Protein AF-0000000080269562 (afdb_homodimer)

Nearest PDB structures (foldseek):
  6nun-assembly1_A  TM=6.979E-01  e=7.316E-09  Bifidobacterium adolescentis
  7vco-assembly1_A  TM=7.185E-01  e=2.109E-08  Frischella perrara
  3pij-assembly1_A  TM=7.105E-01  e=1.825E-08  Bifidobacterium longum
  6xn1-assembly2_B  TM=6.554E-01  e=2.339E-07  Xanthomonas citri pv. citri str. 306
  6xn0-assembly2_B  TM=6.545E-01  e=4.814E-07  Xanthomonas citri pv. citri str. 306

Solvent-accessible surface area (backbone atoms only — not comparable to full-atom values): 30327 Å² total; per-residue (Å²): 104,44,48,46,78,74,48,77,55,50,57,59,80,55,78,40,77,54,44,23,36,35,31,22,40,49,42,74,44,82,46,96,86,32,27,34,25,31,22,14,16,12,16,90,83,64,40,22,23,21,32,38,41,27,16,34,66,89,44,62,72,44,72,74,47,66,58,90,57,64,32,39,68,53,45,57,77,58,28,53,20,41,51,10,28,31,43,57,28,68,44,78,54,86,82,29,34,41,36,34,25,32,15,26,24,64,42,75,75,35,78,54,36,33,26,14,31,45,27,41,12,80,60,79,67,64,44,47,41,69,73,42,63,25,52,53,34,51,62,48,47,55,20,54,45,23,29,28,34,31,23,61,44,81,56,95,86,27,27,39,33,39,28,27,27,24,36,76,75,36,57,40,82,53,96,91,36,82,37,71,32,36,37,36,30,29,39,48,23,82,75,74,60,60,60,82,52,81,65,39,80,33,52,78,73,91,50,87,52,43,43,28,58,38,30,45,35,70,48,76,58,86,79,30,33,36,34,37,25,14,38,31,32,76,85,62,43,39,34,60,30,22,33,38,18,74,77,74,46,62,59,49,77,39,44,89,54,46,32,68,75,73,41,91,46,89,41,23,49,73,20,34,26,32,45,32,78,48,74,48,96,90,42,40,35,38,27,27,17,14,24,78,68,1,59,50,2,27,29,37,25,34,59,49,77,84,125,103,43,48,46,76,74,45,77,55,50,58,59,81,56,79,40,75,56,44,24,35,34,30,23,38,49,42,74,44,84,46,96,86,31,26,35,26,30,25,13,16,12,14,90,84,64,40,22,23,21,32,39,41,27,16,34,67,90,43,62,72,44,73,74,46,65,59,92,57,63,31,39,69,53,44,57,77,57,28,52,19,41,51,10,28,31,44,56,26,68,45,77,54,87,82,30,35,41,36,34,24,31,17,25,24,64,42,75,73,36,77,54,35,33,27,13,32,44,27,40,12,78,60,80,66,63,43,48,40,69,74,41,62,26,51,52,34,54,62,47,46,54,20,53,44,23,30,30,32,33,22,62,44,82,57,96,88,27,26,40,34,40,29,29,27,23,37,76,76,35,58,40,81,52,94,91,36,83,36,72,33,37,35,34,30,31,40,48,22,84,76,74,58,60,60,81,53,81,66,40,78,32,52,78,73,91,49,88,53,43,44,28,59,37,31,44,32,72,48,77,56,87,81,30,32,36,33,36,24,14,38,30,32,77,84,61,41,37,35,60,31,22,31,39,19,73,76,75,46,63,59,48,78,40,44,91,53,45,33,69,74,74,43,91,46,89,42,25,48,72,20,34,27,33,46,33,78,48,74,48,97,92,41,41,33,39,29,27,17,13,23,76,68,1,58,50,2,25,27,37,24,35,60,49,76,84,125

InterPro domains:
  IPR023296 Glycosyl hydrolase, five-bladed beta-propeller domain superfamily [G3DSA:2.115.10.20] (1-147)
  IPR023296 Glycosyl hydrolase, five-bladed beta-propeller domain superfamily [G3DSA:2.115.10.20] (148-304)
  IPR023296 Glycosyl hydrolase, five-bladed beta-propeller domain superfamily [SSF75005] (68-301)

Foldseek 3Di:
DAWFFPDFQDFAPCPDQAQRFFWFQFEWDDDDQWIWTWTWHHGPVGATAIWTWIAGPVDRSHTDDTDPDGLGHADDPPFQANRHKTWFEWDDDPQKIKTKIWGWDQDDVDGIAIAIFIWMDNPRSSHTDTPDSHHLGADDDQQHGYWGLWYWDDDPQWIKIKTKTFDNVQWDDDPNDTDGAIFIWIFIGNPVRHTPDDIAGQDDDPDPQWRYKHRWDWDDDVQKIKIKIWTQGPPQGIEIWIWIDRPSRHIDTDRVPRNDDADPDPQANRYKGNWDWDDDPHWIKIKIGGPPNRRSHIGIITDDDPD/DAWFFPDFQDFAPCPDQAQRFFWFFFEWDDDDQWIWTWTWHHGPVGATAIWTWIAGPVDRSHTDDTDPDGLGHADDPPFQANRHKTWFEWDDDPQKIKTKIWGWDQDDVDGIAIAIFIWMDNPRSSHTDTPDSHHLGADDDQQHGYWGLWYWDDDPQWIKIKTKTFDNVQWDDDPNDTDGAIFIWIFIGNPVRHTPDDIAGQDDDPDPQWRYKHRWDWDDDVQKIKIKIWTQGPPQGIEIWIWIDRPSRHIDTDRVPPNDDADPDPQANRYKGNWDWDDDPHWIKIKIGGPPNRRSHIGIITDDDPD

Radius of gyration: 27.65 Å; Cα contacts (8 Å, |Δi|>4): 1832; chains: 2; bounding box: 46×91×62 Å

Organism: Selenomonas ruminantium (NCBI:txid971)

Sequence (614 aa):
MKWTKKGLIFNVDNNCDWQYQFAMLPTPLLIDDRLRIFIGFCDKNNVGRIGYVDVNPENPAEIIEVSSQPVLDIGRKGCFDDNGVVPISIIKKEDRVFLYYIGFQLGIQVPYFMFGGLAVSNDKGKTFQRYSESPVLDRRGDEVYARCGINVIFDEGKYKMWYIGSNHEGWTMSNGKLKPLYIMKYVESLDGINWNGDAVQCMTYKNADEHGFGRPFVWRDGDLLKMYYSIRTYSRGYYIGYAESKDGIHWNRLDEQAGIELGSDSWDDTNMSYPFIFRYKGHTYMFYNGNGCGKTGFGYAELVDDVMKWTKKGLIFNVDNNCDWQYQFAMLPTPLLIDDRLRIFIGFCDKNNVGRIGYVDVNPENPAEIIEVSSQPVLDIGRKGCFDDNGVVPISIIKKEDRVFLYYIGFQLGIQVPYFMFGGLAVSNDKGKTFQRYSESPVLDRRGDEVYARCGINVIFDEGKYKMWYIGSNHEGWTMSNGKLKPLYIMKYVESLDGINWNGDAVQCMTYKNADEHGFGRPFVWRDGDLLKMYYSIRTYSRGYYIGYAESKDGIHWNRLDEQAGIELGSDSWDDTNMSYPFIFRYKGHTYMFYNGNGCGKTGFGYAELVDDV

pLDDT: mean 95.01, std 6.01, range [39.69, 98.88]

Secondary structure (DSSP, 8-state):
-EEEEEEEEE---S-SSSSSEEEEEEEEEEETTEEEEEEEEE-TT--EEEEEEEEETTEEEEEEEE-SS-SB----TTSTTTT-EEEEEEEEETTEEEEEEEEEEE-SSSSEEEEEEEEEESSTTS--EES-SS-SB--BTTB-SEE---EEEEETTEEEEEEEEEEEEEEEEETTEEEEEEEEEEEEESSSS---SPPEEEE--SSTTEEEEEEEEEEEETTEEEEEEEEEETTTEEEEEEEEESSSSSEEE-GGGS-----SSTTSSS--EEEEEEEETTEEEEEEE-HHHHTT-EEEEEEE---/-EEEEEEEEE---S-SSSSSEEEEEEEEEEETTEEEEEEEEE-TT--EEEEEEEEETTEEEEEEEE-SS-SB----TTSTTTT-EEEEEEEEETTEEEEEEEEEEE-SSSSEEEEEEEEEESSTTS--EES-SS-SB--BTTB-SEE---EEEEETTEEEEEEEEEEEEEEEEETTEEEEEEEEEEEEESSSS---SPPEEEE--SSTTEEEEEEEEEEEETTEEEEEEEEEETTTEEEEEEEEESSSSSEEE-GGGS-----SSTTSSS--EEEEEEEETTEEEEEEE-HHHHTT-EEEEEEE---

Structure (mmCIF, N/CA/C/O backbone):
data_AF-0000000080269562-model_v1
#
loop_
_entity.id
_entity.type
_entity.pdbx_description
1 polymer 'Glycosyl hydrolases family 32 N-terminal domain-containing protein'
#
loop_
_atom_site.group_PDB
_atom_site.id
_atom_site.type_symbol
_atom_site.label_atom_id
_atom_site.label_alt_id
_atom_site.label_comp_id
_atom_site.label_asym_id
_atom_site.label_entity_id
_atom_site.label_seq_id
_atom_site.pdbx_PDB_ins_code
_atom_site.Cartn_x
_atom_site.Cartn_y
_atom_site.Cartn_z
_atom_site.occupancy
_atom_site.B_iso_or_equiv
_atom_site.auth_seq_id
_atom_site.auth_comp_id
_atom_site.auth_asym_id
_atom_site.auth_atom_id
_atom_site.pdbx_PDB_model_num
ATOM 1 N N . MET A 1 1 ? -11.477 31.141 22.875 1 83.81 1 MET A N 1
ATOM 2 C CA . MET A 1 1 ? -10.062 31.422 22.625 1 83.81 1 MET A CA 1
ATOM 3 C C . MET A 1 1 ? -9.906 32.5 21.562 1 83.81 1 MET A C 1
ATOM 5 O O . MET A 1 1 ? -10.711 32.625 20.641 1 83.81 1 MET A O 1
ATOM 9 N N . LYS A 1 2 ? -8.984 33.438 21.875 1 92.31 2 LYS A N 1
ATOM 10 C CA . LYS A 1 2 ? -8.695 34.469 20.891 1 92.31 2 LYS A CA 1
ATOM 11 C C . LYS A 1 2 ? -7.211 34.5 20.547 1 92.31 2 LYS A C 1
ATOM 13 O O . LYS A 1 2 ? -6.363 34.469 21.453 1 92.31 2 LYS A O 1
ATOM 18 N N . TRP A 1 3 ? -6.988 34.5 19.219 1 96.44 3 TRP A N 1
ATOM 19 C CA . TRP A 1 3 ? -5.613 34.5 18.734 1 96.44 3 TRP A CA 1
ATOM 20 C C . TRP A 1 3 ? -5.25 35.875 18.141 1 96.44 3 TRP A C 1
ATOM 22 O O . TRP A 1 3 ? -6.027 36.438 17.375 1 96.44 3 TRP A O 1
ATOM 32 N N . THR A 1 4 ? -4.133 36.438 18.547 1 95.44 4 THR A N 1
ATOM 33 C CA . THR A 1 4 ? -3.568 37.594 17.906 1 95.44 4 THR A CA 1
ATOM 34 C C . THR A 1 4 ? -2.516 37.219 16.875 1 95.44 4 THR A C 1
ATOM 36 O O . THR A 1 4 ? -1.476 36.656 17.234 1 95.44 4 THR A O 1
ATOM 39 N N . LYS A 1 5 ? -2.793 37.531 15.648 1 95.75 5 LYS A N 1
ATOM 40 C CA . LYS A 1 5 ? -1.84 37.188 14.594 1 95.75 5 LYS A CA 1
ATOM 41 C C . LYS A 1 5 ? -0.561 38.031 14.734 1 95.75 5 LYS A C 1
ATOM 43 O O . LYS A 1 5 ? -0.616 39.219 14.977 1 95.75 5 LYS A O 1
ATOM 48 N N . LYS A 1 6 ? 0.58 37.375 14.555 1 96.12 6 LYS A N 1
ATOM 49 C CA . LYS A 1 6 ? 1.873 38.031 14.734 1 96.12 6 LYS A CA 1
ATOM 50 C C . LYS A 1 6 ? 2.592 38.188 13.398 1 96.12 6 LYS A C 1
ATOM 52 O O . LYS A 1 6 ? 3.551 38.938 13.289 1 96.12 6 LYS A O 1
ATOM 57 N N . GLY A 1 7 ? 2.115 37.5 12.367 1 95.69 7 GLY A N 1
ATOM 58 C CA . GLY A 1 7 ? 2.613 37.75 11.023 1 95.69 7 GLY A C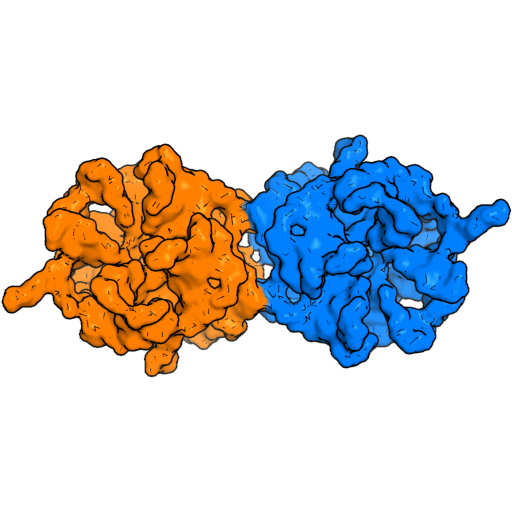A 1
ATOM 59 C C . GLY A 1 7 ? 3.396 36.594 10.445 1 95.69 7 GLY A C 1
ATOM 60 O O . GLY A 1 7 ? 3.477 35.5 11.062 1 95.69 7 GLY A O 1
ATOM 61 N N . LEU A 1 8 ? 3.916 36.812 9.203 1 97.81 8 LEU A N 1
ATOM 62 C CA . LEU A 1 8 ? 4.711 35.844 8.453 1 97.81 8 LEU A CA 1
ATOM 63 C C . LEU A 1 8 ? 6.062 35.625 9.125 1 97.81 8 LEU A C 1
ATOM 65 O O . LEU A 1 8 ? 6.715 36.562 9.562 1 97.81 8 LEU A O 1
ATOM 69 N N . ILE A 1 9 ? 6.453 34.406 9.266 1 98.25 9 ILE A N 1
ATOM 70 C CA . ILE A 1 9 ? 7.789 34.062 9.742 1 98.25 9 ILE A CA 1
ATOM 71 C C . ILE A 1 9 ? 8.727 33.875 8.555 1 98.25 9 ILE A C 1
ATOM 73 O O . ILE A 1 9 ? 9.797 34.469 8.492 1 98.25 9 ILE A O 1
ATOM 77 N N . PHE A 1 10 ? 8.297 32.938 7.66 1 98.19 10 PHE A N 1
ATOM 78 C CA . PHE A 1 10 ? 9.219 32.531 6.602 1 98.19 10 PHE A CA 1
ATOM 79 C C . PHE A 1 10 ? 8.453 32.188 5.332 1 98.19 10 PHE A C 1
ATOM 81 O O . PHE A 1 10 ? 7.395 31.547 5.398 1 98.19 10 PHE A O 1
ATOM 88 N N . ASN A 1 11 ? 8.961 32.594 4.238 1 97.19 11 ASN A N 1
ATOM 89 C CA . ASN A 1 11 ? 8.602 32.125 2.904 1 97.19 11 ASN A CA 1
ATOM 90 C C . ASN A 1 11 ? 9.836 31.859 2.045 1 97.19 11 ASN A C 1
ATOM 92 O O . ASN A 1 11 ? 10.867 32.531 2.225 1 97.19 11 ASN A O 1
ATOM 96 N N . VAL A 1 12 ? 9.727 30.984 1.144 1 96 12 VAL A N 1
ATOM 97 C CA . VAL A 1 12 ? 10.852 30.688 0.256 1 96 12 VAL A CA 1
ATOM 98 C C . VAL A 1 12 ? 11.078 31.859 -0.693 1 96 12 VAL A C 1
ATOM 100 O O . VAL A 1 12 ? 10.156 32.656 -0.946 1 96 12 VAL A O 1
ATOM 103 N N . ASP A 1 13 ? 12.32 31.953 -1.152 1 89.88 13 ASP A N 1
ATOM 104 C CA . ASP A 1 13 ? 12.656 33.062 -2.057 1 89.88 13 ASP A CA 1
ATOM 105 C C . ASP A 1 13 ? 12.891 32.531 -3.477 1 89.88 13 ASP A C 1
ATOM 107 O O . ASP A 1 13 ? 13.43 33.25 -4.32 1 89.88 13 ASP A O 1
ATOM 111 N N . ASN A 1 14 ? 12.586 31.312 -3.744 1 86.62 14 ASN A N 1
ATOM 112 C CA . ASN A 1 14 ? 12.633 30.688 -5.059 1 86.62 14 ASN A CA 1
ATOM 113 C C . ASN A 1 14 ? 14.062 30.625 -5.602 1 86.62 14 ASN A C 1
ATOM 115 O O . ASN A 1 14 ? 14.281 30.797 -6.801 1 86.62 14 ASN A O 1
ATOM 119 N N . ASN A 1 15 ? 15.039 30.5 -4.785 1 81.75 15 ASN A N 1
ATOM 120 C CA . ASN A 1 15 ? 16.422 30.547 -5.262 1 81.75 15 ASN A CA 1
ATOM 121 C C . ASN A 1 15 ? 17.156 29.25 -4.934 1 81.75 15 ASN A C 1
ATOM 123 O O . ASN A 1 15 ? 18.344 29.109 -5.258 1 81.75 15 ASN A O 1
ATOM 127 N N . CYS A 1 16 ? 16.469 28.344 -4.301 1 87.19 16 CYS A N 1
ATOM 128 C CA . CYS A 1 16 ? 17.094 27.078 -3.918 1 87.19 16 CYS A CA 1
ATOM 129 C C . CYS A 1 16 ? 16.469 25.922 -4.672 1 87.19 16 CYS A C 1
ATOM 131 O O . CYS A 1 16 ? 15.289 25.969 -5.027 1 87.19 16 CYS A O 1
ATOM 133 N N . ASP A 1 17 ? 17.266 24.859 -4.902 1 93.19 17 ASP A N 1
ATOM 134 C CA . ASP A 1 17 ? 16.828 23.719 -5.703 1 93.19 17 ASP A CA 1
ATOM 135 C C . ASP A 1 17 ? 15.703 22.953 -5 1 93.19 17 ASP A C 1
ATOM 137 O O . ASP A 1 17 ? 14.758 22.5 -5.645 1 93.19 17 ASP A O 1
ATOM 141 N N . TRP A 1 18 ? 15.836 22.781 -3.705 1 95.88 18 TRP A N 1
ATOM 142 C CA . TRP A 1 18 ? 14.844 21.969 -3.02 1 95.88 18 TRP A CA 1
ATOM 143 C C . TRP A 1 18 ? 13.938 22.828 -2.148 1 95.88 18 TRP A C 1
ATOM 145 O O . TRP A 1 18 ? 12.906 22.344 -1.657 1 95.88 18 TRP A O 1
ATOM 155 N N . GLN A 1 19 ? 14.297 24.109 -1.979 1 96.12 19 GLN A N 1
ATOM 156 C CA . GLN A 1 19 ? 13.469 25.125 -1.319 1 96.12 19 GLN A CA 1
ATOM 157 C C . GLN A 1 19 ? 13.016 26.188 -2.305 1 96.12 19 GLN A C 1
ATOM 159 O O . GLN A 1 19 ? 13.367 27.359 -2.156 1 96.12 19 GLN A O 1
ATOM 164 N N . TYR A 1 20 ? 12.203 25.812 -3.223 1 96.5 20 TYR A N 1
ATOM 165 C CA . TYR A 1 20 ? 11.859 26.719 -4.32 1 96.5 20 TYR A CA 1
ATOM 166 C C . TYR A 1 20 ? 10.477 27.328 -4.121 1 96.5 20 TYR A C 1
ATOM 168 O O . TYR A 1 20 ? 10.273 28.516 -4.371 1 96.5 20 TYR A O 1
ATOM 176 N N . GLN A 1 21 ? 9.594 26.484 -3.672 1 96 21 GLN A N 1
ATOM 177 C CA . GLN A 1 21 ? 8.234 26.953 -3.438 1 96 21 GLN A CA 1
ATOM 178 C C . GLN A 1 21 ? 7.586 26.219 -2.271 1 96 21 GLN A C 1
ATOM 180 O O . GLN A 1 21 ? 8.055 25.156 -1.863 1 96 21 GLN A O 1
ATOM 185 N N . PHE A 1 22 ? 6.617 26.875 -1.659 1 96.56 22 PHE A N 1
ATOM 186 C CA . PHE A 1 22 ? 5.82 26.375 -0.544 1 96.56 22 PHE A CA 1
ATOM 187 C C . PHE A 1 22 ? 6.676 26.234 0.712 1 96.56 22 PHE A C 1
ATOM 189 O O . PHE A 1 22 ? 7.844 25.859 0.638 1 96.56 22 PHE A O 1
ATOM 196 N N . ALA A 1 23 ? 6.266 26.516 1.78 1 97.88 23 ALA A N 1
ATOM 197 C CA . ALA A 1 23 ? 6.676 26.172 3.139 1 97.88 23 ALA A CA 1
ATOM 198 C C . ALA A 1 23 ? 5.496 25.625 3.943 1 97.88 23 ALA A C 1
ATOM 200 O O . ALA A 1 23 ? 4.801 26.391 4.621 1 97.88 23 ALA A O 1
ATOM 201 N N . MET A 1 24 ? 5.418 24.297 3.895 1 97.88 24 MET A N 1
ATOM 202 C CA . MET A 1 24 ? 4.164 23.672 4.297 1 97.88 24 MET A CA 1
ATOM 203 C C . MET A 1 24 ? 4.297 23.016 5.668 1 97.88 24 MET A C 1
ATOM 205 O O . MET A 1 24 ? 5.348 22.453 5.996 1 97.88 24 MET A O 1
ATOM 209 N N . LEU A 1 25 ? 3.186 23.047 6.406 1 98.69 25 LEU A N 1
ATOM 210 C CA . LEU A 1 25 ? 2.957 22.203 7.582 1 98.69 25 LEU A CA 1
ATOM 211 C C . LEU A 1 25 ? 4.012 22.469 8.648 1 98.69 25 LEU A C 1
ATOM 213 O O . LEU A 1 25 ? 4.766 21.562 9.016 1 98.69 25 LEU A O 1
ATOM 217 N N . PRO A 1 26 ? 4.031 23.672 9.156 1 98.88 26 PRO A N 1
ATOM 218 C CA . PRO A 1 26 ? 4.98 23.953 10.234 1 98.88 26 PRO A CA 1
ATOM 219 C C . PRO A 1 26 ? 4.785 23.031 11.438 1 98.88 26 PRO A C 1
ATOM 221 O O . PRO A 1 26 ? 3.703 23 12.023 1 98.88 26 PRO A O 1
ATOM 224 N N . THR A 1 27 ? 5.84 22.281 11.82 1 98.88 27 THR A N 1
ATOM 225 C CA . THR A 1 27 ? 5.828 21.266 12.875 1 98.88 27 THR A CA 1
ATOM 226 C C . THR A 1 27 ? 6.949 21.516 13.875 1 98.88 27 THR A C 1
ATOM 228 O O . THR A 1 27 ? 8.086 21.078 13.672 1 98.88 27 THR A O 1
ATOM 231 N N . PRO A 1 28 ? 6.656 22.203 14.969 1 98.62 28 PRO A N 1
ATOM 232 C CA . PRO A 1 28 ? 7.688 22.688 15.891 1 98.62 28 PRO A CA 1
ATOM 233 C C . PRO A 1 28 ? 8.133 21.625 16.891 1 98.62 28 PRO A C 1
ATOM 235 O O . PRO A 1 28 ? 7.316 20.812 17.328 1 98.62 28 PRO A O 1
ATOM 238 N N . LEU A 1 29 ? 9.328 21.672 17.203 1 97.69 29 LEU A N 1
ATOM 239 C CA . LEU A 1 29 ? 9.961 20.875 18.266 1 97.69 29 LEU A CA 1
ATOM 240 C C . LEU A 1 29 ? 11.016 21.703 18.984 1 97.69 29 LEU A C 1
ATOM 242 O O . LEU A 1 29 ? 11.906 22.281 18.359 1 97.69 29 LEU A O 1
ATOM 246 N N . LEU A 1 30 ? 10.875 21.781 20.281 1 97.25 30 LEU A N 1
ATOM 247 C CA . LEU A 1 30 ? 11.898 22.5 21.047 1 97.25 30 LEU A CA 1
ATOM 248 C C . LEU A 1 30 ? 13.188 21.688 21.094 1 97.25 30 LEU A C 1
ATOM 250 O O . LEU A 1 30 ? 13.195 20.531 21.547 1 97.25 30 LEU A O 1
ATOM 254 N N . ILE A 1 31 ? 14.266 22.25 20.641 1 94.94 31 ILE A N 1
ATOM 255 C CA . ILE A 1 31 ? 15.594 21.656 20.672 1 94.94 31 ILE A CA 1
ATOM 256 C C . ILE A 1 31 ? 16.547 22.562 21.469 1 94.94 31 ILE A C 1
ATOM 258 O O . ILE A 1 31 ? 16.969 23.609 20.969 1 94.94 31 ILE A O 1
ATOM 262 N N . ASP A 1 32 ? 16.922 22.109 22.609 1 91.88 32 ASP A N 1
ATOM 263 C CA . ASP A 1 32 ? 17.781 22.891 23.484 1 91.88 32 ASP A CA 1
ATOM 264 C C . ASP A 1 32 ? 17.219 24.297 23.688 1 91.88 32 ASP A C 1
ATOM 266 O O . ASP A 1 32 ? 16.188 24.469 24.312 1 91.88 32 ASP A O 1
ATOM 270 N N . ASP A 1 33 ? 17.875 25.281 22.984 1 93.38 33 ASP A N 1
ATOM 271 C CA . ASP A 1 33 ? 17.453 26.656 23.234 1 93.38 33 ASP A CA 1
ATOM 272 C C . ASP A 1 33 ? 16.75 27.25 22.031 1 93.38 33 ASP A C 1
ATOM 274 O O . ASP A 1 33 ? 16.5 28.453 21.984 1 93.38 33 ASP A O 1
ATOM 278 N N . ARG A 1 34 ? 16.422 26.422 21.078 1 96.81 34 ARG A N 1
ATOM 279 C CA . ARG A 1 34 ? 15.766 26.891 19.859 1 96.81 34 ARG A CA 1
ATOM 280 C C . ARG A 1 34 ? 14.484 26.109 19.594 1 96.81 34 ARG A C 1
ATOM 282 O O . ARG A 1 34 ? 14.336 24.969 20.047 1 96.81 34 ARG A O 1
ATOM 289 N N . LEU A 1 35 ? 13.602 26.828 18.969 1 98.44 35 LEU A N 1
ATOM 290 C CA . LEU A 1 35 ? 12.414 26.172 18.453 1 98.44 35 LEU A CA 1
ATOM 291 C C . LEU A 1 35 ? 12.602 25.812 16.969 1 98.44 35 LEU A C 1
ATOM 293 O O . LEU A 1 35 ? 12.641 26.703 16.125 1 98.44 35 LEU A O 1
ATOM 297 N N . ARG A 1 36 ? 12.844 24.547 16.75 1 98.56 36 ARG A N 1
ATOM 298 C CA . ARG A 1 36 ? 12.977 24.078 15.367 1 98.56 36 ARG A CA 1
ATOM 299 C C . ARG A 1 36 ? 11.609 23.781 14.758 1 98.56 36 ARG A C 1
ATOM 301 O O . ARG A 1 36 ? 10.859 22.953 15.273 1 98.56 36 ARG A O 1
ATOM 308 N N . ILE A 1 37 ? 11.328 24.438 13.672 1 98.88 37 ILE A N 1
ATOM 309 C CA . ILE A 1 37 ? 10.078 24.203 12.953 1 98.88 37 ILE A CA 1
ATOM 310 C C . ILE A 1 37 ? 10.359 23.406 11.68 1 98.88 37 ILE A C 1
ATOM 312 O O . ILE A 1 37 ? 10.891 23.938 10.703 1 98.88 37 ILE A O 1
ATOM 316 N N . PHE A 1 38 ? 10.039 22.156 11.711 1 98.88 38 PHE A N 1
ATOM 317 C CA . PHE A 1 38 ? 10.164 21.344 10.508 1 98.88 38 PHE A CA 1
ATOM 318 C C . PHE A 1 38 ? 9.133 21.75 9.469 1 98.88 38 PHE A C 1
ATOM 320 O O . PHE A 1 38 ? 7.98 22.031 9.805 1 98.88 38 PHE A O 1
ATOM 327 N N . ILE A 1 39 ? 9.617 21.797 8.227 1 98.69 39 ILE A N 1
ATOM 328 C CA . ILE A 1 39 ? 8.812 22.344 7.137 1 98.69 39 ILE A CA 1
ATOM 329 C C . ILE A 1 39 ? 8.969 21.484 5.891 1 98.69 39 ILE A C 1
ATOM 331 O O . ILE A 1 39 ? 10.062 20.969 5.613 1 98.69 39 ILE A O 1
ATOM 335 N N . GLY A 1 40 ? 7.859 21.328 5.176 1 98.56 40 GLY A N 1
ATOM 336 C CA . GLY A 1 40 ? 7.961 20.766 3.832 1 98.56 40 GLY A CA 1
ATOM 337 C C . GLY A 1 40 ? 8.219 21.828 2.771 1 98.56 40 GLY A C 1
ATOM 338 O O . GLY A 1 40 ? 7.391 22.719 2.561 1 98.56 40 GLY A O 1
ATOM 339 N N . PHE A 1 41 ? 9.359 21.734 2.139 1 98.44 41 PHE A N 1
ATOM 340 C CA . PHE A 1 41 ? 9.688 22.594 1.003 1 98.44 41 PHE A CA 1
ATOM 341 C C . PHE A 1 41 ? 9.539 21.828 -0.309 1 98.44 41 PHE A C 1
ATOM 343 O O . PHE A 1 41 ? 9.797 20.625 -0.366 1 98.44 41 PHE A O 1
ATOM 350 N N . CYS A 1 42 ? 9.141 22.578 -1.369 1 97.94 42 CYS A N 1
ATOM 351 C CA . CYS A 1 42 ? 9.047 21.922 -2.668 1 97.94 42 CYS A CA 1
ATOM 352 C C . CYS A 1 42 ? 10.039 22.516 -3.656 1 97.94 42 CYS A C 1
ATOM 354 O O . CYS A 1 42 ? 10.359 23.703 -3.578 1 97.94 42 CYS A O 1
ATOM 356 N N . ASP A 1 43 ? 10.461 21.703 -4.531 1 97.69 43 ASP A N 1
ATOM 357 C CA . ASP A 1 43 ? 11.266 22.188 -5.648 1 97.69 43 ASP A CA 1
ATOM 358 C C . ASP A 1 43 ? 10.375 22.75 -6.762 1 97.69 43 ASP A C 1
ATOM 360 O O . ASP A 1 43 ? 9.172 22.922 -6.57 1 97.69 43 ASP A O 1
ATOM 364 N N . LYS A 1 44 ? 10.953 23.094 -7.863 1 96.38 44 LYS A N 1
ATOM 365 C CA . LYS A 1 44 ? 10.242 23.734 -8.969 1 96.38 44 LYS A CA 1
ATOM 366 C C . LYS A 1 44 ? 9.172 22.812 -9.539 1 96.38 44 LYS A C 1
ATOM 368 O O . LYS A 1 44 ? 8.258 23.266 -10.227 1 96.38 44 LYS A O 1
ATOM 373 N N . ASN A 1 45 ? 9.336 21.484 -9.297 1 96.06 45 ASN A N 1
ATOM 374 C CA . ASN A 1 45 ? 8.398 20.5 -9.828 1 96.06 45 ASN A CA 1
ATOM 375 C C . ASN A 1 45 ? 7.402 20.062 -8.758 1 96.06 45 ASN A C 1
ATOM 377 O O . ASN A 1 45 ? 6.742 19.031 -8.914 1 96.06 45 ASN A O 1
ATOM 381 N N . ASN A 1 46 ? 7.367 20.656 -7.578 1 96.38 46 ASN A N 1
ATOM 382 C CA . ASN A 1 46 ? 6.422 20.406 -6.496 1 96.38 46 ASN A CA 1
ATOM 383 C C . ASN A 1 46 ? 6.758 19.125 -5.738 1 96.38 46 ASN A C 1
ATOM 385 O O . ASN A 1 46 ? 5.871 18.484 -5.184 1 96.38 46 ASN A O 1
ATOM 389 N N . VAL A 1 47 ? 7.977 18.75 -5.832 1 98.19 47 VAL A N 1
ATOM 390 C CA . VAL A 1 47 ? 8.43 17.594 -5.059 1 98.19 47 VAL A CA 1
ATOM 391 C C . VAL A 1 47 ? 8.938 18.062 -3.697 1 98.19 47 VAL A C 1
ATOM 393 O O . VAL A 1 47 ? 9.914 18.812 -3.613 1 98.19 47 VAL A O 1
ATOM 396 N N . GLY A 1 48 ? 8.352 17.562 -2.672 1 98.44 48 GLY A N 1
ATOM 397 C CA . GLY A 1 48 ? 8.594 18.062 -1.328 1 98.44 48 GLY A CA 1
ATOM 398 C C . GLY A 1 48 ? 9.734 17.359 -0.626 1 98.44 48 GLY A C 1
ATOM 399 O O . GLY A 1 48 ? 9.922 16.156 -0.782 1 98.44 48 GLY A O 1
ATOM 400 N N . ARG A 1 49 ? 10.469 18.047 0.129 1 98.75 49 ARG A N 1
ATOM 401 C CA . ARG A 1 49 ? 11.461 17.562 1.09 1 98.75 49 ARG A CA 1
ATOM 402 C C . ARG A 1 49 ? 11.312 18.281 2.432 1 98.75 49 ARG A C 1
ATOM 404 O O . ARG A 1 49 ? 10.82 19.406 2.49 1 98.75 49 ARG A O 1
ATOM 411 N N . ILE A 1 50 ? 11.773 17.594 3.463 1 98.88 50 ILE A N 1
ATOM 412 C CA . ILE A 1 50 ? 11.594 18.172 4.789 1 98.88 50 ILE A CA 1
ATOM 413 C C . ILE A 1 50 ? 12.883 18.844 5.234 1 98.88 50 ILE A C 1
ATOM 415 O O . ILE A 1 50 ? 13.953 18.234 5.207 1 98.88 50 ILE A O 1
ATOM 419 N N . GLY A 1 51 ? 12.812 20.094 5.512 1 98.38 51 GLY A N 1
ATOM 420 C CA . GLY A 1 51 ? 13.836 20.859 6.203 1 98.38 51 GLY A CA 1
ATOM 421 C C . GLY A 1 51 ? 13.328 21.516 7.473 1 98.38 51 GLY A C 1
ATOM 422 O O . GLY A 1 51 ? 12.445 20.984 8.148 1 98.38 51 GLY A O 1
ATOM 423 N N . TYR A 1 52 ? 14.047 22.656 7.895 1 98.38 52 TYR A N 1
ATOM 424 C CA . TYR A 1 52 ? 13.555 23.328 9.094 1 98.38 52 TYR A CA 1
ATOM 425 C C . TYR A 1 52 ? 13.938 24.797 9.094 1 98.38 52 TYR A C 1
ATOM 427 O O . TYR A 1 52 ? 14.805 25.219 8.32 1 98.38 52 TYR A O 1
ATOM 435 N N . VAL A 1 53 ? 13.25 25.547 9.867 1 98.44 53 VAL A N 1
ATOM 436 C CA . VAL A 1 53 ? 13.547 26.922 10.258 1 98.44 53 VAL A CA 1
ATOM 437 C C . VAL A 1 53 ? 13.641 27.016 11.781 1 98.44 53 VAL A C 1
ATOM 439 O O . VAL A 1 53 ? 12.648 26.781 12.484 1 98.44 53 VAL A O 1
ATOM 442 N N . ASP A 1 54 ? 14.812 27.359 12.25 1 98.62 54 ASP A N 1
ATOM 443 C CA . ASP A 1 54 ? 15 27.578 13.68 1 98.62 54 ASP A CA 1
ATOM 444 C C . ASP A 1 54 ? 14.656 29.016 14.062 1 98.62 54 ASP A C 1
ATOM 446 O O . ASP A 1 54 ? 15.109 29.969 13.422 1 98.62 54 ASP A O 1
ATOM 450 N N . VAL A 1 55 ? 13.883 29.094 15.125 1 98.81 55 VAL A N 1
ATOM 451 C CA . VAL A 1 55 ? 13.5 30.438 15.578 1 98.81 55 VAL A CA 1
ATOM 452 C C . VAL A 1 55 ? 13.711 30.547 17.078 1 98.81 55 VAL A C 1
ATOM 454 O O . VAL A 1 55 ? 13.945 29.547 17.766 1 98.81 55 VAL A O 1
ATOM 457 N N . ASN A 1 56 ? 13.602 31.781 17.578 1 98.5 56 ASN A N 1
ATOM 458 C CA . ASN A 1 56 ? 13.578 32.062 19.016 1 98.5 56 ASN A CA 1
ATOM 459 C C . ASN A 1 56 ? 12.258 31.609 19.641 1 98.5 56 ASN A C 1
ATOM 461 O O . ASN A 1 56 ? 11.195 32.125 19.266 1 98.5 56 ASN A O 1
ATOM 465 N N . PRO A 1 57 ? 12.312 30.719 20.625 1 98.19 57 PRO A N 1
ATOM 466 C CA . PRO A 1 57 ? 11.062 30.219 21.203 1 98.19 57 PRO A CA 1
ATOM 467 C C . PRO A 1 57 ? 10.266 31.297 21.922 1 98.19 57 PRO A C 1
ATOM 469 O O . PRO A 1 57 ? 9.047 31.172 22.094 1 98.19 57 PRO A O 1
ATOM 472 N N . GLU A 1 58 ? 10.891 32.312 22.297 1 96.94 58 GLU A N 1
ATOM 473 C CA . GLU A 1 58 ? 10.188 33.406 23 1 96.94 58 GLU A CA 1
ATOM 474 C C . GLU A 1 58 ? 9.68 34.469 22.016 1 96.94 58 GLU A C 1
ATOM 476 O O . GLU A 1 58 ? 8.867 35.312 22.375 1 96.94 58 GLU A O 1
ATOM 481 N N . ASN A 1 59 ? 10.234 34.469 20.875 1 97.25 59 ASN A N 1
ATOM 482 C CA . ASN A 1 59 ? 9.828 35.375 19.781 1 97.25 59 ASN A CA 1
ATOM 483 C C . ASN A 1 59 ? 10.016 34.688 18.422 1 97.25 59 ASN A C 1
ATOM 485 O O . ASN A 1 59 ? 10.969 35 17.703 1 97.25 59 ASN A O 1
ATOM 489 N N . PRO A 1 60 ? 9.031 33.938 17.953 1 98.5 60 PRO A N 1
ATOM 490 C CA . PRO A 1 60 ? 9.188 33.125 16.766 1 98.5 60 PRO A CA 1
ATOM 491 C C . PRO A 1 60 ? 9.453 33.938 15.5 1 98.5 60 PRO A C 1
ATOM 493 O O . PRO A 1 60 ? 9.844 33.406 14.469 1 98.5 60 PRO A O 1
ATOM 496 N N . ALA A 1 61 ? 9.242 35.219 15.516 1 97.94 61 ALA A N 1
ATOM 497 C CA . ALA A 1 61 ? 9.539 36.062 14.375 1 97.94 61 ALA A CA 1
ATOM 498 C C . ALA A 1 61 ? 11.039 36.156 14.133 1 97.94 61 ALA A C 1
ATOM 500 O O . ALA A 1 61 ? 11.477 36.562 13.047 1 97.94 61 ALA A O 1
ATOM 501 N N . GLU A 1 62 ? 11.797 35.906 15.156 1 98.5 62 GLU A N 1
ATOM 502 C CA . GLU A 1 62 ? 13.25 35.969 15.055 1 98.5 62 GLU A CA 1
ATOM 503 C C . GLU A 1 62 ? 13.82 34.625 14.547 1 98.5 62 GLU A C 1
ATOM 505 O O . GLU A 1 62 ? 13.961 33.688 15.32 1 98.5 62 GLU A O 1
ATOM 510 N N . ILE A 1 63 ? 14.281 34.625 13.32 1 98.56 63 ILE A N 1
ATOM 511 C CA . ILE A 1 63 ? 14.852 33.438 12.695 1 98.56 63 ILE A CA 1
ATOM 512 C C . ILE A 1 63 ? 16.312 33.281 13.094 1 98.56 63 ILE A C 1
ATOM 514 O O . ILE A 1 63 ? 17.078 34.25 13.031 1 98.56 63 ILE A O 1
ATOM 518 N N . ILE A 1 64 ? 16.672 32.156 13.453 1 98.31 64 ILE A N 1
ATOM 519 C CA . ILE A 1 64 ? 18.031 31.859 13.859 1 98.31 64 ILE A CA 1
ATOM 520 C C . ILE A 1 64 ? 18.781 31.172 12.711 1 98.31 64 ILE A C 1
ATOM 522 O O . ILE A 1 64 ? 19.922 31.5 12.422 1 98.31 64 ILE A O 1
ATOM 526 N N . GLU A 1 65 ? 18.109 30.172 12.125 1 96.81 65 GLU A N 1
ATOM 527 C CA . GLU A 1 65 ? 18.734 29.375 11.078 1 96.81 65 GLU A CA 1
ATOM 528 C C . GLU A 1 65 ? 17.703 28.703 10.195 1 96.81 65 GLU A C 1
ATOM 530 O O . GLU A 1 65 ? 16.609 28.344 10.664 1 96.81 65 GLU A O 1
ATOM 535 N N . VAL A 1 66 ? 18.047 28.562 8.883 1 96.88 66 VAL A N 1
ATOM 536 C CA . VAL A 1 66 ? 17.297 27.734 7.941 1 96.88 66 VAL A CA 1
ATOM 537 C C . VAL A 1 66 ? 18.156 26.578 7.449 1 96.88 66 VAL A C 1
ATOM 539 O O . VAL A 1 66 ? 19.328 26.766 7.102 1 96.88 66 VAL A O 1
ATOM 542 N N . SER A 1 67 ? 17.625 25.406 7.434 1 96.31 67 SER A N 1
ATOM 543 C CA . SER A 1 67 ? 18.406 24.234 7.023 1 96.31 67 SER A CA 1
ATOM 544 C C . SER A 1 67 ? 18.938 24.406 5.602 1 96.31 67 SER A C 1
ATOM 546 O O . SER A 1 67 ? 18.203 24.859 4.715 1 96.31 67 SER A O 1
ATOM 548 N N . SER A 1 68 ? 20.156 24 5.418 1 95.19 68 SER A N 1
ATOM 549 C CA . SER A 1 68 ? 20.781 24.094 4.102 1 95.19 68 SER A CA 1
ATOM 550 C C . SER A 1 68 ? 20.562 22.828 3.285 1 95.19 68 SER A C 1
ATOM 552 O O . SER A 1 68 ? 20.734 22.828 2.062 1 95.19 68 SER A O 1
ATOM 554 N N . GLN A 1 69 ? 20.266 21.766 3.955 1 96.31 69 GLN A N 1
ATOM 555 C CA . GLN A 1 69 ? 19.938 20.484 3.334 1 96.31 69 GLN A CA 1
ATOM 556 C C . GLN A 1 69 ? 18.672 19.875 3.943 1 96.31 69 GLN A C 1
ATOM 558 O O . GLN A 1 69 ? 18.312 20.203 5.078 1 96.31 69 GLN A O 1
ATOM 563 N N . PRO A 1 70 ? 18.016 19.047 3.164 1 98.06 70 PRO A N 1
ATOM 564 C CA . PRO A 1 70 ? 16.875 18.359 3.771 1 98.06 70 PRO A CA 1
ATOM 565 C C . PRO A 1 70 ? 17.281 17.438 4.91 1 98.06 70 PRO A C 1
ATOM 567 O O . PRO A 1 70 ? 18.359 16.812 4.855 1 98.06 70 PRO A O 1
ATOM 570 N N . VAL A 1 71 ? 16.438 17.359 5.879 1 98.56 71 VAL A N 1
ATOM 571 C CA . VAL A 1 71 ? 16.656 16.391 6.938 1 98.56 71 VAL A CA 1
ATOM 572 C C . VAL A 1 71 ? 16.031 15.047 6.551 1 98.56 71 VAL A C 1
ATOM 574 O O . VAL A 1 71 ? 16.344 14.016 7.148 1 98.56 71 VAL A O 1
ATOM 577 N N . LEU A 1 72 ? 15.102 15.055 5.613 1 98.69 72 LEU A N 1
ATOM 578 C CA . LEU A 1 72 ? 14.516 13.875 4.988 1 98.69 72 LEU A CA 1
ATOM 579 C C . LEU A 1 72 ? 14.25 14.117 3.506 1 98.69 72 LEU A C 1
ATOM 581 O O . LEU A 1 72 ? 13.461 15 3.152 1 98.69 72 LEU A O 1
ATOM 585 N N . ASP A 1 73 ? 14.875 13.422 2.67 1 98.31 73 ASP A N 1
ATOM 586 C CA . ASP A 1 73 ? 14.688 13.508 1.225 1 98.31 73 ASP A CA 1
ATOM 587 C C . ASP A 1 73 ? 13.633 12.508 0.743 1 98.31 73 ASP A C 1
ATOM 589 O O . ASP A 1 73 ? 13.039 11.797 1.548 1 98.31 73 ASP A O 1
ATOM 593 N N . ILE A 1 74 ? 13.391 12.477 -0.559 1 98.38 74 ILE A N 1
ATOM 594 C CA . ILE A 1 74 ? 12.406 11.562 -1.13 1 98.38 74 ILE A CA 1
ATOM 595 C C . ILE A 1 74 ? 12.93 10.133 -1.047 1 98.38 74 ILE A C 1
ATOM 597 O O . ILE A 1 74 ? 14.133 9.906 -0.921 1 98.38 74 ILE A O 1
ATOM 601 N N . GLY A 1 75 ? 11.992 9.219 -1.062 1 97.44 75 GLY A N 1
ATOM 602 C CA . GLY A 1 75 ? 12.367 7.816 -1.052 1 97.44 75 GLY A CA 1
ATOM 603 C C . GLY A 1 75 ? 12.844 7.316 -2.402 1 97.44 75 GLY A C 1
ATOM 604 O O . GLY A 1 75 ? 12.781 8.039 -3.396 1 97.44 75 GLY A O 1
ATOM 605 N N . ARG A 1 76 ? 13.266 6.078 -2.398 1 95.06 76 ARG A N 1
ATOM 606 C CA . ARG A 1 76 ? 13.703 5.41 -3.617 1 95.06 76 ARG A CA 1
ATOM 607 C C . ARG A 1 76 ? 12.555 5.258 -4.605 1 95.06 76 ARG A C 1
ATOM 609 O O . ARG A 1 76 ? 11.383 5.254 -4.211 1 95.06 76 ARG A O 1
ATOM 616 N N . LYS A 1 77 ? 12.914 5.078 -5.855 1 95.06 77 LYS A N 1
ATOM 617 C CA . LYS A 1 77 ? 11.906 4.887 -6.902 1 95.06 77 LYS A CA 1
ATOM 618 C C . LYS A 1 77 ? 10.984 3.721 -6.562 1 95.06 77 LYS A C 1
ATOM 620 O O . LYS A 1 77 ? 11.445 2.615 -6.273 1 95.06 77 LYS A O 1
ATOM 625 N N . GLY A 1 78 ? 9.688 3.996 -6.559 1 95 78 GLY A N 1
ATOM 626 C CA . GLY A 1 78 ? 8.688 2.967 -6.309 1 95 78 GLY A CA 1
ATOM 627 C C . GLY A 1 78 ? 8.188 2.953 -4.875 1 95 78 GLY A C 1
ATOM 628 O O . GLY A 1 78 ? 7.152 2.359 -4.578 1 95 78 GLY A O 1
ATOM 629 N N . CYS A 1 79 ? 8.953 3.59 -3.996 1 97.12 79 CYS A N 1
ATOM 630 C CA . CYS A 1 79 ? 8.484 3.689 -2.617 1 97.12 79 CYS A CA 1
ATOM 631 C C . CYS A 1 79 ? 7.316 4.656 -2.508 1 97.12 79 CYS A C 1
ATOM 633 O O . CYS A 1 79 ? 7.059 5.434 -3.428 1 97.12 79 CYS A O 1
ATOM 635 N N . PHE A 1 80 ? 6.57 4.633 -1.392 1 98.06 80 PHE A N 1
ATOM 636 C CA . PHE A 1 80 ? 5.344 5.395 -1.195 1 98.06 80 PHE A CA 1
ATOM 637 C C . PHE A 1 80 ? 5.633 6.891 -1.163 1 98.06 80 PHE A C 1
ATOM 639 O O . PHE A 1 80 ? 4.715 7.707 -1.25 1 98.06 80 PHE A O 1
ATOM 646 N N . ASP A 1 81 ? 6.883 7.215 -1.032 1 98.75 81 ASP A N 1
ATOM 647 C CA . ASP A 1 81 ? 7.277 8.609 -0.868 1 98.75 81 ASP A CA 1
ATOM 648 C C . ASP A 1 81 ? 8.305 9.016 -1.923 1 98.75 81 ASP A C 1
ATOM 650 O O . ASP A 1 81 ? 9.148 9.883 -1.674 1 98.75 81 ASP A O 1
ATOM 654 N N . ASP A 1 82 ? 8.234 8.391 -3.076 1 98.25 82 ASP A N 1
ATOM 655 C CA . ASP A 1 82 ? 9.25 8.609 -4.098 1 98.25 82 ASP A CA 1
ATOM 656 C C . ASP A 1 82 ? 8.969 9.891 -4.879 1 98.25 82 ASP A C 1
ATOM 658 O O . ASP A 1 82 ? 9.781 10.305 -5.715 1 98.25 82 ASP A O 1
ATOM 662 N N . ASN A 1 83 ? 7.836 10.602 -4.57 1 98.69 83 ASN A N 1
ATOM 663 C CA . ASN A 1 83 ? 7.539 11.867 -5.234 1 98.69 83 ASN A CA 1
ATOM 664 C C . ASN A 1 83 ? 7.285 12.984 -4.223 1 98.69 83 ASN A C 1
ATOM 666 O O . ASN A 1 83 ? 6.445 13.859 -4.457 1 98.69 83 ASN A O 1
ATOM 670 N N . GLY A 1 84 ? 7.844 12.844 -3.025 1 98.69 84 GLY A N 1
ATOM 671 C CA . GLY A 1 84 ? 7.812 13.953 -2.08 1 98.69 84 GLY A CA 1
ATOM 672 C C . GLY A 1 84 ? 7.445 13.523 -0.672 1 98.69 84 GLY A C 1
ATOM 673 O O . GLY A 1 84 ? 6.785 12.5 -0.482 1 98.69 84 GLY A O 1
ATOM 674 N N . VAL A 1 85 ? 7.879 14.328 0.246 1 98.88 85 VAL A N 1
ATOM 675 C CA . VAL A 1 85 ? 7.578 14.141 1.661 1 98.88 85 VAL A CA 1
ATOM 676 C C . VAL A 1 85 ? 7.289 15.492 2.316 1 98.88 85 VAL A C 1
ATOM 678 O O . VAL A 1 85 ? 7.867 16.516 1.929 1 98.88 85 VAL A O 1
ATOM 681 N N . VAL A 1 86 ? 6.41 15.492 3.297 1 98.88 86 VAL A N 1
ATOM 682 C CA . VAL A 1 86 ? 6.16 16.656 4.137 1 98.88 86 VAL A CA 1
ATOM 683 C C . VAL A 1 86 ? 5.969 16.219 5.59 1 98.88 86 VAL A C 1
ATOM 685 O O . VAL A 1 86 ? 5.43 15.133 5.852 1 98.88 86 VAL A O 1
ATOM 688 N N . PRO A 1 87 ? 6.41 17.047 6.508 1 98.88 87 PRO A N 1
ATOM 689 C CA . PRO A 1 87 ? 6.191 16.703 7.918 1 98.88 87 PRO A CA 1
ATOM 690 C C . PRO A 1 87 ? 4.734 16.859 8.344 1 98.88 87 PRO A C 1
ATOM 692 O O . PRO A 1 87 ? 4 17.656 7.758 1 98.88 87 PRO A O 1
ATOM 695 N N . ILE A 1 88 ? 4.363 16.094 9.391 1 98.62 88 ILE A N 1
ATOM 696 C CA . ILE A 1 88 ? 2.959 16.266 9.75 1 98.62 88 ILE A CA 1
ATOM 697 C C . ILE A 1 88 ? 2.807 16.203 11.266 1 98.62 88 ILE A C 1
ATOM 699 O O . ILE A 1 88 ? 2.133 17.047 11.859 1 98.62 88 ILE A O 1
ATOM 703 N N . SER A 1 89 ? 3.418 15.258 11.969 1 98.62 89 SER A N 1
ATOM 704 C CA . SER A 1 89 ? 3.355 15.102 13.414 1 98.62 89 SER A CA 1
ATOM 705 C C . SER A 1 89 ? 4.711 14.695 13.984 1 98.62 89 SER A C 1
ATOM 707 O O . SER A 1 89 ? 5.504 14.039 13.312 1 98.62 89 SER A O 1
ATOM 709 N N . ILE A 1 90 ? 4.938 15.125 15.242 1 98.44 90 ILE A N 1
ATOM 710 C CA . ILE A 1 90 ? 6.25 14.883 15.828 1 98.44 90 ILE A CA 1
ATOM 711 C C . ILE A 1 90 ? 6.102 14.625 17.328 1 98.44 90 ILE A C 1
ATOM 713 O O . ILE A 1 90 ? 5.309 15.289 18 1 98.44 90 ILE A O 1
ATOM 717 N N . ILE A 1 91 ? 6.77 13.602 17.781 1 97.06 91 ILE A N 1
ATOM 718 C CA . ILE A 1 91 ? 6.75 13.32 19.219 1 97.06 91 ILE A CA 1
ATOM 719 C C . ILE A 1 91 ? 8.148 12.922 19.688 1 97.06 91 ILE A C 1
ATOM 721 O O . ILE A 1 91 ? 8.922 12.352 18.922 1 97.06 91 ILE A O 1
ATOM 725 N N . LYS A 1 92 ? 8.43 13.234 20.859 1 94.75 92 LYS A N 1
ATOM 726 C CA . LYS A 1 92 ? 9.648 12.742 21.5 1 94.75 92 LYS A CA 1
ATOM 727 C C . LYS A 1 92 ? 9.398 11.391 22.172 1 94.75 92 LYS A C 1
ATOM 729 O O . LYS A 1 92 ? 8.398 11.219 22.875 1 94.75 92 LYS A O 1
ATOM 734 N N . LYS A 1 93 ? 10.188 10.492 21.891 1 93.06 93 LYS A N 1
ATOM 735 C CA . LYS A 1 93 ? 10.172 9.18 22.516 1 93.06 93 LYS A CA 1
ATOM 736 C C . LYS A 1 93 ? 11.539 8.844 23.125 1 93.06 93 LYS A C 1
ATOM 738 O O . LYS A 1 93 ? 12.43 8.359 22.422 1 93.06 93 LYS A O 1
ATOM 743 N N . GLU A 1 94 ? 11.664 9 24.375 1 90.12 94 GLU A N 1
ATOM 744 C CA . GLU A 1 94 ? 12.953 8.883 25.047 1 90.12 94 GLU A CA 1
ATOM 745 C C . GLU A 1 94 ? 13.984 9.836 24.438 1 90.12 94 GLU A C 1
ATOM 747 O O . GLU A 1 94 ? 13.742 11.039 24.328 1 90.12 94 GLU A O 1
ATOM 752 N N . ASP A 1 95 ? 15.062 9.234 23.938 1 92.38 95 ASP A N 1
ATOM 753 C CA . ASP A 1 95 ? 16.109 10.086 23.375 1 92.38 95 ASP A CA 1
ATOM 754 C C . ASP A 1 95 ? 15.953 10.211 21.859 1 92.38 95 ASP A C 1
ATOM 756 O O . ASP A 1 95 ? 16.812 10.797 21.188 1 92.38 95 ASP A O 1
ATOM 760 N N . ARG A 1 96 ? 14.844 9.758 21.391 1 96.25 96 ARG A N 1
ATOM 761 C CA . ARG A 1 96 ? 14.617 9.789 19.953 1 96.25 96 ARG A CA 1
ATOM 762 C C . ARG A 1 96 ? 13.484 10.75 19.594 1 96.25 96 ARG A C 1
ATOM 764 O O . ARG A 1 96 ? 12.672 11.102 20.453 1 96.25 96 ARG A O 1
ATOM 771 N N . VAL A 1 97 ? 13.508 11.188 18.391 1 98.06 97 VAL A N 1
ATOM 772 C CA . VAL A 1 97 ? 12.422 11.984 17.844 1 98.06 97 VAL A CA 1
ATOM 773 C C . VAL A 1 97 ? 11.719 11.203 16.734 1 98.06 97 VAL A C 1
ATOM 775 O O . VAL A 1 97 ? 12.367 10.742 15.781 1 98.06 97 VAL A O 1
ATOM 778 N N . PHE A 1 98 ? 10.43 10.984 16.938 1 98.56 98 PHE A N 1
ATOM 779 C CA . PHE A 1 98 ? 9.586 10.375 15.914 1 98.56 98 PHE A CA 1
ATOM 780 C C . PHE A 1 98 ? 8.914 11.445 15.062 1 98.56 98 PHE A C 1
ATOM 782 O O . PHE A 1 98 ? 8.156 12.273 15.578 1 98.56 98 PHE A O 1
ATOM 789 N N . LEU A 1 99 ? 9.266 11.43 13.82 1 98.81 99 LEU A N 1
ATOM 790 C CA . LEU A 1 99 ? 8.602 12.297 12.859 1 98.81 99 LEU A CA 1
ATOM 791 C C . LEU A 1 99 ? 7.695 11.484 11.938 1 98.81 99 LEU A C 1
ATOM 793 O O . LEU A 1 99 ? 8.172 10.727 11.094 1 98.81 99 LEU A O 1
ATOM 797 N N . TYR A 1 100 ? 6.402 11.617 12.156 1 98.88 100 TYR A N 1
ATOM 798 C CA . TYR A 1 100 ? 5.457 11.125 11.164 1 98.88 100 TYR A CA 1
ATOM 799 C C . TYR A 1 100 ? 5.375 12.078 9.977 1 98.88 100 TYR A C 1
ATOM 801 O O . TYR A 1 100 ? 5.332 13.297 10.148 1 98.88 100 TYR A O 1
ATOM 809 N N . TYR A 1 101 ? 5.398 11.523 8.797 1 98.88 101 TYR A N 1
ATOM 810 C CA . TYR A 1 101 ? 5.387 12.336 7.59 1 98.88 101 TYR A CA 1
ATOM 811 C C . TYR A 1 101 ? 4.449 11.75 6.543 1 98.88 101 TYR A C 1
ATOM 813 O O . TYR A 1 101 ? 4.008 10.602 6.668 1 98.88 101 TYR A O 1
ATOM 821 N N . ILE A 1 102 ? 4.055 12.547 5.574 1 98.81 102 ILE A N 1
ATOM 822 C CA . ILE A 1 102 ? 3.271 12.102 4.426 1 98.81 102 ILE A CA 1
ATOM 823 C C . ILE A 1 102 ? 4.199 11.805 3.252 1 98.81 102 ILE A C 1
ATOM 825 O O . ILE A 1 102 ? 5.07 12.609 2.92 1 98.81 102 ILE A O 1
ATOM 829 N N . GLY A 1 103 ? 4.074 10.664 2.701 1 98.81 103 GLY A N 1
ATOM 830 C CA . GLY A 1 103 ? 4.707 10.344 1.431 1 98.81 103 GLY A CA 1
ATOM 831 C C . GLY A 1 103 ? 3.758 10.453 0.251 1 98.81 103 GLY A C 1
ATOM 832 O O . GLY A 1 103 ? 2.586 10.086 0.352 1 98.81 103 GLY A O 1
ATOM 833 N N . PHE A 1 104 ? 4.285 10.961 -0.851 1 98.62 104 PHE A N 1
ATOM 834 C CA . PHE A 1 104 ? 3.498 11.117 -2.068 1 98.62 104 PHE A CA 1
ATOM 835 C C . PHE A 1 104 ? 3.982 10.156 -3.15 1 98.62 104 PHE A C 1
ATOM 837 O O . PHE A 1 104 ? 5.18 10.102 -3.447 1 98.62 104 PHE A O 1
ATOM 844 N N . GLN A 1 105 ? 3.072 9.477 -3.664 1 98.06 105 GLN A N 1
ATOM 845 C CA . GLN A 1 105 ? 3.33 8.609 -4.809 1 98.06 105 GLN A CA 1
ATOM 846 C C . GLN A 1 105 ? 2.383 8.93 -5.961 1 98.06 105 GLN A C 1
ATOM 848 O O . GLN A 1 105 ? 1.166 9 -5.77 1 98.06 105 GLN A O 1
ATOM 853 N N . LEU A 1 106 ? 2.922 9.141 -7.145 1 97.75 106 LEU A N 1
ATOM 854 C CA . LEU A 1 106 ? 2.08 9.422 -8.305 1 97.75 106 LEU A CA 1
ATOM 855 C C . LEU A 1 106 ? 1.414 8.148 -8.812 1 97.75 106 LEU A C 1
ATOM 857 O O . LEU A 1 106 ? 1.971 7.059 -8.688 1 97.75 106 LEU A O 1
ATOM 861 N N . GLY A 1 107 ? 0.24 8.32 -9.344 1 95.69 107 GLY A N 1
ATOM 862 C CA . GLY A 1 107 ? -0.491 7.188 -9.891 1 95.69 107 GLY A CA 1
ATOM 863 C C . GLY A 1 107 ? -0.771 7.328 -11.375 1 95.69 107 GLY A C 1
ATOM 864 O O . GLY A 1 107 ? -0.635 8.414 -11.938 1 95.69 107 GLY A O 1
ATOM 865 N N . ILE A 1 108 ? -1.16 6.219 -11.977 1 96.75 108 ILE A N 1
ATOM 866 C CA . ILE A 1 108 ? -1.509 6.199 -13.391 1 96.75 108 ILE A CA 1
ATOM 867 C C . ILE A 1 108 ? -3.018 6.363 -13.555 1 96.75 108 ILE A C 1
ATOM 869 O O . ILE A 1 108 ? -3.479 7.242 -14.281 1 96.75 108 ILE A O 1
ATOM 873 N N . GLN A 1 109 ? -3.814 5.562 -12.773 1 94.38 109 GLN A N 1
ATOM 874 C CA . GLN A 1 109 ? -5.266 5.578 -12.906 1 94.38 109 GLN A CA 1
ATOM 875 C C . GLN A 1 109 ? -5.883 6.68 -12.047 1 94.38 109 GLN A C 1
ATOM 877 O O . GLN A 1 109 ? -7.047 7.043 -12.234 1 94.38 109 GLN A O 1
ATOM 882 N N . VAL A 1 110 ? -5.18 7.133 -11.086 1 93.56 110 VAL A N 1
ATOM 883 C CA . VAL A 1 110 ? -5.523 8.273 -10.242 1 93.56 110 VAL A CA 1
ATOM 884 C C . VAL A 1 110 ? -4.316 9.203 -10.117 1 93.56 110 VAL A C 1
ATOM 886 O O . VAL A 1 110 ? -3.182 8.797 -10.375 1 93.56 110 VAL A O 1
ATOM 889 N N . PRO A 1 111 ? -4.516 10.406 -9.664 1 93.88 111 PRO A N 1
ATOM 890 C CA . PRO A 1 111 ? -3.41 11.367 -9.719 1 93.88 111 PRO A CA 1
ATOM 891 C C . PRO A 1 111 ? -2.277 11.016 -8.758 1 93.88 111 PRO A C 1
ATOM 893 O O . PRO A 1 111 ? -1.103 11.188 -9.094 1 93.88 111 PRO A O 1
ATOM 896 N N . TYR A 1 112 ? -2.672 10.586 -7.52 1 96.06 112 TYR A N 1
ATOM 897 C CA . TYR A 1 112 ? -1.632 10.336 -6.527 1 96.06 112 TYR A CA 1
ATOM 898 C C . TYR A 1 112 ? -2.18 9.539 -5.352 1 96.06 112 TYR A C 1
ATOM 900 O O . TYR A 1 112 ? -3.391 9.328 -5.242 1 96.06 112 TYR A O 1
ATOM 908 N N . PHE A 1 113 ? -1.292 9.102 -4.551 1 96.88 113 PHE A N 1
ATOM 909 C CA . PHE A 1 113 ? -1.538 8.469 -3.258 1 96.88 113 PHE A CA 1
ATOM 910 C C . PHE A 1 113 ? -0.789 9.203 -2.148 1 96.88 113 PHE A C 1
ATOM 912 O O . PHE A 1 113 ? 0.308 9.719 -2.369 1 96.88 113 PHE A O 1
ATOM 919 N N . MET A 1 114 ? -1.355 9.219 -0.967 1 97.88 114 MET A N 1
ATOM 920 C CA . MET A 1 114 ? -0.707 9.797 0.208 1 97.88 114 MET A CA 1
ATOM 921 C C . MET A 1 114 ? -0.778 8.844 1.393 1 97.88 114 MET A C 1
ATOM 923 O O . MET A 1 114 ? -1.867 8.5 1.854 1 97.88 114 MET A O 1
ATOM 927 N N . PHE A 1 115 ? 0.344 8.477 1.894 1 98.5 115 PHE A N 1
ATOM 928 C CA . PHE A 1 115 ? 0.365 7.551 3.021 1 98.5 115 PHE A CA 1
ATOM 929 C C . PHE A 1 115 ? 1.344 8.023 4.09 1 98.5 115 PHE A C 1
ATOM 931 O O . PHE A 1 115 ? 2.334 8.688 3.781 1 98.5 115 PHE A O 1
ATOM 938 N N . GLY A 1 116 ? 1.049 7.695 5.289 1 98.56 116 GLY A N 1
ATOM 939 C CA . GLY A 1 116 ? 1.855 8.141 6.414 1 98.56 116 GLY A CA 1
ATOM 940 C C . GLY A 1 116 ? 3.088 7.285 6.637 1 98.56 116 GLY A C 1
ATOM 941 O O . GLY A 1 116 ? 3 6.055 6.68 1 98.56 116 GLY A O 1
ATOM 942 N N . GLY A 1 117 ? 4.199 7.918 6.727 1 98.69 117 GLY A N 1
ATOM 943 C CA . GLY A 1 117 ? 5.453 7.273 7.086 1 98.69 117 GLY A CA 1
ATOM 944 C C . GLY A 1 117 ? 5.984 7.711 8.438 1 98.69 117 GLY A C 1
ATOM 945 O O . GLY A 1 117 ? 5.406 8.586 9.086 1 98.69 117 GLY A O 1
ATOM 946 N N . LEU A 1 118 ? 7.035 7.023 8.867 1 98.75 118 LEU A N 1
ATOM 947 C CA . LEU A 1 118 ? 7.73 7.34 10.109 1 98.75 118 LEU A CA 1
ATOM 948 C C . LEU A 1 118 ? 9.234 7.457 9.875 1 98.75 118 LEU A C 1
ATOM 950 O O . LEU A 1 118 ? 9.836 6.598 9.219 1 98.75 118 LEU A O 1
ATOM 954 N N . ALA A 1 119 ? 9.781 8.516 10.25 1 98.81 119 ALA A N 1
ATOM 955 C CA . ALA A 1 119 ? 11.227 8.711 10.297 1 98.81 119 ALA A CA 1
ATOM 956 C C . ALA A 1 119 ? 11.703 8.984 11.727 1 98.81 119 ALA A C 1
ATOM 958 O O . ALA A 1 119 ? 11 9.641 12.5 1 98.81 119 ALA A O 1
ATOM 959 N N . VAL A 1 120 ? 12.898 8.547 12.047 1 98.75 120 VAL A N 1
ATOM 960 C CA . VAL A 1 120 ? 13.391 8.617 13.422 1 98.75 120 VAL A CA 1
ATOM 961 C C . VAL A 1 120 ? 14.719 9.359 13.453 1 98.75 120 VAL A C 1
ATOM 963 O O . VAL A 1 120 ? 15.586 9.133 12.609 1 98.75 120 VAL A O 1
ATOM 966 N N . SER A 1 121 ? 14.844 10.25 14.328 1 98.62 121 SER A N 1
ATOM 967 C CA . SER A 1 121 ? 16.094 10.953 14.57 1 98.62 121 SER A CA 1
ATOM 968 C C . SER A 1 121 ? 16.719 10.555 15.906 1 98.62 121 SER A C 1
ATOM 970 O O . SER A 1 121 ? 16.016 10.492 16.922 1 98.62 121 SER A O 1
ATOM 972 N N . ASN A 1 122 ? 18.016 10.305 15.875 1 97.62 122 ASN A N 1
ATOM 973 C CA . ASN A 1 122 ? 18.781 10.016 17.078 1 97.62 122 ASN A CA 1
ATOM 974 C C . ASN A 1 122 ? 19.719 11.164 17.438 1 97.62 122 ASN A C 1
ATOM 976 O O . ASN A 1 122 ? 20.578 11.023 18.312 1 97.62 122 ASN A O 1
ATOM 980 N N . ASP A 1 123 ? 19.625 12.258 16.703 1 96.56 123 ASP A N 1
ATOM 981 C CA . ASP A 1 123 ? 20.516 13.391 16.906 1 96.56 123 ASP A CA 1
ATOM 982 C C . ASP A 1 123 ? 19.734 14.695 17.047 1 96.56 123 ASP A C 1
ATOM 984 O O . ASP A 1 123 ? 20.109 15.719 16.469 1 96.56 123 ASP A O 1
ATOM 988 N N . LYS A 1 124 ? 18.578 14.602 17.734 1 93.44 124 LYS A N 1
ATOM 989 C CA . LYS A 1 124 ? 17.734 15.742 18.125 1 93.44 124 LYS A CA 1
ATOM 990 C C . LYS A 1 124 ? 17.219 16.484 16.891 1 93.44 124 LYS A C 1
ATOM 992 O O . LYS A 1 124 ? 17.219 17.719 16.859 1 93.44 124 LYS A O 1
ATOM 997 N N . GLY A 1 125 ? 16.922 15.727 15.852 1 94.81 125 GLY A N 1
ATOM 998 C CA . GLY A 1 125 ? 16.234 16.312 14.719 1 94.81 125 GLY A CA 1
ATOM 999 C C . GLY A 1 125 ? 17.172 16.828 13.641 1 94.81 125 GLY A C 1
ATOM 1000 O O . GLY A 1 125 ? 16.734 17.453 12.672 1 94.81 125 GLY A O 1
ATOM 1001 N N . LYS A 1 126 ? 18.422 16.578 13.734 1 95.06 126 LYS A N 1
ATOM 1002 C CA . LYS A 1 126 ? 19.375 17 12.711 1 95.06 126 LYS A CA 1
ATOM 1003 C C . LYS A 1 126 ? 19.25 16.141 11.453 1 95.06 126 LYS A C 1
ATOM 1005 O O . LYS A 1 126 ? 19.391 16.656 10.336 1 95.06 126 LYS A O 1
ATOM 1010 N N . THR A 1 127 ? 19.094 14.906 11.68 1 96.94 127 THR A N 1
ATOM 1011 C CA . THR A 1 127 ? 18.875 13.969 10.586 1 96.94 127 THR A CA 1
ATOM 1012 C C . THR A 1 127 ? 17.781 12.977 10.945 1 96.94 127 THR A C 1
ATOM 1014 O O . THR A 1 127 ? 17.516 12.719 12.125 1 96.94 127 THR A O 1
ATOM 1017 N N . PHE A 1 128 ? 17.156 12.508 9.945 1 98.69 128 PHE A N 1
ATOM 1018 C CA . PHE A 1 128 ? 16.125 11.492 10.125 1 98.69 128 PHE A CA 1
ATOM 1019 C C . PHE A 1 128 ? 16.375 10.297 9.219 1 98.69 128 PHE A C 1
ATOM 1021 O O . PHE A 1 128 ? 16.797 10.453 8.07 1 98.69 128 PHE A O 1
ATOM 1028 N N . GLN A 1 129 ? 16.078 9.164 9.789 1 98.25 129 GLN A N 1
ATOM 1029 C CA . GLN A 1 129 ? 16.109 7.918 9.039 1 98.25 129 GLN A CA 1
ATOM 1030 C C . GLN A 1 129 ? 14.727 7.281 8.961 1 98.25 129 GLN A C 1
ATOM 1032 O O . GLN A 1 129 ? 14.023 7.203 9.969 1 98.25 129 GLN A O 1
ATOM 1037 N N . ARG A 1 130 ? 14.422 6.891 7.754 1 98.25 130 ARG A N 1
ATOM 1038 C CA . ARG A 1 130 ? 13.148 6.188 7.605 1 98.25 130 ARG A CA 1
ATOM 1039 C C . ARG A 1 130 ? 13.109 4.938 8.484 1 98.25 130 ARG A C 1
ATOM 1041 O O . ARG A 1 130 ? 14.078 4.168 8.516 1 98.25 130 ARG A O 1
ATOM 1048 N N . TYR A 1 131 ? 12.031 4.734 9.156 1 97.81 131 TYR A N 1
ATOM 1049 C CA . TYR A 1 131 ? 11.828 3.486 9.883 1 97.81 131 TYR A CA 1
ATOM 1050 C C . TYR A 1 131 ? 11.656 2.318 8.914 1 97.81 131 TYR A C 1
ATOM 1052 O O . TYR A 1 131 ? 12.133 1.213 9.18 1 97.81 131 TYR A O 1
ATOM 1060 N N . SER A 1 132 ? 10.938 2.578 7.891 1 96.62 132 SER A N 1
ATOM 1061 C CA . SER A 1 132 ? 10.609 1.601 6.859 1 96.62 132 SER A CA 1
ATOM 1062 C C . SER A 1 132 ? 10.422 2.271 5.5 1 96.62 132 SER A C 1
ATOM 1064 O O . SER A 1 132 ? 10.008 3.43 5.426 1 96.62 132 SER A O 1
ATOM 1066 N N . GLU A 1 133 ? 10.734 1.473 4.469 1 96.75 133 GLU A N 1
ATOM 1067 C CA . GLU A 1 133 ? 10.484 1.988 3.127 1 96.75 133 GLU A CA 1
ATOM 1068 C C . GLU A 1 133 ? 9 1.893 2.77 1 96.75 133 GLU A C 1
ATOM 1070 O O . GLU A 1 133 ? 8.555 2.492 1.789 1 96.75 133 GLU A O 1
ATOM 1075 N N . SER A 1 134 ? 8.281 1.156 3.52 1 96.81 134 SER A N 1
ATOM 1076 C CA . SER A 1 134 ? 6.828 1.111 3.42 1 96.81 134 SER A CA 1
ATOM 1077 C C . SER A 1 134 ? 6.176 2.008 4.465 1 96.81 134 SER A C 1
ATOM 1079 O O . SER A 1 134 ? 6.762 2.273 5.516 1 96.81 134 SER A O 1
ATOM 1081 N N . PRO A 1 135 ? 4.945 2.484 4.188 1 97.88 135 PRO A N 1
ATOM 1082 C CA . PRO A 1 135 ? 4.277 3.344 5.168 1 97.88 135 PRO A CA 1
ATOM 1083 C C . PRO A 1 135 ? 3.957 2.613 6.469 1 97.88 135 PRO A C 1
ATOM 1085 O O . PRO A 1 135 ? 3.738 1.398 6.465 1 97.88 135 PRO A O 1
ATOM 1088 N N . VAL A 1 136 ? 3.871 3.352 7.535 1 97.38 136 VAL A N 1
ATOM 1089 C CA . VAL A 1 136 ? 3.334 2.795 8.773 1 97.38 136 VAL A CA 1
ATOM 1090 C C . VAL A 1 136 ? 1.811 2.875 8.758 1 97.38 136 VAL A C 1
ATOM 1092 O O . VAL A 1 136 ? 1.138 2.168 9.508 1 97.38 136 VAL A O 1
ATOM 1095 N N . LEU A 1 137 ? 1.28 3.775 7.957 1 97.25 137 LEU A N 1
ATOM 1096 C CA . LEU A 1 137 ? -0.155 3.883 7.719 1 97.25 137 LEU A CA 1
ATOM 1097 C C . LEU A 1 137 ? -0.48 3.672 6.242 1 97.25 137 LEU A C 1
ATOM 1099 O O . LEU A 1 137 ? -0.857 4.617 5.547 1 97.25 137 LEU A O 1
ATOM 1103 N N . ASP A 1 138 ? -0.433 2.484 5.809 1 96.69 138 ASP A N 1
ATOM 1104 C CA . ASP A 1 138 ? -0.695 2.131 4.414 1 96.69 138 ASP A CA 1
ATOM 1105 C C . ASP A 1 138 ? -2.191 1.976 4.16 1 96.69 138 ASP A C 1
ATOM 1107 O O . ASP A 1 138 ? -3 2.094 5.086 1 96.69 138 ASP A O 1
ATOM 1111 N N . ARG A 1 139 ? -2.508 1.773 2.877 1 96.56 139 ARG A N 1
ATOM 1112 C CA . ARG A 1 139 ? -3.904 1.541 2.525 1 96.56 139 ARG A CA 1
ATOM 1113 C C . ARG A 1 139 ? -4.473 0.358 3.301 1 96.56 139 ARG A C 1
ATOM 1115 O O . ARG A 1 139 ? -3.75 -0.583 3.629 1 96.56 139 ARG A O 1
ATOM 1122 N N . ARG A 1 140 ? -5.707 0.449 3.617 1 94.69 140 ARG A N 1
ATOM 1123 C CA . ARG A 1 140 ? -6.426 -0.584 4.355 1 94.69 140 ARG A CA 1
ATOM 1124 C C . ARG A 1 140 ? -7.918 -0.537 4.051 1 94.69 140 ARG A C 1
ATOM 1126 O O . ARG A 1 140 ? -8.523 0.539 4.043 1 94.69 140 ARG A O 1
ATOM 1133 N N . GLY A 1 141 ? -8.508 -1.737 3.785 1 93 141 GLY A N 1
ATOM 1134 C CA . GLY A 1 141 ? -9.922 -1.764 3.461 1 93 141 GLY A CA 1
ATOM 1135 C C . GLY A 1 141 ? -10.273 -0.904 2.262 1 93 141 GLY A C 1
ATOM 1136 O O . GLY A 1 141 ? -9.695 -1.061 1.187 1 93 141 GLY A O 1
ATOM 1137 N N . ASP A 1 142 ? -11.125 0.078 2.574 1 91.56 142 ASP A N 1
ATOM 1138 C CA . ASP A 1 142 ? -11.578 0.915 1.468 1 91.56 142 ASP A CA 1
ATOM 1139 C C . ASP A 1 142 ? -10.82 2.238 1.434 1 91.56 142 ASP A C 1
ATOM 1141 O O . ASP A 1 142 ? -11.094 3.098 0.594 1 91.56 142 ASP A O 1
ATOM 1145 N N . GLU A 1 143 ? -9.891 2.432 2.365 1 94.69 143 GLU A N 1
ATOM 1146 C CA . GLU A 1 143 ? -9.016 3.598 2.309 1 94.69 143 GLU A CA 1
ATOM 1147 C C . GLU A 1 143 ? -7.836 3.354 1.373 1 94.69 143 GLU A C 1
ATOM 1149 O O . GLU A 1 143 ? -6.699 3.197 1.826 1 94.69 143 GLU A O 1
ATOM 1154 N N . VAL A 1 144 ? -8.086 3.588 0.143 1 95.31 144 VAL A N 1
ATOM 1155 C CA . VAL A 1 144 ? -7.184 3.102 -0.896 1 95.31 144 VAL A CA 1
ATOM 1156 C C . VAL A 1 144 ? -6.199 4.203 -1.28 1 95.31 144 VAL A C 1
ATOM 1158 O O . VAL A 1 144 ? -5.047 3.922 -1.619 1 95.31 144 VAL A O 1
ATOM 1161 N N . TYR A 1 145 ? -6.574 5.453 -1.092 1 95.5 145 TYR A N 1
ATOM 1162 C CA . TYR A 1 145 ? -5.828 6.527 -1.733 1 95.5 145 TYR A CA 1
ATOM 1163 C C . TYR A 1 145 ? -5 7.301 -0.714 1 95.5 145 TYR A C 1
ATOM 1165 O O . TYR A 1 145 ? -3.975 7.895 -1.06 1 95.5 145 TYR A O 1
ATOM 1173 N N . ALA A 1 146 ? -5.547 7.27 0.487 1 96.69 146 ALA A N 1
ATOM 1174 C CA . ALA A 1 146 ? -4.871 8.133 1.455 1 96.69 146 ALA A CA 1
ATOM 1175 C C . ALA A 1 146 ? -5.121 7.652 2.883 1 96.69 146 ALA A C 1
ATOM 1177 O O . ALA A 1 146 ? -6.25 7.312 3.242 1 96.69 146 ALA A O 1
ATOM 1178 N N . ARG A 1 147 ? -4.129 7.594 3.627 1 97.06 147 ARG A N 1
ATOM 1179 C CA . ARG A 1 147 ? -4.043 7.551 5.082 1 97.06 147 ARG A CA 1
ATOM 1180 C C . ARG A 1 147 ? -2.846 8.352 5.582 1 97.06 147 ARG A C 1
ATOM 1182 O O . ARG A 1 147 ? -1.776 7.793 5.828 1 97.06 147 ARG A O 1
ATOM 1189 N N . CYS A 1 148 ? -2.877 9.633 5.777 1 95.12 148 CYS A N 1
ATOM 1190 C CA . CYS A 1 148 ? -1.664 10.438 5.844 1 95.12 148 CYS A CA 1
ATOM 1191 C C . CYS A 1 148 ? -1.794 11.531 6.902 1 95.12 148 CYS A C 1
ATOM 1193 O O . CYS A 1 148 ? -0.834 11.828 7.613 1 95.12 148 CYS A O 1
ATOM 1195 N N . GLY A 1 149 ? -2.887 12.492 6.824 1 96 149 GLY A N 1
ATOM 1196 C CA . GLY A 1 149 ? -3.082 13.617 7.723 1 96 149 GLY A CA 1
ATOM 1197 C C . GLY A 1 149 ? -3.092 13.227 9.188 1 96 149 GLY A C 1
ATOM 1198 O O . GLY A 1 149 ? -4.137 13.266 9.836 1 96 149 GLY A O 1
ATOM 1199 N N . ILE A 1 150 ? -1.848 13.086 9.812 1 97.88 150 ILE A N 1
ATOM 1200 C CA . ILE A 1 150 ? -1.635 12.367 11.062 1 97.88 150 ILE A CA 1
ATOM 1201 C C . ILE A 1 150 ? -1.392 13.367 12.195 1 97.88 150 ILE A C 1
ATOM 1203 O O . ILE A 1 150 ? -0.657 14.344 12.016 1 97.88 150 ILE A O 1
ATOM 1207 N N . ASN A 1 151 ? -1.952 13.109 13.297 1 98.69 151 ASN A N 1
ATOM 1208 C CA . ASN A 1 151 ? -1.522 13.633 14.594 1 98.69 151 ASN A CA 1
ATOM 1209 C C . ASN A 1 151 ? -1.432 12.523 15.641 1 98.69 151 ASN A C 1
ATOM 1211 O O . ASN A 1 151 ? -2.387 11.773 15.836 1 98.69 151 ASN A O 1
ATOM 1215 N N . VAL A 1 152 ? -0.301 12.422 16.266 1 98.62 152 VAL A N 1
ATOM 1216 C CA . VAL A 1 152 ? -0.099 11.398 17.281 1 98.62 152 VAL A CA 1
ATOM 1217 C C . VAL A 1 152 ? 0.186 12.047 18.625 1 98.62 152 VAL A C 1
ATOM 1219 O O . VAL A 1 152 ? 0.989 12.984 18.719 1 98.62 152 VAL A O 1
ATOM 1222 N N . ILE A 1 153 ? -0.421 11.594 19.641 1 98.12 153 ILE A N 1
ATOM 1223 C CA . ILE A 1 153 ? -0.067 11.969 21.016 1 98.12 153 ILE A CA 1
ATOM 1224 C C . ILE A 1 153 ? 0.068 10.711 21.875 1 98.12 153 ILE A C 1
ATOM 1226 O O . ILE A 1 153 ? -0.451 9.648 21.516 1 98.12 153 ILE A O 1
ATOM 1230 N N . PHE A 1 154 ? 0.891 10.797 22.906 1 97 154 PHE A N 1
ATOM 1231 C CA . PHE A 1 154 ? 0.906 9.773 23.953 1 97 154 PHE A CA 1
ATOM 1232 C C . PHE A 1 154 ? 0.003 10.172 25.109 1 97 154 PHE A C 1
ATOM 1234 O O . PHE A 1 154 ? 0.242 11.188 25.766 1 97 154 PHE A O 1
ATOM 1241 N N . ASP A 1 155 ? -1.036 9.445 25.281 1 95.81 155 ASP A N 1
ATOM 1242 C CA . ASP A 1 155 ? -2.066 9.766 26.266 1 95.81 155 ASP A CA 1
ATOM 1243 C C . ASP A 1 155 ? -2.65 8.5 26.891 1 95.81 155 ASP A C 1
ATOM 1245 O O . ASP A 1 155 ? -3 7.555 26.172 1 95.81 155 ASP A O 1
ATOM 1249 N N . GLU A 1 156 ? -2.66 8.461 28.266 1 94.81 156 GLU A N 1
ATOM 1250 C CA . GLU A 1 156 ? -3.246 7.355 29.016 1 94.81 156 GLU A CA 1
ATOM 1251 C C . GLU A 1 156 ? -2.553 6.035 28.688 1 94.81 156 GLU A C 1
ATOM 1253 O O . GLU A 1 156 ? -3.213 5.02 28.453 1 94.81 156 GLU A O 1
ATOM 1258 N N . GLY A 1 157 ? -1.306 6.086 28.438 1 95.31 157 GLY A N 1
ATOM 1259 C CA . GLY A 1 157 ? -0.477 4.895 28.328 1 95.31 157 GLY A CA 1
ATOM 1260 C C . GLY A 1 157 ? -0.468 4.301 26.938 1 95.31 157 GLY A C 1
ATOM 1261 O O . GLY A 1 157 ? 0.001 3.176 26.734 1 95.31 157 GLY A O 1
ATOM 1262 N N . LYS A 1 158 ? -1.026 5.012 26.016 1 96.88 158 LYS A N 1
ATOM 1263 C CA . LYS A 1 158 ? -1.021 4.531 24.641 1 96.88 158 LYS A CA 1
ATOM 1264 C C . LYS A 1 158 ? -0.804 5.684 23.656 1 96.88 158 LYS A C 1
ATOM 1266 O O . LYS A 1 158 ? -0.921 6.852 24.031 1 96.88 158 LYS A O 1
ATOM 1271 N N . TYR A 1 159 ? -0.387 5.324 22.516 1 98.06 159 TYR A N 1
ATOM 1272 C CA . TYR A 1 159 ? -0.331 6.285 21.406 1 98.06 159 TYR A CA 1
ATOM 1273 C C . TYR A 1 159 ? -1.675 6.375 20.703 1 98.06 159 TYR A C 1
ATOM 1275 O O . TYR A 1 159 ? -2.256 5.352 20.328 1 98.06 159 TYR A O 1
ATOM 1283 N N . LYS A 1 160 ? -2.164 7.605 20.594 1 98.44 160 LYS A N 1
ATOM 1284 C CA . LYS A 1 160 ? -3.418 7.895 19.906 1 98.44 160 LYS A CA 1
ATOM 1285 C C . LYS A 1 160 ? -3.174 8.68 18.625 1 98.44 160 LYS A C 1
ATOM 1287 O O . LYS A 1 160 ? -2.402 9.641 18.625 1 98.44 160 LYS A O 1
ATOM 1292 N N . MET A 1 161 ? -3.834 8.195 17.594 1 98.69 161 MET A N 1
ATOM 1293 C CA . MET A 1 161 ? -3.645 8.859 16.312 1 98.69 161 MET A CA 1
ATOM 1294 C C . MET A 1 161 ? -4.98 9.297 15.719 1 98.69 161 MET A C 1
ATOM 1296 O O . MET A 1 161 ? -5.922 8.508 15.641 1 98.69 161 MET A O 1
ATOM 1300 N N . TRP A 1 162 ? -5.098 10.492 15.414 1 98.75 162 TRP A N 1
ATOM 1301 C CA . TRP A 1 162 ? -6.109 11 14.492 1 98.75 162 TRP A CA 1
ATOM 1302 C C . TRP A 1 162 ? -5.516 11.242 13.109 1 98.75 162 TRP A C 1
ATOM 1304 O O . TRP A 1 162 ? -4.434 11.812 12.984 1 98.75 162 TRP A O 1
ATOM 1314 N N . TYR A 1 163 ? -6.188 10.758 12.094 1 98.06 163 TYR A N 1
ATOM 1315 C CA . TYR A 1 163 ? -5.621 10.898 10.758 1 98.06 163 TYR A CA 1
ATOM 1316 C C . TYR A 1 163 ? -6.719 11.117 9.719 1 98.06 163 TYR A C 1
ATOM 1318 O O . TYR A 1 163 ? -7.902 10.922 10.008 1 98.06 163 TYR A O 1
ATOM 1326 N N . ILE A 1 164 ? -6.23 11.594 8.547 1 97 164 ILE A N 1
ATOM 1327 C CA . ILE A 1 164 ? -7.117 11.812 7.41 1 97 164 ILE A CA 1
ATOM 1328 C C . ILE A 1 164 ? -7.051 10.617 6.461 1 97 164 ILE A C 1
ATOM 1330 O O . ILE A 1 164 ? -5.977 10.273 5.961 1 97 164 ILE A O 1
ATOM 1334 N N . GLY A 1 165 ? -8.125 10 6.254 1 95.5 165 GLY A N 1
ATOM 1335 C CA . GLY A 1 165 ? -8.234 8.875 5.336 1 95.5 165 GLY A CA 1
ATOM 1336 C C . GLY A 1 165 ? -9.164 9.148 4.168 1 95.5 165 GLY A C 1
ATOM 1337 O O . GLY A 1 165 ? -10.086 9.961 4.277 1 95.5 165 GLY A O 1
ATOM 1338 N N . SER A 1 166 ? -8.836 8.469 3.033 1 92.12 166 SER A N 1
ATOM 1339 C CA . SER A 1 166 ? -9.75 8.562 1.904 1 92.12 166 SER A CA 1
ATOM 1340 C C . SER A 1 166 ? -11.047 7.812 2.182 1 92.12 166 SER A C 1
ATOM 1342 O O . SER A 1 166 ? -11.039 6.777 2.848 1 92.12 166 SER A O 1
ATOM 1344 N N . ASN A 1 167 ? -12.133 8.422 1.691 1 83.19 167 ASN A N 1
ATOM 1345 C CA . ASN A 1 167 ? -13.406 7.715 1.725 1 83.19 167 ASN A CA 1
ATOM 1346 C C . ASN A 1 167 ? -13.492 6.664 0.621 1 83.19 167 ASN A C 1
ATOM 1348 O O . ASN A 1 167 ? -12.609 6.582 -0.237 1 83.19 167 ASN A O 1
ATOM 1352 N N . HIS A 1 168 ? -14.531 5.875 0.728 1 78.19 168 HIS A N 1
ATOM 1353 C CA . HIS A 1 168 ? -14.734 4.824 -0.265 1 78.19 168 HIS A CA 1
ATOM 1354 C C . HIS A 1 168 ? -14.805 5.402 -1.674 1 78.19 168 HIS A C 1
ATOM 1356 O O . HIS A 1 168 ? -14.195 4.871 -2.602 1 78.19 168 HIS A O 1
ATOM 1362 N N . GLU A 1 169 ? -15.398 6.508 -1.826 1 81.31 169 GLU A N 1
ATOM 1363 C CA . GLU A 1 169 ? -15.555 7.109 -3.146 1 81.31 169 GLU A CA 1
ATOM 1364 C C . GLU A 1 169 ? -14.234 7.656 -3.664 1 81.31 169 GLU A C 1
ATOM 1366 O O . GLU A 1 169 ? -13.977 7.637 -4.871 1 81.31 169 GLU A O 1
ATOM 1371 N N . GLY A 1 170 ? -13.383 8.047 -2.713 1 84 170 GLY A N 1
ATOM 1372 C CA . GLY A 1 170 ? -12.031 8.484 -3.02 1 84 170 GLY A CA 1
ATOM 1373 C C . GLY A 1 170 ? -11.977 9.883 -3.607 1 84 170 GLY A C 1
ATOM 1374 O O . GLY A 1 170 ? -11.523 10.82 -2.951 1 84 170 GLY A O 1
ATOM 1375 N N . TRP A 1 171 ? -12.594 10.008 -4.84 1 84.88 171 TRP A N 1
ATOM 1376 C CA . TRP A 1 171 ? -12.453 11.242 -5.598 1 84.88 171 TRP A CA 1
ATOM 1377 C C . TRP A 1 171 ? -13.82 11.758 -6.059 1 84.88 171 TRP A C 1
ATOM 1379 O O . TRP A 1 171 ? -14.742 10.969 -6.273 1 84.88 171 TRP A O 1
ATOM 1389 N N . THR A 1 172 ? -13.93 12.992 -6.102 1 80.69 172 THR A N 1
ATOM 1390 C CA . THR A 1 172 ? -15.102 13.633 -6.676 1 80.69 172 THR A CA 1
ATOM 1391 C C . THR A 1 172 ? -14.703 14.609 -7.777 1 80.69 172 THR A C 1
ATOM 1393 O O . THR A 1 172 ? -13.594 15.148 -7.762 1 80.69 172 THR A O 1
ATOM 1396 N N . MET A 1 173 ? -15.578 14.672 -8.758 1 81.62 173 MET A N 1
ATOM 1397 C CA . MET A 1 173 ? -15.359 15.648 -9.82 1 81.62 173 MET A CA 1
ATOM 1398 C C . MET A 1 173 ? -15.938 17 -9.438 1 81.62 173 MET A C 1
ATOM 1400 O O . MET A 1 173 ? -17.109 17.109 -9.078 1 81.62 173 MET A O 1
ATOM 1404 N N . SER A 1 174 ? -15.133 17.984 -9.367 1 78.44 174 SER A N 1
ATOM 1405 C CA . SER A 1 174 ? -15.562 19.375 -9.148 1 78.44 174 SER A CA 1
ATOM 1406 C C . SER A 1 174 ? -14.844 20.328 -10.086 1 78.44 174 SER A C 1
ATOM 1408 O O . SER A 1 174 ? -13.609 20.375 -10.109 1 78.44 174 SER A O 1
ATOM 1410 N N . ASN A 1 175 ? -15.641 21.078 -10.82 1 81.38 175 ASN A N 1
ATOM 1411 C CA . ASN A 1 175 ? -15.125 22.047 -11.773 1 81.38 175 ASN A CA 1
ATOM 1412 C C . ASN A 1 175 ? -14.109 21.406 -12.727 1 81.38 175 ASN A C 1
ATOM 1414 O O . ASN A 1 175 ? -13.039 21.969 -12.961 1 81.38 175 ASN A O 1
ATOM 1418 N N . GLY A 1 176 ? -14.375 20.156 -13.156 1 79.75 176 GLY A N 1
ATOM 1419 C CA . GLY A 1 176 ? -13.578 19.453 -14.148 1 79.75 176 GLY A CA 1
ATOM 1420 C C . GLY A 1 176 ? -12.297 18.875 -13.586 1 79.75 176 GLY A C 1
ATOM 1421 O O . GLY A 1 176 ? -11.445 18.391 -14.328 1 79.75 176 GLY A O 1
ATOM 1422 N N . LYS A 1 177 ? -12.125 18.984 -12.328 1 81.56 177 LYS A N 1
ATOM 1423 C CA . LYS A 1 177 ? -10.938 18.422 -11.695 1 81.56 177 LYS A CA 1
ATOM 1424 C C . LYS A 1 177 ? -11.305 17.406 -10.633 1 81.56 177 LYS A C 1
ATOM 1426 O O . LYS A 1 177 ? -12.312 17.562 -9.938 1 81.56 177 LYS A O 1
ATOM 1431 N N . LEU A 1 178 ? -10.484 16.359 -10.57 1 83.06 178 LEU A N 1
ATOM 1432 C CA . LEU A 1 178 ? -10.664 15.367 -9.516 1 83.06 178 LEU A CA 1
ATOM 1433 C C . LEU A 1 178 ? -10.18 15.906 -8.172 1 83.06 178 LEU A C 1
ATOM 1435 O O . LEU A 1 178 ? -9.055 16.391 -8.062 1 83.06 178 LEU A O 1
ATOM 1439 N N . LYS A 1 179 ? -11.117 15.922 -7.211 1 84.19 179 LYS A N 1
ATOM 1440 C CA . LYS A 1 179 ? -10.773 16.328 -5.852 1 84.19 179 LYS A CA 1
ATOM 1441 C C . LYS A 1 179 ? -10.914 15.164 -4.879 1 84.19 179 LYS A C 1
ATOM 1443 O O . LYS A 1 179 ? -11.891 14.414 -4.941 1 84.19 179 LYS A O 1
ATOM 1448 N N . PRO A 1 180 ? -9.969 15.078 -4.055 1 87.19 180 PRO A N 1
ATOM 1449 C CA . PRO A 1 180 ? -10.055 13.961 -3.107 1 87.19 180 PRO A CA 1
ATOM 1450 C C . PRO A 1 180 ? -11.102 14.203 -2.018 1 87.19 180 PRO A C 1
ATOM 1452 O O . PRO A 1 180 ? -11.312 15.344 -1.601 1 87.19 180 PRO A O 1
ATOM 1455 N N . LEU A 1 181 ? -11.75 13.156 -1.614 1 90.75 181 LEU A N 1
ATOM 1456 C CA . LEU A 1 181 ? -12.656 13.148 -0.472 1 90.75 181 LEU A CA 1
ATOM 1457 C C . LEU A 1 181 ? -11.984 12.539 0.753 1 90.75 181 LEU A C 1
ATOM 1459 O O . LEU A 1 181 ? -11.531 11.391 0.715 1 90.75 181 LEU A O 1
ATOM 1463 N N . TYR A 1 182 ? -11.922 13.352 1.826 1 92.06 182 TYR A N 1
ATOM 1464 C CA . TYR A 1 182 ? -11.18 12.93 3.012 1 92.06 182 TYR A CA 1
ATOM 1465 C C . TYR A 1 182 ? -12.07 12.977 4.25 1 92.06 182 TYR A C 1
ATOM 1467 O O . TYR A 1 182 ? -12.891 13.883 4.402 1 92.06 182 TYR A O 1
ATOM 1475 N N . ILE A 1 183 ? -11.914 12.023 5.055 1 93.06 183 ILE A N 1
ATOM 1476 C CA . ILE A 1 183 ? -12.57 11.992 6.359 1 93.06 183 ILE A CA 1
ATOM 1477 C C . ILE A 1 183 ? -11.523 11.828 7.461 1 93.06 183 ILE A C 1
ATOM 1479 O O . ILE A 1 183 ? -10.375 11.469 7.188 1 93.06 183 ILE A O 1
ATOM 1483 N N . MET A 1 184 ? -11.914 12.086 8.648 1 96.5 184 MET A N 1
ATOM 1484 C CA . MET A 1 184 ? -10.992 11.945 9.766 1 96.5 184 MET A CA 1
ATOM 1485 C C . MET A 1 184 ? -11.281 10.68 10.562 1 96.5 184 MET A C 1
ATOM 1487 O O . MET A 1 184 ? -12.438 10.391 10.867 1 96.5 184 MET A O 1
ATOM 1491 N N . LYS A 1 185 ? -10.25 9.961 10.852 1 97.19 185 LYS A N 1
ATOM 1492 C CA . LYS A 1 185 ? -10.367 8.703 11.586 1 97.19 185 LYS A CA 1
ATOM 1493 C C . LYS A 1 185 ? -9.445 8.688 12.797 1 97.19 185 LYS A C 1
ATOM 1495 O O . LYS A 1 185 ? -8.586 9.562 12.953 1 97.19 185 LYS A O 1
ATOM 1500 N N . TYR A 1 186 ? -9.75 7.73 13.68 1 98.06 186 TYR A N 1
ATOM 1501 C CA . TYR A 1 186 ? -9.023 7.539 14.93 1 98.06 186 TYR A CA 1
ATOM 1502 C C . TYR A 1 186 ? -8.57 6.094 15.078 1 98.06 186 TYR A C 1
ATOM 1504 O O . TYR A 1 186 ? -9.312 5.164 14.758 1 98.06 186 TYR A O 1
ATOM 1512 N N . VAL A 1 187 ? -7.277 5.898 15.523 1 97.94 187 VAL A N 1
ATOM 1513 C CA . VAL A 1 187 ? -6.738 4.566 15.797 1 97.94 187 VAL A CA 1
ATOM 1514 C C . VAL A 1 187 ? -5.703 4.648 16.906 1 97.94 187 VAL A C 1
ATOM 1516 O O . VAL A 1 187 ? -5.195 5.73 17.219 1 97.94 187 VAL A O 1
ATOM 1519 N N . GLU A 1 188 ? -5.344 3.518 17.531 1 98 188 GLU A N 1
ATOM 1520 C CA . GLU A 1 188 ? -4.41 3.49 18.656 1 98 188 GLU A CA 1
ATOM 1521 C C . GLU A 1 188 ? -3.26 2.523 18.391 1 98 188 GLU A C 1
ATOM 1523 O O . GLU A 1 188 ? -3.363 1.643 17.531 1 98 188 GLU A O 1
ATOM 1528 N N . SER A 1 189 ? -2.213 2.684 19.109 1 97.75 189 SER A N 1
ATOM 1529 C CA . SER A 1 189 ? -1.021 1.842 19.062 1 97.75 189 SER A CA 1
ATOM 1530 C C . SER A 1 189 ? -0.347 1.775 20.438 1 97.75 189 SER A C 1
ATOM 1532 O O . SER A 1 189 ? -0.4 2.736 21.203 1 97.75 189 SER A O 1
ATOM 1534 N N . LEU A 1 190 ? 0.349 0.674 20.688 1 96.5 190 LEU A N 1
ATOM 1535 C CA . LEU A 1 190 ? 1.064 0.533 21.953 1 96.5 190 LEU A CA 1
ATOM 1536 C C . LEU A 1 190 ? 2.496 1.04 21.828 1 96.5 190 LEU A C 1
ATOM 1538 O O . LEU A 1 190 ? 3.133 1.371 22.828 1 96.5 190 LEU A O 1
ATOM 1542 N N . ASP A 1 191 ? 2.988 1.103 20.609 1 96.31 191 ASP A N 1
ATOM 1543 C CA . ASP A 1 191 ? 4.41 1.396 20.469 1 96.31 191 ASP A CA 1
ATOM 1544 C C . ASP A 1 191 ? 4.637 2.611 19.562 1 96.31 191 ASP A C 1
ATOM 1546 O O . ASP A 1 191 ? 5.777 3.045 19.375 1 96.31 191 ASP A O 1
ATOM 1550 N N . GLY A 1 192 ? 3.592 3.168 18.938 1 96.94 192 GLY A N 1
ATOM 1551 C CA . GLY A 1 192 ? 3.715 4.332 18.062 1 96.94 192 GLY A CA 1
ATOM 1552 C C . GLY A 1 192 ? 4.254 3.996 16.688 1 96.94 192 GLY A C 1
ATOM 1553 O O . GLY A 1 192 ? 4.562 4.895 15.898 1 96.94 192 GLY A O 1
ATOM 1554 N N . ILE A 1 193 ? 4.387 2.73 16.406 1 96.62 193 ILE A N 1
ATOM 1555 C CA . ILE A 1 193 ? 4.961 2.275 15.148 1 96.62 193 ILE A CA 1
ATOM 1556 C C . ILE A 1 193 ? 3.945 1.416 14.398 1 96.62 193 ILE A C 1
ATOM 1558 O O . ILE A 1 193 ? 3.691 1.637 13.211 1 96.62 193 ILE A O 1
ATOM 1562 N N . ASN A 1 194 ? 3.363 0.48 15.117 1 94.81 194 ASN A N 1
ATOM 1563 C CA . ASN A 1 194 ? 2.359 -0.411 14.539 1 94.81 194 ASN A CA 1
ATOM 1564 C C . ASN A 1 194 ? 0.944 0.091 14.812 1 94.81 194 ASN A C 1
ATOM 1566 O O . ASN A 1 194 ? 0.53 0.206 15.969 1 94.81 194 ASN A O 1
ATOM 1570 N N . TRP A 1 195 ? 0.227 0.349 13.773 1 96.19 195 TRP A N 1
ATOM 1571 C CA . TRP A 1 195 ? -1.132 0.874 13.859 1 96.19 195 TRP A CA 1
ATOM 1572 C C . TRP A 1 195 ? -2.135 -0.114 13.273 1 96.19 195 TRP A C 1
ATOM 1574 O O . TRP A 1 195 ? -2.814 0.191 12.297 1 96.19 195 TRP A O 1
ATOM 1584 N N . ASN A 1 196 ? -2.303 -1.229 13.836 1 88.69 196 ASN A N 1
ATOM 1585 C CA . ASN A 1 196 ? -3.037 -2.355 13.266 1 88.69 196 ASN A CA 1
ATOM 1586 C C . ASN A 1 196 ? -4.477 -2.395 13.766 1 88.69 196 ASN A C 1
ATOM 1588 O O . ASN A 1 196 ? -5.27 -3.229 13.328 1 88.69 196 ASN A O 1
ATOM 1592 N N . GLY A 1 197 ? -4.859 -1.522 14.594 1 89.25 197 GLY A N 1
ATOM 1593 C CA . GLY A 1 197 ? -6.223 -1.524 15.102 1 89.25 197 GLY A CA 1
ATOM 1594 C C . GLY A 1 197 ? -7.246 -1.079 14.07 1 89.25 197 GLY A C 1
ATOM 1595 O O . GLY A 1 197 ? -6.883 -0.538 13.023 1 89.25 197 GLY A O 1
ATOM 1596 N N . ASP A 1 198 ? -8.477 -1.371 14.445 1 90.75 198 ASP A N 1
ATOM 1597 C CA . ASP A 1 198 ? -9.562 -0.893 13.594 1 90.75 198 ASP A CA 1
ATOM 1598 C C . ASP A 1 198 ? -9.805 0.603 13.789 1 90.75 198 ASP A C 1
ATOM 1600 O O . ASP A 1 198 ? -10.102 1.048 14.906 1 90.75 198 ASP A O 1
ATOM 1604 N N . ALA A 1 199 ? -9.672 1.287 12.727 1 95.25 199 ALA A N 1
ATOM 1605 C CA . ALA A 1 199 ? -9.875 2.732 12.797 1 95.25 199 ALA A CA 1
ATOM 1606 C C . ALA A 1 199 ? -11.359 3.076 12.828 1 95.25 199 ALA A C 1
ATOM 1608 O O . ALA A 1 199 ? -12.18 2.375 12.227 1 95.25 199 ALA A O 1
ATOM 1609 N N . VAL A 1 200 ? -11.703 4.176 13.484 1 96.69 200 VAL A N 1
ATOM 1610 C CA . VAL A 1 200 ? -13.086 4.621 13.57 1 96.69 200 VAL A CA 1
ATOM 1611 C C . VAL A 1 200 ? -13.203 6.051 13.047 1 96.69 200 VAL A C 1
ATOM 1613 O O . VAL A 1 200 ? -12.336 6.887 13.305 1 96.69 200 VAL A O 1
ATOM 1616 N N . GLN A 1 201 ? -14.234 6.25 12.258 1 95.31 201 GLN A N 1
ATOM 1617 C CA . GLN A 1 201 ? -14.516 7.617 11.828 1 95.31 201 GLN A CA 1
ATOM 1618 C C . GLN A 1 201 ? -14.859 8.508 13.023 1 95.31 201 GLN A C 1
ATOM 1620 O O . GLN A 1 201 ? -15.742 8.164 13.82 1 95.31 201 GLN A O 1
ATOM 1625 N N . CYS A 1 202 ? -14.203 9.648 13.086 1 96.81 202 CYS A N 1
ATOM 1626 C CA . CYS A 1 202 ? -14.398 10.438 14.297 1 96.81 202 CYS A CA 1
ATOM 1627 C C . CYS A 1 202 ? -14.898 11.836 13.969 1 96.81 202 CYS A C 1
ATOM 1629 O O . CYS A 1 202 ? -15.273 12.594 14.859 1 96.81 202 CYS A O 1
ATOM 1631 N N . MET A 1 203 ? -14.875 12.219 12.773 1 94.19 203 MET A N 1
ATOM 1632 C CA . MET A 1 203 ? -15.367 13.523 12.344 1 94.19 203 MET A CA 1
ATOM 1633 C C . MET A 1 203 ? -16.047 13.43 10.984 1 94.19 203 MET A C 1
ATOM 1635 O O . MET A 1 203 ? -15.625 12.656 10.125 1 94.19 203 MET A O 1
ATOM 1639 N N . THR A 1 204 ? -17.094 14.156 10.836 1 87.31 204 THR A N 1
ATOM 1640 C CA . THR A 1 204 ? -17.797 14.188 9.555 1 87.31 204 THR A CA 1
ATOM 1641 C C . THR A 1 204 ? -18.016 15.633 9.102 1 87.31 204 THR A C 1
ATOM 1643 O O . THR A 1 204 ? -17.703 16.578 9.828 1 87.31 204 THR A O 1
ATOM 1646 N N . TYR A 1 205 ? -18.594 15.734 7.922 1 92.5 205 TYR A N 1
ATOM 1647 C CA . TYR A 1 205 ? -18.859 17.031 7.324 1 92.5 205 TYR A CA 1
ATOM 1648 C C . TYR A 1 205 ? -20.047 17.703 7.988 1 92.5 205 TYR A C 1
ATOM 1650 O O . TYR A 1 205 ? -21.031 17.047 8.328 1 92.5 205 TYR A O 1
ATOM 1658 N N . LYS A 1 206 ? -19.953 19.031 8.102 1 93.81 206 LYS A N 1
ATOM 1659 C CA . LYS A 1 206 ? -21.062 19.797 8.664 1 93.81 206 LYS A CA 1
ATOM 1660 C C . LYS A 1 206 ? -22.094 20.141 7.586 1 93.81 206 LYS A C 1
ATOM 1662 O O . LYS A 1 206 ? -23.25 20.406 7.887 1 93.81 206 LYS A O 1
ATOM 1667 N N . ASN A 1 207 ? -21.594 20.297 6.426 1 93.19 207 ASN A N 1
ATOM 1668 C CA . ASN A 1 207 ? -22.453 20.672 5.305 1 93.19 207 ASN A CA 1
ATOM 1669 C C . ASN A 1 207 ? -21.891 20.172 3.977 1 93.19 207 ASN A C 1
ATOM 1671 O O . ASN A 1 207 ? -20.797 19.578 3.938 1 93.19 207 ASN A O 1
ATOM 1675 N N . ALA A 1 208 ? -22.562 20.406 2.928 1 91.44 208 ALA A N 1
ATOM 1676 C CA . ALA A 1 208 ? -22.219 19.859 1.616 1 91.44 208 ALA A CA 1
ATOM 1677 C C . ALA A 1 208 ? -21.047 20.594 0.998 1 91.44 208 ALA A C 1
ATOM 1679 O O . ALA A 1 208 ? -20.469 20.141 0.005 1 91.44 208 ALA A O 1
ATOM 1680 N N . ASP A 1 209 ? -20.719 21.719 1.563 1 93.75 209 ASP A N 1
ATOM 1681 C CA . ASP A 1 209 ? -19.594 22.5 1.028 1 93.75 209 ASP A CA 1
ATOM 1682 C C . ASP A 1 209 ? -18.266 21.891 1.449 1 93.75 209 ASP A C 1
ATOM 1684 O O . ASP A 1 209 ? -17.219 22.188 0.857 1 93.75 209 ASP A O 1
ATOM 1688 N N . GLU A 1 210 ? -18.328 21.125 2.531 1 94 210 GLU A N 1
ATOM 1689 C CA . GLU A 1 210 ? -17.109 20.5 3.037 1 94 210 GLU A CA 1
ATOM 1690 C C . GLU A 1 210 ? -16.812 19.188 2.303 1 94 210 GLU A C 1
ATOM 1692 O O . GLU A 1 210 ? -17.719 18.438 1.979 1 94 210 GLU A O 1
ATOM 1697 N N . HIS A 1 211 ? -15.5 18.984 2.035 1 91.94 211 HIS A N 1
ATOM 1698 C CA . HIS A 1 211 ? -15.18 17.734 1.37 1 91.94 211 HIS A CA 1
ATOM 1699 C C . HIS A 1 211 ? -13.875 17.141 1.898 1 91.94 211 HIS A C 1
ATOM 1701 O O . HIS A 1 211 ? -13.281 16.281 1.259 1 91.94 211 HIS A O 1
ATOM 1707 N N . GLY A 1 212 ? -13.5 17.656 3.049 1 93.06 212 GLY A N 1
ATOM 1708 C CA . GLY A 1 212 ? -12.312 17.047 3.635 1 93.06 212 GLY A CA 1
ATOM 1709 C C . GLY A 1 212 ? -11.805 17.797 4.852 1 93.06 212 GLY A C 1
ATOM 1710 O O . GLY A 1 212 ? -12.336 18.859 5.203 1 93.06 212 GLY A O 1
ATOM 1711 N N . PHE A 1 213 ? -10.867 17.219 5.445 1 94.62 213 PHE A N 1
ATOM 1712 C CA . PHE A 1 213 ? -10.125 17.781 6.562 1 94.62 213 PHE A CA 1
ATOM 1713 C C . PHE A 1 213 ? -8.625 17.734 6.297 1 94.62 213 PHE A C 1
ATOM 1715 O O . PHE A 1 213 ? -8.18 17.078 5.359 1 94.62 213 PHE A O 1
ATOM 1722 N N . GLY A 1 214 ? -7.953 18.484 7.102 1 94.25 214 GLY A N 1
ATOM 1723 C CA . GLY A 1 214 ? -6.504 18.453 6.992 1 94.25 214 GLY A CA 1
ATOM 1724 C C . GLY A 1 214 ? -5.797 18.688 8.312 1 94.25 214 GLY A C 1
ATOM 1725 O O . GLY A 1 214 ? -6.238 19.516 9.117 1 94.25 214 GLY A O 1
ATOM 1726 N N . ARG A 1 215 ? -4.84 17.844 8.547 1 94.12 215 ARG A N 1
ATOM 1727 C CA . ARG A 1 215 ? -3.893 17.875 9.656 1 94.12 215 ARG A CA 1
ATOM 1728 C C . ARG A 1 215 ? -4.605 18.125 10.977 1 94.12 215 ARG A C 1
ATOM 1730 O O . ARG A 1 215 ? -4.598 19.25 11.484 1 94.12 215 ARG A O 1
ATOM 1737 N N . PRO A 1 216 ? -5.121 17.266 11.602 1 97.88 216 PRO A N 1
ATOM 1738 C CA . PRO A 1 216 ? -5.566 17.453 12.984 1 97.88 216 PRO A CA 1
ATOM 1739 C C . PRO A 1 216 ? -4.414 17.734 13.945 1 97.88 216 PRO A C 1
ATOM 1741 O O . PRO A 1 216 ? -3.32 17.203 13.773 1 97.88 216 PRO A O 1
ATOM 1744 N N . PHE A 1 217 ? -4.637 18.594 14.875 1 98.5 217 PHE A N 1
ATOM 1745 C CA . PHE A 1 217 ? -3.768 18.766 16.031 1 98.5 217 PHE A CA 1
ATOM 1746 C C . PHE A 1 217 ? -4.551 18.594 17.328 1 98.5 217 PHE A C 1
ATOM 1748 O O . PHE A 1 217 ? -5.406 19.422 17.656 1 98.5 217 PHE A O 1
ATOM 1755 N N . VAL A 1 218 ? -4.16 17.625 18.062 1 98.5 218 VAL A N 1
ATOM 1756 C CA . VAL A 1 218 ? -4.934 17.266 19.25 1 98.5 218 VAL A CA 1
ATOM 1757 C C . VAL A 1 218 ? -4.066 17.422 20.5 1 98.5 218 VAL A C 1
ATOM 1759 O O . VAL A 1 218 ? -2.883 17.078 20.484 1 98.5 218 VAL A O 1
ATOM 1762 N N . TRP A 1 219 ? -4.672 17.953 21.562 1 97 219 TRP A N 1
ATOM 1763 C CA . TRP A 1 219 ? -4 17.984 22.859 1 97 219 TRP A CA 1
ATOM 1764 C C . TRP A 1 219 ? -5 17.781 24 1 97 219 TRP A C 1
ATOM 1766 O O . TRP A 1 219 ? -6.199 18 23.828 1 97 219 TRP A O 1
ATOM 1776 N N . ARG A 1 220 ? -4.5 17.281 25.016 1 96.31 220 ARG A N 1
ATOM 1777 C CA . ARG A 1 220 ? -5.301 17.125 26.234 1 96.31 220 ARG A CA 1
ATOM 1778 C C . ARG A 1 220 ? -5.316 18.406 27.047 1 96.31 220 ARG A C 1
ATOM 1780 O O . ARG A 1 220 ? -4.273 19.031 27.266 1 96.31 220 ARG A O 1
ATOM 1787 N N . ASP A 1 221 ? -6.406 18.859 27.438 1 94.94 221 ASP A N 1
ATOM 1788 C CA . ASP A 1 221 ? -6.633 19.984 28.328 1 94.94 221 ASP A CA 1
ATOM 1789 C C . ASP A 1 221 ? -7.559 19.594 29.484 1 94.94 221 ASP A C 1
ATOM 1791 O O . ASP A 1 221 ? -8.781 19.719 29.375 1 94.94 221 ASP A O 1
ATOM 1795 N N . GLY A 1 222 ? -6.949 19.219 30.609 1 94.62 222 GLY A N 1
ATOM 1796 C CA . GLY A 1 222 ? -7.734 18.641 31.703 1 94.62 222 GLY A CA 1
ATOM 1797 C C . GLY A 1 222 ? -8.438 17.359 31.312 1 94.62 222 GLY A C 1
ATOM 1798 O O . GLY A 1 222 ? -7.793 16.406 30.844 1 94.62 222 GLY A O 1
ATOM 1799 N N . ASP A 1 223 ? -9.766 17.422 31.453 1 95.56 223 ASP A N 1
ATOM 1800 C CA . ASP A 1 223 ? -10.547 16.219 31.188 1 95.56 223 ASP A CA 1
ATOM 1801 C C . ASP A 1 223 ? -11 16.188 29.719 1 95.56 223 ASP A C 1
ATOM 1803 O O . ASP A 1 223 ? -11.672 15.242 29.297 1 95.56 223 ASP A O 1
ATOM 1807 N N . LEU A 1 224 ? -10.516 17.172 28.984 1 97 224 LEU A N 1
ATOM 1808 C CA . LEU A 1 224 ? -10.977 17.266 27.609 1 97 224 LEU A CA 1
ATOM 1809 C C . LEU A 1 224 ? -9.812 17.109 26.625 1 97 224 LEU A C 1
ATOM 1811 O O . LEU A 1 224 ? -8.672 17.438 26.953 1 97 224 LEU A O 1
ATOM 1815 N N . LEU A 1 225 ? -10.188 16.531 25.531 1 98.12 225 LEU A N 1
ATOM 1816 C CA . LEU A 1 225 ? -9.344 16.641 24.344 1 98.12 225 LEU A CA 1
ATOM 1817 C C . LEU A 1 225 ? -9.812 17.766 23.438 1 98.12 225 LEU A C 1
ATOM 1819 O O . LEU A 1 225 ? -11.016 17.969 23.266 1 98.12 225 LEU A O 1
ATOM 1823 N N . LYS A 1 226 ? -8.883 18.484 22.969 1 98.25 226 LYS A N 1
ATOM 1824 C CA . LYS A 1 226 ? -9.156 19.578 22.047 1 98.25 226 LYS A CA 1
ATOM 1825 C C . LYS A 1 226 ? -8.422 19.375 20.719 1 98.25 226 LYS A C 1
ATOM 1827 O O . LYS A 1 226 ? -7.383 18.719 20.672 1 98.25 226 LYS A O 1
ATOM 1832 N N . MET A 1 227 ? -9.055 19.906 19.688 1 98.56 227 MET A N 1
ATOM 1833 C CA . MET A 1 227 ? -8.484 19.703 18.359 1 98.56 227 MET A CA 1
ATOM 1834 C C . MET A 1 227 ? -8.625 20.953 17.516 1 98.56 227 MET A C 1
ATOM 1836 O O . MET A 1 227 ? -9.703 21.562 17.453 1 98.56 227 MET A O 1
ATOM 1840 N N . TYR A 1 228 ? -7.551 21.406 16.953 1 98.38 228 TYR A N 1
ATOM 1841 C CA . TYR A 1 228 ? -7.602 22.281 15.773 1 98.38 228 TYR A CA 1
ATOM 1842 C C . TYR A 1 228 ? -7.383 21.484 14.5 1 98.38 228 TYR A C 1
ATOM 1844 O O . TYR A 1 228 ? -6.652 20.484 14.492 1 98.38 228 TYR A O 1
ATOM 1852 N N . TYR A 1 229 ? -8.008 21.875 13.445 1 98 229 TYR A N 1
ATOM 1853 C CA . TYR A 1 229 ? -7.879 21.188 12.164 1 98 229 TYR A CA 1
ATOM 1854 C C . TYR A 1 229 ? -8.203 22.125 11.008 1 98 229 TYR A C 1
ATOM 1856 O O . TYR A 1 229 ? -8.695 23.234 11.211 1 98 229 TYR A O 1
ATOM 1864 N N . SER A 1 230 ? -7.812 21.688 9.836 1 97.44 230 SER A N 1
ATOM 1865 C CA . SER A 1 230 ? -8.188 22.406 8.609 1 97.44 230 SER A CA 1
ATOM 1866 C C . SER A 1 230 ? -9.445 21.797 7.992 1 97.44 230 SER A C 1
ATOM 1868 O O . SER A 1 230 ? -9.602 20.578 7.934 1 97.44 230 SER A O 1
ATOM 1870 N N . ILE A 1 231 ? -10.336 22.656 7.598 1 96.31 231 ILE A N 1
ATOM 1871 C CA . ILE A 1 231 ? -11.539 22.266 6.871 1 96.31 231 ILE A CA 1
ATOM 1872 C C . ILE A 1 231 ? -11.383 22.625 5.395 1 96.31 231 ILE A C 1
ATOM 1874 O O . ILE A 1 231 ? -11.078 23.766 5.055 1 96.31 231 ILE A O 1
ATOM 1878 N N . ARG A 1 232 ? -11.578 21.625 4.617 1 94.19 232 ARG A N 1
ATOM 1879 C CA . ARG A 1 232 ? -11.523 21.844 3.176 1 94.19 232 ARG A CA 1
ATOM 1880 C C . ARG A 1 232 ? -12.922 22.031 2.598 1 94.19 232 ARG A C 1
ATOM 1882 O O . ARG A 1 232 ? -13.812 21.203 2.816 1 94.19 232 ARG A O 1
ATOM 1889 N N . THR A 1 233 ? -13.109 23.141 1.852 1 92.38 233 THR A N 1
ATOM 1890 C CA . THR A 1 233 ? -14.414 23.438 1.27 1 92.38 233 THR A CA 1
ATOM 1891 C C . THR A 1 233 ? -14.289 23.688 -0.23 1 92.38 233 THR A C 1
ATOM 1893 O O . THR A 1 233 ? -13.211 24 -0.726 1 92.38 233 THR A O 1
ATOM 1896 N N . TYR A 1 234 ? -15.375 23.547 -0.866 1 90.19 234 TYR A N 1
ATOM 1897 C CA . TYR A 1 234 ? -15.43 23.859 -2.291 1 90.19 234 TYR A CA 1
ATOM 1898 C C . TYR A 1 234 ? -15.398 25.359 -2.529 1 90.19 234 TYR A C 1
ATOM 1900 O O . TYR A 1 234 ? -14.805 25.828 -3.506 1 90.19 234 TYR A O 1
ATOM 1908 N N . SER A 1 235 ? -15.93 26.109 -1.66 1 87.94 235 SER A N 1
ATOM 1909 C CA . SER A 1 235 ? -16.188 27.531 -1.884 1 87.94 235 SER A CA 1
ATOM 1910 C C . SER A 1 235 ? -14.969 28.375 -1.515 1 87.94 235 SER A C 1
ATOM 1912 O O . SER A 1 235 ? -14.633 29.328 -2.215 1 87.94 235 SER A O 1
ATOM 1914 N N . ARG A 1 236 ? -14.273 28.062 -0.454 1 85.69 236 ARG A N 1
ATOM 1915 C CA . ARG A 1 236 ? -13.273 29.016 0.015 1 85.69 236 ARG A CA 1
ATOM 1916 C C . ARG A 1 236 ? -11.953 28.312 0.313 1 85.69 236 ARG A C 1
ATOM 1918 O O . ARG A 1 236 ? -11.047 28.906 0.899 1 85.69 236 ARG A O 1
ATOM 1925 N N . GLY A 1 237 ? -11.867 27.047 0.041 1 88.19 237 GLY A N 1
ATOM 1926 C CA . GLY A 1 237 ? -10.633 26.344 0.348 1 88.19 237 GLY A CA 1
ATOM 1927 C C . GLY A 1 237 ? -10.508 25.953 1.809 1 88.19 237 GLY A C 1
ATOM 1928 O O . GLY A 1 237 ? -11.5 25.547 2.43 1 88.19 237 GLY A O 1
ATOM 1929 N N . TYR A 1 238 ? -9.258 26.156 2.346 1 91.94 238 TYR A N 1
ATOM 1930 C CA . TYR A 1 238 ? -9.016 25.688 3.705 1 91.94 238 TYR A CA 1
ATOM 1931 C C . TYR A 1 238 ? -9.258 26.797 4.719 1 91.94 238 TYR A C 1
ATOM 1933 O O . TYR A 1 238 ? -8.891 27.953 4.48 1 91.94 238 TYR A O 1
ATOM 1941 N N . TYR A 1 239 ? -9.797 26.484 5.809 1 93.56 239 TYR A N 1
ATOM 1942 C CA . TYR A 1 239 ? -9.828 27.328 6.996 1 93.56 239 TYR A CA 1
ATOM 1943 C C . TYR A 1 239 ? -9.688 26.5 8.266 1 93.56 239 TYR A C 1
ATOM 1945 O O . TYR A 1 239 ? -9.727 25.266 8.219 1 93.56 239 TYR A O 1
ATOM 1953 N N . ILE A 1 240 ? -9.516 27.141 9.344 1 96.94 240 ILE A N 1
ATOM 1954 C CA . ILE A 1 240 ? -9.164 26.438 10.57 1 96.94 240 ILE A CA 1
ATOM 1955 C C . ILE A 1 240 ? -10.414 26.219 11.422 1 96.94 240 ILE A C 1
ATOM 1957 O O . ILE A 1 240 ? -11.188 27.156 11.648 1 96.94 240 ILE A O 1
ATOM 1961 N N . GLY A 1 241 ? -10.656 24.969 11.805 1 97.06 241 GLY A N 1
ATOM 1962 C CA . GLY A 1 241 ? -11.742 24.594 12.703 1 97.06 241 GLY A CA 1
ATOM 1963 C C . GLY A 1 241 ? -11.258 24.203 14.086 1 97.06 241 GLY A C 1
ATOM 1964 O O . GLY A 1 241 ? -10.055 24.172 14.344 1 97.06 241 GLY A O 1
ATOM 1965 N N . TYR A 1 242 ? -12.266 24.016 14.961 1 97.62 242 TYR A N 1
ATOM 1966 C CA . TYR A 1 242 ? -12.016 23.703 16.359 1 97.62 242 TYR A CA 1
ATOM 1967 C C . TYR A 1 242 ? -13.07 22.734 16.891 1 97.62 242 TYR A C 1
ATOM 1969 O O . TYR A 1 242 ? -14.242 22.828 16.547 1 97.62 242 TYR A O 1
ATOM 1977 N N . ALA A 1 243 ? -12.594 21.75 17.719 1 98.25 243 ALA A N 1
ATOM 1978 C CA . ALA A 1 243 ? -13.523 20.781 18.312 1 98.25 243 ALA A CA 1
ATOM 1979 C C . ALA A 1 243 ? -13.031 20.312 19.672 1 98.25 243 ALA A C 1
ATOM 1981 O O . ALA A 1 243 ? -11.852 20.453 20 1 98.25 243 ALA A O 1
ATOM 1982 N N . GLU A 1 244 ? -13.961 19.766 20.484 1 98.38 244 GLU A N 1
ATOM 1983 C CA . GLU A 1 244 ? -13.656 19.203 21.781 1 98.38 244 GLU A CA 1
ATOM 1984 C C . GLU A 1 244 ? -14.258 17.812 21.938 1 98.38 244 GLU A C 1
ATOM 1986 O O . GLU A 1 244 ? -15.281 17.5 21.312 1 98.38 244 GLU A O 1
ATOM 1991 N N . SER A 1 245 ? -13.633 17 22.703 1 98.44 245 SER A N 1
ATOM 1992 C CA . SER A 1 245 ? -14.094 15.625 22.922 1 98.44 245 SER A CA 1
ATOM 1993 C C . SER A 1 245 ? -13.656 15.117 24.297 1 98.44 245 SER A C 1
ATOM 1995 O O . SER A 1 245 ? -12.609 15.516 24.812 1 98.44 245 SER A O 1
ATOM 1997 N N . LYS A 1 246 ? -14.453 14.234 24.875 1 97.44 246 LYS A N 1
ATOM 1998 C CA . LYS A 1 246 ? -14.094 13.594 26.141 1 97.44 246 LYS A CA 1
ATOM 1999 C C . LYS A 1 246 ? -13.312 12.305 25.891 1 97.44 246 LYS A C 1
ATOM 2001 O O . LYS A 1 246 ? -12.5 11.898 26.719 1 97.44 246 LYS A O 1
ATOM 2006 N N . ASP A 1 247 ? -13.539 11.719 24.75 1 97 247 ASP A N 1
ATOM 2007 C CA . ASP A 1 247 ? -13 10.375 24.562 1 97 247 ASP A CA 1
ATOM 2008 C C . ASP A 1 247 ? -12.086 10.312 23.344 1 97 247 ASP A C 1
ATOM 2010 O O . ASP A 1 247 ? -11.477 9.273 23.078 1 97 247 ASP A O 1
ATOM 2014 N N . GLY A 1 248 ? -12 11.352 22.547 1 97.25 248 GLY A N 1
ATOM 2015 C CA . GLY A 1 248 ? -11.156 11.375 21.359 1 97.25 248 GLY A CA 1
ATOM 2016 C C . GLY A 1 248 ? -11.805 10.742 20.141 1 97.25 248 GLY A C 1
ATOM 2017 O O . GLY A 1 248 ? -11.227 10.742 19.062 1 97.25 248 GLY A O 1
ATOM 2018 N N . ILE A 1 249 ? -13.023 10.281 20.25 1 97.69 249 ILE A N 1
ATOM 2019 C CA . ILE A 1 249 ? -13.727 9.586 19.172 1 97.69 249 ILE A CA 1
ATOM 2020 C C . ILE A 1 249 ? -14.953 10.391 18.766 1 97.69 249 ILE A C 1
ATOM 2022 O O . ILE A 1 249 ? -15.219 10.562 17.562 1 97.69 249 ILE A O 1
ATOM 2026 N N . HIS A 1 250 ? -15.703 10.836 19.734 1 97.5 250 HIS A N 1
ATOM 2027 C CA . HIS A 1 250 ? -16.859 11.688 19.484 1 97.5 250 HIS A CA 1
ATOM 2028 C C . HIS A 1 250 ? -16.531 13.156 19.719 1 97.5 250 HIS A C 1
ATOM 2030 O O . HIS A 1 250 ? -16.391 13.586 20.875 1 97.5 250 HIS A O 1
ATOM 2036 N N . TRP A 1 251 ? -16.531 13.883 18.672 1 98.25 251 TRP A N 1
ATOM 2037 C CA . TRP A 1 251 ? -16.109 15.273 18.781 1 98.25 251 TRP A CA 1
ATOM 2038 C C . TRP A 1 251 ? -17.281 16.219 18.625 1 98.25 251 TRP A C 1
ATOM 2040 O O . TRP A 1 251 ? -18.156 16.016 17.766 1 98.25 251 TRP A O 1
ATOM 2050 N N . ASN A 1 252 ? -17.281 17.188 19.469 1 97.75 252 ASN A N 1
ATOM 2051 C CA . ASN A 1 252 ? -18.188 18.328 19.328 1 97.75 252 ASN A CA 1
ATOM 2052 C C . ASN A 1 252 ? -17.531 19.453 18.547 1 97.75 252 ASN A C 1
ATOM 2054 O O . ASN A 1 252 ? -16.641 20.125 19.047 1 97.75 252 ASN A O 1
ATOM 2058 N N . ARG A 1 253 ? -17.984 19.656 17.359 1 97.69 253 ARG A N 1
ATOM 2059 C CA . ARG A 1 253 ? -17.406 20.703 16.531 1 97.69 253 ARG A CA 1
ATOM 2060 C C . ARG A 1 253 ? -17.844 22.078 17 1 97.69 253 ARG A C 1
ATOM 2062 O O . ARG A 1 253 ? -19.031 22.344 17.172 1 97.69 253 ARG A O 1
ATOM 2069 N N . LEU A 1 254 ? -16.906 22.906 17.219 1 97.38 254 LEU A N 1
ATOM 2070 C CA . LEU A 1 254 ? -17.078 24.281 17.656 1 97.38 254 LEU A CA 1
ATOM 2071 C C . LEU A 1 254 ? -16.281 25.234 16.766 1 97.38 254 LEU A C 1
ATOM 2073 O O . LEU A 1 254 ? -15.555 26.094 17.266 1 97.38 254 LEU A O 1
ATOM 2077 N N . ASP A 1 255 ? -16.453 25.094 15.508 1 96.19 255 ASP A N 1
ATOM 2078 C CA . ASP A 1 255 ? -15.633 25.781 14.523 1 96.19 255 ASP A CA 1
ATOM 2079 C C . ASP A 1 255 ? -15.672 27.297 14.742 1 96.19 255 ASP A C 1
ATOM 2081 O O . ASP A 1 255 ? -14.672 27.984 14.531 1 96.19 255 ASP A O 1
ATOM 2085 N N . GLU A 1 256 ? -16.781 27.812 15.148 1 93.69 256 GLU A N 1
ATOM 2086 C CA . GLU A 1 256 ? -16.938 29.25 15.367 1 93.69 256 GLU A CA 1
ATOM 2087 C C . GLU A 1 256 ? -16.078 29.734 16.531 1 93.69 256 GLU A C 1
ATOM 2089 O O . GLU A 1 256 ? -15.859 30.938 16.688 1 93.69 256 GLU A O 1
ATOM 2094 N N . GLN A 1 257 ? -15.578 28.781 17.266 1 95.5 257 GLN A N 1
ATOM 2095 C CA . GLN A 1 257 ? -14.789 29.125 18.453 1 95.5 257 GLN A CA 1
ATOM 2096 C C . GLN A 1 257 ? -13.297 28.969 18.172 1 95.5 257 GLN A C 1
ATOM 2098 O O . GLN A 1 257 ? -12.484 29.016 19.094 1 95.5 257 GLN A O 1
ATOM 2103 N N . ALA A 1 258 ? -12.852 28.781 16.969 1 96.12 258 ALA A N 1
ATOM 2104 C CA . ALA A 1 258 ? -11.438 28.609 16.641 1 96.12 258 ALA A CA 1
ATOM 2105 C C . ALA A 1 258 ? -10.625 29.828 17.062 1 96.12 258 ALA A C 1
ATOM 2107 O O . ALA A 1 258 ? -9.445 29.719 17.406 1 96.12 258 ALA A O 1
ATOM 2108 N N . GLY A 1 259 ? -11.258 31.031 16.906 1 95.31 259 GLY A N 1
ATOM 2109 C CA . GLY A 1 259 ? -10.688 32.25 17.469 1 95.31 259 GLY A CA 1
ATOM 2110 C C . GLY A 1 259 ? -9.617 32.875 16.578 1 95.31 259 GLY A C 1
ATOM 2111 O O . GLY A 1 259 ? -8.836 33.719 17.031 1 95.31 259 GLY A O 1
ATOM 2112 N N . ILE A 1 260 ? -9.469 32.344 15.375 1 94.38 260 ILE A N 1
ATOM 2113 C CA . ILE A 1 260 ? -8.508 32.906 14.414 1 94.38 260 ILE A CA 1
ATOM 2114 C C . ILE A 1 260 ? -9.203 33.156 13.078 1 94.38 260 ILE A C 1
ATOM 2116 O O . ILE A 1 260 ? -10.016 32.344 12.633 1 94.38 260 ILE A O 1
ATOM 2120 N N . GLU A 1 261 ? -8.938 34.312 12.484 1 89.19 261 GLU A N 1
ATOM 2121 C CA . GLU A 1 261 ? -9.578 34.719 11.227 1 89.19 261 GLU A CA 1
ATOM 2122 C C . GLU A 1 261 ? -8.547 35.062 10.164 1 89.19 261 GLU A C 1
ATOM 2124 O O . GLU A 1 261 ? -7.359 35.188 10.461 1 89.19 261 GLU A O 1
ATOM 2129 N N . LEU A 1 262 ? -9.039 35.188 8.977 1 91.56 262 LEU A N 1
ATOM 2130 C CA . LEU A 1 262 ? -8.18 35.594 7.863 1 91.56 262 LEU A CA 1
ATOM 2131 C C . LEU A 1 262 ? -7.508 36.938 8.141 1 91.56 262 LEU A C 1
ATOM 2133 O O . LEU A 1 262 ? -8.078 37.781 8.812 1 91.56 262 LEU A O 1
ATOM 2137 N N . GLY A 1 263 ? -6.316 36.938 7.621 1 85.06 263 GLY A N 1
ATOM 2138 C CA . GLY A 1 263 ? -5.574 38.156 7.793 1 85.06 263 GLY A CA 1
ATOM 2139 C C . GLY A 1 263 ? -5.926 39.219 6.766 1 85.06 263 GLY A C 1
ATOM 2140 O O . GLY A 1 263 ? -6.703 38.969 5.844 1 85.06 263 GLY A O 1
ATOM 2141 N N . SER A 1 264 ? -5.387 40.375 7.113 1 84.5 264 SER A N 1
ATOM 2142 C CA . SER A 1 264 ? -5.551 41.5 6.191 1 84.5 264 SER A CA 1
ATOM 2143 C C . SER A 1 264 ? -4.348 41.625 5.266 1 84.5 264 SER A C 1
ATOM 2145 O O . SER A 1 264 ? -4.395 42.375 4.285 1 84.5 264 SER A O 1
ATOM 2147 N N . ASP A 1 265 ? -3.383 40.875 5.641 1 85.81 265 ASP A N 1
ATOM 2148 C CA . ASP A 1 265 ? -2.16 40.906 4.844 1 85.81 265 ASP A CA 1
ATOM 2149 C C . ASP A 1 265 ? -2.23 39.906 3.689 1 85.81 265 ASP A C 1
ATOM 2151 O O . ASP A 1 265 ? -2.932 38.906 3.775 1 85.81 265 ASP A O 1
ATOM 2155 N N . SER A 1 266 ? -1.405 40.156 2.697 1 88.94 266 SER A N 1
ATOM 2156 C CA . SER A 1 266 ? -1.481 39.406 1.437 1 88.94 266 SER A CA 1
ATOM 2157 C C . SER A 1 266 ? -1.065 37.969 1.617 1 88.94 266 SER A C 1
ATOM 2159 O O . SER A 1 266 ? -1.403 37.094 0.796 1 88.94 266 SER A O 1
ATOM 2161 N N . TRP A 1 267 ? -0.356 37.688 2.701 1 96.19 267 TRP A N 1
ATOM 2162 C CA . TRP A 1 267 ? 0.179 36.312 2.77 1 96.19 267 TRP A CA 1
ATOM 2163 C C . TRP A 1 267 ? -0.853 35.344 3.346 1 96.19 267 TRP A C 1
ATOM 2165 O O . TRP A 1 267 ? -0.729 34.125 3.189 1 96.19 267 TRP A O 1
ATOM 2175 N N . ASP A 1 268 ? -1.919 35.781 4.047 1 96.81 268 ASP A N 1
ATOM 2176 C CA . ASP A 1 268 ? -2.91 34.906 4.648 1 96.81 268 ASP A CA 1
ATOM 2177 C C . ASP A 1 268 ? -4.305 35.531 4.594 1 96.81 268 ASP A C 1
ATOM 2179 O O . ASP A 1 268 ? -5.094 35.375 5.531 1 96.81 268 ASP A O 1
ATOM 2183 N N . ASP A 1 269 ? -4.668 36.125 3.521 1 95.38 269 ASP A N 1
ATOM 2184 C CA . ASP A 1 269 ? -5.922 36.875 3.418 1 95.38 269 ASP A CA 1
ATOM 2185 C C . ASP A 1 269 ? -6.977 36.062 2.666 1 95.38 269 ASP A C 1
ATOM 2187 O O . ASP A 1 269 ? -8.133 36.469 2.576 1 95.38 269 ASP A O 1
ATOM 2191 N N . THR A 1 270 ? -6.637 35 2.15 1 94.25 270 THR A N 1
ATOM 2192 C CA . THR A 1 270 ? -7.609 34.219 1.408 1 94.25 270 THR A CA 1
ATOM 2193 C C . THR A 1 270 ? -7.812 32.844 2.062 1 94.25 270 THR A C 1
ATOM 2195 O O . THR A 1 270 ? -8.93 32.312 2.082 1 94.25 270 THR A O 1
ATOM 2198 N N . ASN A 1 271 ? -6.715 32.25 2.578 1 93.94 271 ASN A N 1
ATOM 2199 C CA . ASN A 1 271 ? -6.789 30.953 3.23 1 93.94 271 ASN A CA 1
ATOM 2200 C C . ASN A 1 271 ? -5.832 30.859 4.414 1 93.94 271 ASN A C 1
ATOM 2202 O O . ASN A 1 271 ? -4.859 31.609 4.492 1 93.94 271 ASN A O 1
ATOM 2206 N N . MET A 1 272 ? -6.137 29.969 5.336 1 95.62 272 MET A N 1
ATOM 2207 C CA . MET A 1 272 ? -5.281 29.531 6.43 1 95.62 272 MET A CA 1
ATOM 2208 C C . MET A 1 272 ? -5.426 28.031 6.66 1 95.62 272 MET A C 1
ATOM 2210 O O . MET A 1 272 ? -6.527 27.484 6.582 1 95.62 272 MET A O 1
ATOM 2214 N N . SER A 1 273 ? -4.352 27.391 6.922 1 97.38 273 SER A N 1
ATOM 2215 C CA . SER A 1 273 ? -4.445 25.953 7.043 1 97.38 273 SER A CA 1
ATOM 2216 C C . SER A 1 273 ? -3.342 25.391 7.938 1 97.38 273 SER A C 1
ATOM 2218 O O . SER A 1 273 ? -2.402 26.109 8.289 1 97.38 273 SER A O 1
ATOM 2220 N N . TYR A 1 274 ? -3.498 24.172 8.398 1 97.94 274 TYR A N 1
ATOM 2221 C CA . TYR A 1 274 ? -2.506 23.297 9.008 1 97.94 274 TYR A CA 1
ATOM 2222 C C . TYR A 1 274 ? -2.01 23.859 10.328 1 97.94 274 TYR A C 1
ATOM 2224 O O . TYR A 1 274 ? -0.802 24 10.531 1 97.94 274 TYR A O 1
ATOM 2232 N N . PRO A 1 275 ? -2.941 24.094 11.195 1 98.12 275 PRO A N 1
ATOM 2233 C CA . PRO A 1 275 ? -2.562 24.625 12.508 1 98.12 275 PRO A CA 1
ATOM 2234 C C . PRO A 1 275 ? -1.746 23.625 13.336 1 98.12 275 PRO A C 1
ATOM 2236 O O . PRO A 1 275 ? -1.981 22.422 13.266 1 98.12 275 PRO A O 1
ATOM 2239 N N . PHE A 1 276 ? -0.845 24.188 14.078 1 98.56 276 PHE A N 1
ATOM 2240 C CA . PHE A 1 276 ? -0.053 23.453 15.062 1 98.56 276 PHE A CA 1
ATOM 2241 C C . PHE A 1 276 ? 0.17 24.312 16.312 1 98.56 276 PHE A C 1
ATOM 2243 O O . PHE A 1 276 ? 0.764 25.375 16.234 1 98.56 276 PHE A O 1
ATOM 2250 N N . ILE A 1 277 ? -0.236 23.797 17.453 1 97.5 277 ILE A N 1
ATOM 2251 C CA . ILE A 1 277 ? -0.138 24.562 18.688 1 97.5 277 ILE A CA 1
ATOM 2252 C C . ILE A 1 277 ? 1.148 24.188 19.422 1 97.5 277 ILE A C 1
ATOM 2254 O O . ILE A 1 277 ? 1.505 23.016 19.516 1 97.5 277 ILE A O 1
ATOM 2258 N N . PHE A 1 278 ? 1.82 25.188 19.953 1 97.62 278 PHE A N 1
ATOM 2259 C CA . PHE A 1 278 ? 3.037 24.984 20.734 1 97.62 278 PHE A CA 1
ATOM 2260 C C . PHE A 1 278 ? 3.049 25.906 21.969 1 97.62 278 PHE A C 1
ATOM 2262 O O . PHE A 1 278 ? 2.779 27.094 21.844 1 97.62 278 PHE A O 1
ATOM 2269 N N . ARG A 1 279 ? 3.346 25.328 23.047 1 96.06 279 ARG A N 1
ATOM 2270 C CA . ARG A 1 279 ? 3.395 26.094 24.297 1 96.06 279 ARG A CA 1
ATOM 2271 C C . ARG A 1 279 ? 4.824 26.188 24.812 1 96.06 279 ARG A C 1
ATOM 2273 O O . ARG A 1 279 ? 5.551 25.188 24.828 1 96.06 279 ARG A O 1
ATOM 2280 N N . TYR A 1 280 ? 5.184 27.422 25.156 1 96.38 280 TYR A N 1
ATOM 2281 C CA . TYR A 1 280 ? 6.527 27.641 25.688 1 96.38 280 TYR A CA 1
ATOM 2282 C C . TYR A 1 280 ? 6.531 28.766 26.719 1 96.38 280 TYR A C 1
ATOM 2284 O O . TYR A 1 280 ? 6.191 29.906 26.406 1 96.38 280 TYR A O 1
ATOM 2292 N N . LYS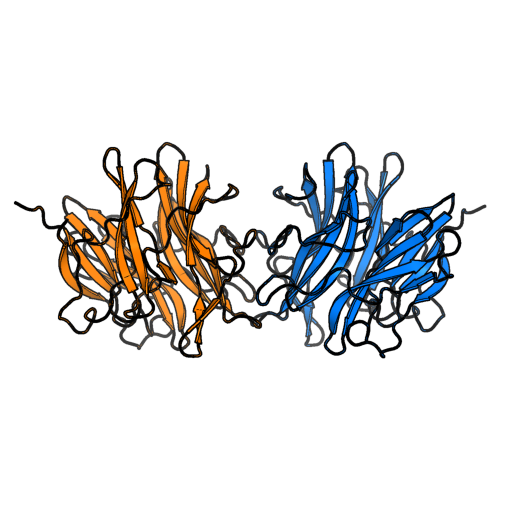 A 1 281 ? 6.969 28.5 27.938 1 94.81 281 LYS A N 1
ATOM 2293 C CA . LYS A 1 281 ? 7.172 29.453 29.031 1 94.81 281 LYS A CA 1
ATOM 2294 C C . LYS A 1 281 ? 6.016 30.438 29.109 1 94.81 281 LYS A C 1
ATOM 2296 O O . LYS A 1 281 ? 6.23 31.656 29.125 1 94.81 281 LYS A O 1
ATOM 2301 N N . GLY A 1 282 ? 4.828 29.953 29.125 1 91.69 282 GLY A N 1
ATOM 2302 C CA . GLY A 1 282 ? 3.639 30.766 29.312 1 91.69 282 GLY A CA 1
ATOM 2303 C C . GLY A 1 282 ? 3.061 31.297 28.016 1 91.69 282 GLY A C 1
ATOM 2304 O O . GLY A 1 282 ? 1.971 31.875 28 1 91.69 282 GLY A O 1
ATOM 2305 N N . HIS A 1 283 ? 3.854 31.141 26.938 1 94.62 283 HIS A N 1
ATOM 2306 C CA . HIS A 1 283 ? 3.342 31.516 25.625 1 94.62 283 HIS A CA 1
ATOM 2307 C C . HIS A 1 283 ? 2.672 30.328 24.938 1 94.62 283 HIS A C 1
ATOM 2309 O O . HIS A 1 283 ? 3.145 29.188 25.031 1 94.62 283 HIS A O 1
ATOM 2315 N N . THR A 1 284 ? 1.558 30.625 24.328 1 96.56 284 THR A N 1
ATOM 2316 C CA . THR A 1 284 ? 0.914 29.641 23.469 1 96.56 284 THR A CA 1
ATOM 2317 C C . THR A 1 284 ? 0.842 30.156 22.031 1 96.56 284 THR A C 1
ATOM 2319 O O . THR A 1 284 ? 0.248 31.203 21.766 1 96.56 284 THR A O 1
ATOM 2322 N N . TYR A 1 285 ? 1.454 29.391 21.156 1 98.06 285 TYR A N 1
ATOM 2323 C CA . TYR A 1 285 ? 1.517 29.781 19.75 1 98.06 285 TYR A CA 1
ATOM 2324 C C . TYR A 1 285 ? 0.684 28.828 18.891 1 98.06 285 TYR A C 1
ATOM 2326 O O . TYR A 1 285 ? 0.592 27.641 19.172 1 98.06 285 TYR A O 1
ATOM 2334 N N . MET A 1 286 ? 0.074 29.406 17.891 1 98.12 286 MET A N 1
ATOM 2335 C CA . MET A 1 286 ? -0.423 28.641 16.75 1 98.12 286 MET A CA 1
ATOM 2336 C C . MET A 1 286 ? 0.399 28.922 15.5 1 98.12 286 MET A C 1
ATOM 2338 O O . MET A 1 286 ? 0.412 30.047 15.008 1 98.12 286 MET A O 1
ATOM 2342 N N . PHE A 1 287 ? 1.11 27.969 15.07 1 98.69 287 PHE A N 1
ATOM 2343 C CA . PHE A 1 287 ? 1.75 28.062 13.758 1 98.69 287 PHE A CA 1
ATOM 2344 C C . PHE A 1 287 ? 0.801 27.594 12.664 1 98.69 287 PHE A C 1
ATOM 2346 O O . PHE A 1 287 ? 0.046 26.641 12.852 1 98.69 287 PHE A O 1
ATOM 2353 N N . TYR A 1 288 ? 0.807 28.281 11.531 1 98.25 288 TYR A N 1
ATOM 2354 C CA . TYR A 1 288 ? -0.119 27.922 10.461 1 98.25 288 TYR A CA 1
ATOM 2355 C C . TYR A 1 288 ? 0.414 28.375 9.109 1 98.25 288 TYR A C 1
ATOM 2357 O O . TYR A 1 288 ? 1.352 29.172 9.039 1 98.25 288 TYR A O 1
ATOM 2365 N N . ASN A 1 289 ? -0.123 27.828 8.07 1 98.25 289 ASN A N 1
ATOM 2366 C CA . ASN A 1 289 ? 0.182 28.25 6.707 1 98.25 289 ASN A CA 1
ATOM 2367 C C . ASN A 1 289 ? -0.79 29.328 6.223 1 98.25 289 ASN A C 1
ATOM 2369 O O . ASN A 1 289 ? -1.973 29.297 6.562 1 98.25 289 ASN A O 1
ATOM 2373 N N . GLY A 1 290 ? -0.254 30.203 5.391 1 96.69 290 GLY A N 1
ATOM 2374 C CA . GLY A 1 290 ? -1.088 31.203 4.734 1 96.69 290 GLY A CA 1
ATOM 2375 C C . GLY A 1 290 ? -1.701 30.703 3.438 1 96.69 290 GLY A C 1
ATOM 2376 O O . GLY A 1 290 ? -2.094 29.531 3.336 1 96.69 290 GLY A O 1
ATOM 2377 N N . ASN A 1 291 ? -1.816 31.641 2.445 1 96.12 291 ASN A N 1
ATOM 2378 C CA . ASN A 1 291 ? -2.512 31.375 1.194 1 96.12 291 ASN A CA 1
ATOM 2379 C C . ASN A 1 291 ? -1.886 30.188 0.453 1 96.12 291 ASN A C 1
ATOM 2381 O O . ASN A 1 291 ? -0.664 30.031 0.446 1 96.12 291 ASN A O 1
ATOM 2385 N N . GLY A 1 292 ? -2.773 29.406 -0.158 1 94.31 292 GLY A N 1
ATOM 2386 C CA . GLY A 1 292 ? -2.318 28.328 -1.034 1 94.31 292 GLY A CA 1
ATOM 2387 C C . GLY A 1 292 ? -1.617 27.219 -0.291 1 94.31 292 GLY A C 1
ATOM 2388 O O . GLY A 1 292 ? -0.667 26.625 -0.806 1 94.31 292 GLY A O 1
ATOM 2389 N N . CYS A 1 293 ? -1.936 26.969 0.92 1 94.38 293 CYS A N 1
ATOM 2390 C CA . CYS A 1 293 ? -1.401 25.859 1.709 1 94.38 293 CYS A CA 1
ATOM 2391 C C . CYS A 1 293 ? 0.115 25.953 1.829 1 94.38 293 CYS A C 1
ATOM 2393 O O . CYS A 1 293 ? 0.826 24.984 1.592 1 94.38 293 CYS A O 1
ATOM 2395 N N . GLY A 1 294 ? 0.617 27.156 2.033 1 96.38 294 GLY A N 1
ATOM 2396 C CA . GLY A 1 294 ? 2.043 27.344 2.24 1 96.38 294 GLY A CA 1
ATOM 2397 C C . GLY A 1 294 ? 2.74 28 1.058 1 96.38 294 GLY A C 1
ATOM 2398 O O . GLY A 1 294 ? 3.957 28.188 1.078 1 96.38 294 GLY A O 1
ATOM 2399 N N . LYS A 1 295 ? 1.997 28.328 0.022 1 96.44 295 LYS A N 1
ATOM 2400 C CA . LYS A 1 295 ? 2.582 29.062 -1.098 1 96.44 295 LYS A CA 1
ATOM 2401 C C . LYS A 1 295 ? 3.146 30.406 -0.643 1 96.44 295 LYS A C 1
ATOM 2403 O O . LYS A 1 295 ? 4.156 30.875 -1.177 1 96.44 295 LYS A O 1
ATOM 2408 N N . THR A 1 296 ? 2.447 31 0.338 1 97.31 296 THR A N 1
ATOM 2409 C CA . THR A 1 296 ? 2.887 32.281 0.848 1 97.31 296 THR A CA 1
ATOM 2410 C C . THR A 1 296 ? 3.594 32.125 2.189 1 97.31 296 THR A C 1
ATOM 2412 O O . THR A 1 296 ? 3.705 33.094 2.957 1 97.31 296 THR A O 1
ATOM 2415 N N . GLY A 1 297 ? 3.996 30.906 2.504 1 97.88 297 GLY A N 1
ATOM 2416 C CA . GLY A 1 297 ? 4.809 30.656 3.688 1 97.88 297 GLY A CA 1
ATOM 2417 C C . GLY A 1 297 ? 3.984 30.312 4.914 1 97.88 297 GLY A C 1
ATOM 2418 O O . GLY A 1 297 ? 2.857 29.828 4.793 1 97.88 297 GLY A O 1
ATOM 2419 N N . PHE A 1 298 ? 4.676 30.406 6.066 1 98.38 298 PHE A N 1
ATOM 2420 C CA . PHE A 1 298 ? 4.004 30.125 7.332 1 98.38 298 PHE A CA 1
ATOM 2421 C C . PHE A 1 298 ? 4.285 31.234 8.344 1 98.38 298 PHE A C 1
ATOM 2423 O O . PHE A 1 298 ? 5.297 31.922 8.242 1 98.38 298 PHE A O 1
ATOM 2430 N N . GLY A 1 299 ? 3.363 31.438 9.227 1 98.25 299 GLY A N 1
ATOM 2431 C CA . GLY A 1 299 ? 3.457 32.406 10.312 1 98.25 299 GLY A CA 1
ATOM 2432 C C . GLY A 1 299 ? 2.906 31.875 11.625 1 98.25 299 GLY A C 1
ATOM 2433 O O . GLY A 1 299 ? 2.928 30.672 11.875 1 98.25 299 GLY A O 1
ATOM 2434 N N . TYR A 1 300 ? 2.625 32.844 12.516 1 98.12 300 TYR A N 1
ATOM 2435 C CA . TYR A 1 300 ? 2.121 32.375 13.805 1 98.12 300 TYR A CA 1
ATOM 2436 C C . TYR A 1 300 ? 1.214 33.406 14.445 1 98.12 300 TYR A C 1
ATOM 2438 O O . TYR A 1 300 ? 1.16 34.562 13.992 1 98.12 300 TYR A O 1
ATOM 2446 N N . ALA A 1 301 ? 0.44 32.938 15.312 1 97.31 301 ALA A N 1
ATOM 2447 C CA . ALA A 1 301 ? -0.404 33.719 16.203 1 97.31 301 ALA A CA 1
ATOM 2448 C C . ALA A 1 301 ? -0.169 33.344 17.656 1 97.31 301 ALA A C 1
ATOM 2450 O O . ALA A 1 301 ? 0.343 32.281 17.953 1 97.31 301 ALA A O 1
ATOM 2451 N N . GLU A 1 302 ? -0.477 34.281 18.5 1 97.19 302 GLU A N 1
ATOM 2452 C CA . GLU A 1 302 ? -0.313 34.062 19.922 1 97.19 302 GLU A CA 1
ATOM 2453 C C . GLU A 1 302 ? -1.65 34.125 20.656 1 97.19 302 GLU A C 1
ATOM 2455 O O . GLU A 1 302 ? -2.465 35.031 20.375 1 97.19 302 GLU A O 1
ATOM 2460 N N . LEU A 1 303 ? -1.791 33.156 21.531 1 95.75 303 LEU A N 1
ATOM 2461 C CA . LEU A 1 303 ? -3.025 33.125 22.312 1 95.75 303 LEU A CA 1
ATOM 2462 C C . LEU A 1 303 ? -3.064 34.281 23.297 1 95.75 303 LEU A C 1
ATOM 2464 O O . LEU A 1 303 ? -2.078 34.531 24 1 95.75 303 LEU A O 1
ATOM 2468 N N . VAL A 1 304 ? -4.148 35.062 23.234 1 87.81 304 VAL A N 1
ATOM 2469 C CA . VAL A 1 304 ? -4.297 36.188 24.156 1 87.81 304 VAL A CA 1
ATOM 2470 C C . VAL A 1 304 ? -5.242 35.812 25.297 1 87.81 304 VAL A C 1
ATOM 2472 O O . VAL A 1 304 ? -6.27 35.156 25.062 1 87.81 304 VAL A O 1
ATOM 2475 N N . ASP A 1 305 ? -4.793 35.719 26.547 1 69.25 305 ASP A N 1
ATOM 2476 C CA . ASP A 1 305 ? -5.621 35.531 27.734 1 69.25 305 ASP A CA 1
ATOM 2477 C C . ASP A 1 305 ? -6.691 36.594 27.844 1 69.25 305 ASP A C 1
ATOM 2479 O O . ASP A 1 305 ? -6.461 37.75 27.438 1 69.25 305 ASP A O 1
ATOM 2483 N N . ASP A 1 306 ? -8.008 36.406 27.375 1 50.66 306 ASP A N 1
ATOM 2484 C CA . ASP A 1 306 ? -8.961 37.438 27.781 1 50.66 306 ASP A CA 1
ATOM 2485 C C . ASP A 1 306 ? -8.656 37.938 29.188 1 50.66 306 ASP A C 1
ATOM 2487 O O . ASP A 1 306 ? -8.578 37.156 30.141 1 50.66 306 ASP A O 1
ATOM 2491 N N . VAL A 1 307 ? -7.992 39.062 29.422 1 40.09 307 VAL A N 1
ATOM 2492 C CA . VAL A 1 307 ? -8.148 39.812 30.672 1 40.09 307 VAL A CA 1
ATOM 2493 C C . VAL A 1 307 ? -9.617 40.125 30.906 1 40.09 307 VAL A C 1
ATOM 2495 O O . VAL A 1 307 ? -10.328 40.5 29.969 1 40.09 307 VAL A O 1
ATOM 2498 N N . MET B 1 1 ? 10.25 -38.719 -8.539 1 83.88 1 MET B N 1
ATOM 2499 C CA . MET B 1 1 ? 8.953 -38.562 -9.18 1 83.88 1 MET B CA 1
ATOM 2500 C C . MET B 1 1 ? 9.102 -38.406 -10.688 1 83.88 1 MET B C 1
ATOM 2502 O O . MET B 1 1 ? 10.086 -37.812 -11.156 1 83.88 1 MET B O 1
ATOM 2506 N N . LYS B 1 2 ? 8.234 -39.094 -11.383 1 92.38 2 LYS B N 1
ATOM 2507 C CA . LYS B 1 2 ? 8.242 -38.969 -12.836 1 92.38 2 LYS B CA 1
ATOM 2508 C C . LYS B 1 2 ? 6.863 -38.594 -13.367 1 92.38 2 LYS B C 1
ATOM 2510 O O . LYS B 1 2 ? 5.859 -39.188 -12.984 1 92.38 2 LYS B O 1
ATOM 2515 N N . TRP B 1 3 ? 6.902 -37.531 -14.188 1 96.44 3 TRP B N 1
ATOM 2516 C CA . TRP B 1 3 ? 5.656 -37.031 -14.758 1 96.44 3 TRP B CA 1
ATOM 2517 C C . TRP B 1 3 ? 5.555 -37.375 -16.234 1 96.44 3 TRP B C 1
ATOM 2519 O O . TRP B 1 3 ? 6.52 -37.219 -16.984 1 96.44 3 TRP B O 1
ATOM 2529 N N . THR B 1 4 ? 4.438 -37.938 -16.656 1 95.5 4 THR B N 1
ATOM 2530 C CA . THR B 1 4 ? 4.133 -38.094 -18.078 1 95.5 4 THR B CA 1
ATOM 2531 C C . THR B 1 4 ? 3.27 -36.969 -18.578 1 95.5 4 THR B C 1
ATOM 2533 O O . THR B 1 4 ? 2.129 -36.781 -18.156 1 95.5 4 THR B O 1
ATOM 2536 N N . LYS B 1 5 ? 3.811 -36.219 -19.516 1 95.75 5 LYS B N 1
ATOM 2537 C CA . LYS B 1 5 ? 3.053 -35.094 -20.078 1 95.75 5 LYS B CA 1
ATOM 2538 C C . LYS B 1 5 ? 1.858 -35.594 -20.875 1 95.75 5 LYS B C 1
ATOM 2540 O O . LYS B 1 5 ? 1.981 -36.562 -21.656 1 95.75 5 LYS B O 1
ATOM 2545 N N . LYS B 1 6 ? 0.72 -34.938 -20.703 1 96.19 6 LYS B N 1
ATOM 2546 C CA . LYS B 1 6 ? -0.512 -35.375 -21.359 1 96.19 6 LYS B CA 1
ATOM 2547 C C . LYS B 1 6 ? -0.932 -34.375 -22.438 1 96.19 6 LYS B C 1
ATOM 2549 O O . LYS B 1 6 ? -1.767 -34.688 -23.281 1 96.19 6 LYS B O 1
ATOM 2554 N N . GLY B 1 7 ? -0.345 -33.188 -22.406 1 95.75 7 GLY B N 1
ATOM 2555 C CA . GLY B 1 7 ? -0.54 -32.25 -23.5 1 95.75 7 GLY B CA 1
ATOM 2556 C C . GLY B 1 7 ? -1.307 -31 -23.094 1 95.75 7 GLY B C 1
ATOM 2557 O O . GLY B 1 7 ? -1.609 -30.812 -21.922 1 95.75 7 GLY B O 1
ATOM 2558 N N . LEU B 1 8 ? -1.549 -30.125 -24.125 1 97.81 8 LEU B N 1
ATOM 2559 C CA . LEU B 1 8 ? -2.271 -28.875 -23.984 1 97.81 8 LEU B CA 1
ATOM 2560 C C . LEU B 1 8 ? -3.74 -29.125 -23.672 1 97.81 8 LEU B C 1
ATOM 2562 O O . LEU B 1 8 ? -4.371 -30 -24.266 1 97.81 8 LEU B O 1
ATOM 2566 N N . ILE B 1 9 ? -4.277 -28.422 -22.703 1 98.25 9 ILE B N 1
ATOM 2567 C CA . ILE B 1 9 ? -5.707 -28.469 -22.422 1 98.25 9 ILE B CA 1
ATOM 2568 C C . ILE B 1 9 ? -6.41 -27.328 -23.156 1 98.25 9 ILE B C 1
ATOM 2570 O O . ILE B 1 9 ? -7.383 -27.547 -23.891 1 98.25 9 ILE B O 1
ATOM 2574 N N . PHE B 1 10 ? -5.902 -26.094 -22.906 1 98.12 10 PHE B N 1
ATOM 2575 C CA . PHE B 1 10 ? -6.629 -24.938 -23.406 1 98.12 10 PHE B CA 1
ATOM 2576 C C . PHE B 1 10 ? -5.672 -23.797 -23.734 1 98.12 10 PHE B C 1
ATOM 2578 O O . PHE B 1 10 ? -4.707 -23.562 -23 1 98.12 10 PHE B O 1
ATOM 2585 N N . ASN B 1 11 ? -5.918 -23.156 -24.797 1 97.19 11 ASN B N 1
ATOM 2586 C CA . ASN B 1 11 ? -5.344 -21.859 -25.172 1 97.19 11 ASN B CA 1
ATOM 2587 C C . ASN B 1 11 ? -6.406 -20.922 -25.719 1 97.19 11 ASN B C 1
ATOM 2589 O O . ASN B 1 11 ? -7.387 -21.359 -26.328 1 97.19 11 ASN B O 1
ATOM 2593 N N . VAL B 1 12 ? -6.219 -19.672 -25.547 1 96 12 VAL B N 1
ATOM 2594 C CA . VAL B 1 12 ? -7.172 -18.703 -26.078 1 96 12 VAL B CA 1
ATOM 2595 C C . VAL B 1 12 ? -7.098 -18.672 -27.594 1 96 12 VAL B C 1
ATOM 2597 O O . VAL B 1 12 ? -6.082 -19.047 -28.188 1 96 12 VAL B O 1
ATOM 2600 N N . ASP B 1 13 ? -8.211 -18.25 -28.172 1 90.06 13 ASP B N 1
ATOM 2601 C CA . ASP B 1 13 ? -8.258 -18.188 -29.641 1 90.06 13 ASP B CA 1
ATOM 2602 C C . ASP B 1 13 ? -8.25 -16.75 -30.125 1 90.06 13 ASP B C 1
ATOM 2604 O O . ASP B 1 13 ? -8.523 -16.484 -31.297 1 90.06 13 ASP B O 1
ATOM 2608 N N . ASN B 1 14 ? -8.008 -15.812 -29.266 1 86.5 14 ASN B N 1
ATOM 2609 C CA . ASN B 1 14 ? -7.852 -14.391 -29.578 1 86.5 14 ASN B CA 1
ATOM 2610 C C . ASN B 1 14 ? -9.141 -13.797 -30.141 1 86.5 14 ASN B C 1
ATOM 2612 O O . ASN B 1 14 ? -9.094 -12.953 -31.031 1 86.5 14 ASN B O 1
ATOM 2616 N N . ASN B 1 15 ? -10.266 -14.266 -29.734 1 82.12 15 ASN B N 1
ATOM 2617 C CA . ASN B 1 15 ? -11.508 -13.789 -30.328 1 82.12 15 ASN B CA 1
ATOM 2618 C C . ASN B 1 15 ? -12.438 -13.188 -29.281 1 82.12 15 ASN B C 1
ATOM 2620 O O . ASN B 1 15 ? -13.547 -12.758 -29.594 1 82.12 15 ASN B O 1
ATOM 2624 N N . CYS B 1 16 ? -11.977 -13.18 -28.062 1 87.12 16 CYS B N 1
ATOM 2625 C CA . CYS B 1 16 ? -12.781 -12.648 -26.969 1 87.12 16 CYS B CA 1
ATOM 2626 C C . CYS B 1 16 ? -12.156 -11.391 -26.391 1 87.12 16 CYS B C 1
ATOM 2628 O O . CYS B 1 16 ? -10.93 -11.234 -26.406 1 87.12 16 CYS B O 1
ATOM 2630 N N . ASP B 1 17 ? -12.992 -10.492 -25.859 1 93.19 17 ASP B N 1
ATOM 2631 C CA . ASP B 1 17 ? -12.531 -9.195 -25.359 1 93.19 17 ASP B CA 1
ATOM 2632 C C . ASP B 1 17 ? -11.648 -9.367 -24.125 1 93.19 17 ASP B C 1
ATOM 2634 O O . ASP B 1 17 ? -10.656 -8.648 -23.969 1 93.19 17 ASP B O 1
ATOM 2638 N N . TRP B 1 18 ? -12.039 -10.266 -23.266 1 95.94 18 TRP B N 1
ATOM 2639 C CA . TRP B 1 18 ? -11.281 -10.383 -22.016 1 95.94 18 TRP B CA 1
ATOM 2640 C C . TRP B 1 18 ? -10.477 -11.68 -21.984 1 95.94 18 TRP B C 1
ATOM 2642 O O . TRP B 1 18 ? -9.633 -11.867 -21.109 1 95.94 18 TRP B O 1
ATOM 2652 N N . GLN B 1 19 ? -10.742 -12.57 -22.969 1 96.19 19 GLN B N 1
ATOM 2653 C CA . GLN B 1 19 ? -9.969 -13.789 -23.188 1 96.19 19 GLN B CA 1
ATOM 2654 C C . GLN B 1 19 ? -9.234 -13.727 -24.531 1 96.19 19 GLN B C 1
ATOM 2656 O O . GLN B 1 19 ? -9.516 -14.516 -25.438 1 96.19 19 GLN B O 1
ATOM 2661 N N . TYR B 1 20 ? -8.273 -12.875 -24.609 1 96.44 20 TYR B N 1
ATOM 2662 C CA . TYR B 1 20 ? -7.648 -12.609 -25.906 1 96.44 20 TYR B CA 1
ATOM 2663 C C . TYR B 1 20 ? -6.273 -13.258 -26 1 96.44 20 TYR B C 1
ATOM 2665 O O . TYR B 1 20 ? -5.914 -13.828 -27.031 1 96.44 20 TYR B O 1
ATOM 2673 N N . GLN B 1 21 ? -5.578 -13.156 -24.875 1 95.81 21 GLN B N 1
ATOM 2674 C CA . GLN B 1 21 ? -4.254 -13.766 -24.844 1 95.81 21 GLN B CA 1
ATOM 2675 C C . GLN B 1 21 ? -3.918 -14.266 -23.438 1 95.81 21 GLN B C 1
ATOM 2677 O O . GLN B 1 21 ? -4.562 -13.883 -22.469 1 95.81 21 GLN B O 1
ATOM 2682 N N . PHE B 1 22 ? -3.043 -15.242 -23.406 1 96.44 22 PHE B N 1
ATOM 2683 C CA . PHE B 1 22 ? -2.535 -15.875 -22.203 1 96.44 22 PHE B CA 1
ATOM 2684 C C . PHE B 1 22 ? -3.627 -16.688 -21.516 1 96.44 22 PHE B C 1
ATOM 2686 O O . PHE B 1 22 ? -4.789 -16.281 -21.484 1 96.44 22 PHE B O 1
ATOM 2693 N N . ALA B 1 23 ? -3.41 -17.734 -21.016 1 97.88 23 ALA B N 1
ATOM 2694 C CA . ALA B 1 23 ? -4.109 -18.531 -20.016 1 97.88 23 ALA B CA 1
ATOM 2695 C C . ALA B 1 23 ? -3.168 -18.938 -18.891 1 97.88 23 ALA B C 1
ATOM 2697 O O . ALA B 1 23 ? -2.541 -20 -18.938 1 97.88 23 ALA B O 1
ATOM 2698 N N . MET B 1 24 ? -3.211 -18.078 -17.859 1 97.88 24 MET B N 1
ATOM 2699 C CA . MET B 1 24 ? -2.125 -18.109 -16.891 1 97.88 24 MET B CA 1
ATOM 2700 C C . MET B 1 24 ? -2.582 -18.766 -15.586 1 97.88 24 MET B C 1
ATOM 2702 O O . MET B 1 24 ? -3.723 -18.578 -15.156 1 97.88 24 MET B O 1
ATOM 2706 N N . LEU B 1 25 ? -1.643 -19.469 -14.945 1 98.69 25 LEU B N 1
ATOM 2707 C CA . LEU B 1 25 ? -1.727 -19.891 -13.555 1 98.69 25 LEU B CA 1
ATOM 2708 C C . LEU B 1 25 ? -2.939 -20.781 -13.328 1 98.69 25 LEU B C 1
ATOM 2710 O O . LEU B 1 25 ? -3.834 -20.438 -12.555 1 98.69 25 LEU B O 1
ATOM 2714 N N . PRO B 1 26 ? -2.936 -21.922 -13.977 1 98.88 26 PRO B N 1
ATOM 2715 C CA . PRO B 1 26 ? -4.047 -22.844 -13.727 1 98.88 26 PRO B CA 1
ATOM 2716 C C . PRO B 1 26 ? -4.176 -23.234 -12.25 1 98.88 26 PRO B C 1
ATOM 2718 O O . PRO B 1 26 ? -3.236 -23.766 -11.664 1 98.88 26 PRO B O 1
ATOM 2721 N N . THR B 1 27 ? -5.355 -22.969 -11.641 1 98.88 27 THR B N 1
ATOM 2722 C CA . THR B 1 27 ? -5.645 -23.156 -10.227 1 98.88 27 THR B CA 1
ATOM 2723 C C . THR B 1 27 ? -6.914 -23.984 -10.031 1 98.88 27 THR B C 1
ATOM 2725 O O . THR B 1 27 ? -8.023 -23.438 -10.039 1 98.88 27 THR B O 1
ATOM 2728 N N . PRO B 1 28 ? -6.777 -25.297 -9.875 1 98.62 28 PRO B N 1
ATOM 2729 C CA . PRO B 1 28 ? -7.918 -26.203 -9.898 1 98.62 28 PRO B CA 1
ATOM 2730 C C . PRO B 1 28 ? -8.648 -26.281 -8.562 1 98.62 28 PRO B C 1
ATOM 2732 O O . PRO B 1 28 ? -8.016 -26.203 -7.504 1 98.62 28 PRO B O 1
ATOM 2735 N N . LEU B 1 29 ? -9.867 -26.453 -8.633 1 97.69 29 LEU B N 1
ATOM 2736 C CA . LEU B 1 29 ? -10.773 -26.719 -7.52 1 97.69 29 LEU B CA 1
ATOM 2737 C C . LEU B 1 29 ? -11.867 -27.703 -7.938 1 97.69 29 LEU B C 1
ATOM 2739 O O . LEU B 1 29 ? -12.547 -27.484 -8.938 1 97.69 29 LEU B O 1
ATOM 2743 N N . LEU B 1 30 ? -11.969 -28.781 -7.215 1 97.25 30 LEU B N 1
ATOM 2744 C CA . LEU B 1 30 ? -13.047 -29.719 -7.512 1 97.25 30 LEU B CA 1
ATOM 2745 C C . LEU B 1 30 ? -14.398 -29.141 -7.109 1 97.25 30 LEU B C 1
ATOM 2747 O O . LEU B 1 30 ? -14.602 -28.766 -5.949 1 97.25 30 LEU B O 1
ATOM 2751 N N . ILE B 1 31 ? -15.297 -29.016 -8.039 1 95 31 ILE B N 1
ATOM 2752 C CA . ILE B 1 31 ? -16.656 -28.547 -7.812 1 95 31 ILE B CA 1
ATOM 2753 C C . ILE B 1 31 ? -17.656 -29.625 -8.234 1 95 31 ILE B C 1
ATOM 2755 O O . ILE B 1 31 ? -17.875 -29.844 -9.43 1 95 31 ILE B O 1
ATOM 2759 N N . ASP B 1 32 ? -18.297 -30.203 -7.262 1 91.94 32 ASP B N 1
ATOM 2760 C CA . ASP B 1 32 ? -19.234 -31.297 -7.527 1 91.94 32 ASP B CA 1
ATOM 2761 C C . ASP B 1 32 ? -18.578 -32.375 -8.391 1 91.94 32 ASP B C 1
ATOM 2763 O O . ASP B 1 32 ? -17.672 -33.062 -7.941 1 91.94 32 ASP B O 1
ATOM 2767 N N . ASP B 1 33 ? -18.984 -32.375 -9.711 1 93.31 33 ASP B N 1
ATOM 2768 C CA . ASP B 1 33 ? -18.5 -33.469 -10.547 1 93.31 33 ASP B CA 1
ATOM 2769 C C . ASP B 1 33 ? -17.516 -32.969 -11.594 1 93.31 33 ASP B C 1
ATOM 2771 O O . ASP B 1 33 ? -17.125 -33.719 -12.5 1 93.31 33 ASP B O 1
ATOM 2775 N N . ARG B 1 34 ? -17.078 -31.75 -11.453 1 96.81 34 ARG B N 1
ATOM 2776 C CA . ARG B 1 34 ? -16.156 -31.156 -12.406 1 96.81 34 ARG B CA 1
ATOM 2777 C C . ARG B 1 34 ? -14.93 -30.578 -11.703 1 96.81 34 ARG B C 1
ATOM 2779 O O . ARG B 1 34 ? -14.992 -30.234 -10.523 1 96.81 34 ARG B O 1
ATOM 2786 N N . LEU B 1 35 ? -13.875 -30.625 -12.461 1 98.44 35 LEU B N 1
ATOM 2787 C CA . LEU B 1 35 ? -12.68 -29.922 -12.023 1 98.44 35 LEU B CA 1
ATOM 2788 C C . LEU B 1 35 ? -12.609 -28.531 -12.656 1 98.44 35 LEU B C 1
ATOM 2790 O O . LEU B 1 35 ? -12.391 -28.406 -13.867 1 98.44 35 LEU B O 1
ATOM 2794 N N . ARG B 1 36 ? -12.93 -27.547 -11.852 1 98.56 36 ARG B N 1
ATOM 2795 C CA . ARG B 1 36 ? -12.836 -26.172 -12.328 1 98.56 36 ARG B CA 1
ATOM 2796 C C . ARG B 1 36 ? -11.414 -25.641 -12.195 1 98.56 36 ARG B C 1
ATOM 2798 O O . ARG B 1 36 ? -10.859 -25.594 -11.094 1 98.56 36 ARG B O 1
ATOM 2805 N N . ILE B 1 37 ? -10.859 -25.219 -13.297 1 98.88 37 ILE B N 1
ATOM 2806 C CA . ILE B 1 37 ? -9.523 -24.641 -13.297 1 98.88 37 ILE B CA 1
ATOM 2807 C C . ILE B 1 37 ? -9.617 -23.125 -13.492 1 98.88 37 ILE B C 1
ATOM 2809 O O . ILE B 1 37 ? -9.898 -22.656 -14.594 1 98.88 37 ILE B O 1
ATOM 2813 N N . PHE B 1 38 ? -9.445 -22.406 -12.422 1 98.88 38 PHE B N 1
ATOM 2814 C CA . PHE B 1 38 ? -9.414 -20.953 -12.539 1 98.88 38 PHE B CA 1
ATOM 2815 C C . PHE B 1 38 ? -8.164 -20.5 -13.281 1 98.88 38 PHE B C 1
ATOM 2817 O O . PHE B 1 38 ? -7.074 -21.047 -13.07 1 98.88 38 PHE B O 1
ATOM 2824 N N . ILE B 1 39 ? -8.383 -19.5 -14.148 1 98.69 39 ILE B N 1
ATOM 2825 C CA . ILE B 1 39 ? -7.336 -19.078 -15.07 1 98.69 39 ILE B CA 1
ATOM 2826 C C . ILE B 1 39 ? -7.332 -17.547 -15.172 1 98.69 39 ILE B C 1
ATOM 2828 O O . ILE B 1 39 ? -8.391 -16.922 -15.164 1 98.69 39 ILE B O 1
ATOM 2832 N N . GLY B 1 40 ? -6.125 -17 -15.25 1 98.56 40 GLY B N 1
ATOM 2833 C CA . GLY B 1 40 ? -6.02 -15.602 -15.648 1 98.56 40 GLY B CA 1
ATOM 2834 C C . GLY B 1 40 ? -5.961 -15.414 -17.156 1 98.56 40 GLY B C 1
ATOM 2835 O O . GLY B 1 40 ? -5.027 -15.875 -17.812 1 98.56 40 GLY B O 1
ATOM 2836 N N . PHE B 1 41 ? -6.961 -14.766 -17.672 1 98.44 41 PHE B N 1
ATOM 2837 C CA . PHE B 1 41 ? -6.98 -14.383 -19.078 1 98.44 41 PHE B CA 1
ATOM 2838 C C . PHE B 1 41 ? -6.648 -12.906 -19.25 1 98.44 41 PHE B C 1
ATOM 2840 O O . PHE B 1 41 ? -7.004 -12.086 -18.406 1 98.44 41 PHE B O 1
ATOM 2847 N N . CYS B 1 42 ? -5.988 -12.586 -20.391 1 97.94 42 CYS B N 1
ATOM 2848 C CA . CYS B 1 42 ? -5.703 -11.172 -20.641 1 97.94 42 CYS B CA 1
ATOM 2849 C C . CYS B 1 42 ? -6.426 -10.68 -21.891 1 97.94 42 CYS B C 1
ATOM 2851 O O . CYS B 1 42 ? -6.645 -11.453 -22.828 1 97.94 42 CYS B O 1
ATOM 2853 N N . ASP B 1 43 ? -6.742 -9.461 -21.859 1 97.62 43 ASP B N 1
ATOM 2854 C CA . ASP B 1 43 ? -7.262 -8.812 -23.062 1 97.62 43 ASP B CA 1
ATOM 2855 C C . ASP B 1 43 ? -6.133 -8.375 -23.984 1 97.62 43 ASP B C 1
ATOM 2857 O O . ASP B 1 43 ? -4.973 -8.742 -23.766 1 97.62 43 ASP B O 1
ATOM 2861 N N . LYS B 1 44 ? -6.441 -7.684 -25.016 1 96.25 44 LYS B N 1
ATOM 2862 C CA . LYS B 1 44 ? -5.473 -7.293 -26.031 1 96.25 44 LYS B CA 1
ATOM 2863 C C . LYS B 1 44 ? -4.406 -6.367 -25.453 1 96.25 44 LYS B C 1
ATOM 2865 O O . LYS B 1 44 ? -3.334 -6.203 -26.031 1 96.25 44 LYS B O 1
ATOM 2870 N N . ASN B 1 45 ? -4.742 -5.723 -24.328 1 96 45 ASN B N 1
ATOM 2871 C CA . ASN B 1 45 ? -3.816 -4.789 -23.688 1 96 45 ASN B CA 1
ATOM 2872 C C . ASN B 1 45 ? -3.094 -5.434 -22.516 1 96 45 ASN B C 1
ATOM 2874 O O . ASN B 1 45 ? -2.514 -4.734 -21.672 1 96 45 ASN B O 1
ATOM 2878 N N . ASN B 1 46 ? -3.24 -6.719 -22.266 1 96.25 46 ASN B N 1
ATOM 2879 C CA . ASN B 1 46 ? -2.551 -7.496 -21.234 1 96.25 46 ASN B CA 1
ATOM 2880 C C . ASN B 1 46 ? -3.148 -7.254 -19.859 1 96.25 46 ASN B C 1
ATOM 2882 O O . ASN B 1 46 ? -2.453 -7.367 -18.844 1 96.25 46 ASN B O 1
ATOM 2886 N N . VAL B 1 47 ? -4.352 -6.828 -19.844 1 98.12 47 VAL B N 1
ATOM 2887 C CA . VAL B 1 47 ? -5.055 -6.676 -18.578 1 98.12 47 VAL B CA 1
ATOM 2888 C C . VAL B 1 47 ? -5.77 -7.977 -18.219 1 98.12 47 VAL B C 1
ATOM 2890 O O . VAL B 1 47 ? -6.668 -8.414 -18.953 1 98.12 47 VAL B O 1
ATOM 2893 N N . GLY B 1 48 ? -5.438 -8.523 -17.109 1 98.44 48 GLY B N 1
ATOM 2894 C CA . GLY B 1 48 ? -5.887 -9.859 -16.75 1 98.44 48 GLY B CA 1
ATOM 2895 C C . GLY B 1 48 ? -7.211 -9.852 -16 1 98.44 48 GLY B C 1
ATOM 2896 O O . GLY B 1 48 ? -7.469 -8.969 -15.188 1 98.44 48 GLY B O 1
ATOM 2897 N N . ARG B 1 49 ? -8 -10.797 -16.234 1 98.75 49 ARG B N 1
ATOM 2898 C CA . ARG B 1 49 ? -9.203 -11.156 -15.477 1 98.75 49 ARG B CA 1
ATOM 2899 C C . ARG B 1 49 ? -9.25 -12.648 -15.203 1 98.75 49 ARG B C 1
ATOM 2901 O O . ARG B 1 49 ? -8.68 -13.445 -15.953 1 98.75 49 ARG B O 1
ATOM 2908 N N . ILE B 1 50 ? -9.977 -12.992 -14.133 1 98.88 50 ILE B N 1
ATOM 2909 C CA . ILE B 1 50 ? -10 -14.398 -13.766 1 98.88 50 ILE B CA 1
ATOM 2910 C C . ILE B 1 50 ? -11.281 -15.047 -14.281 1 98.88 50 ILE B C 1
ATOM 2912 O O . ILE B 1 50 ? -12.383 -14.547 -14.031 1 98.88 50 ILE B O 1
ATOM 2916 N N . GLY B 1 51 ? -11.148 -16.031 -15.062 1 98.38 51 GLY B N 1
ATOM 2917 C CA . GLY B 1 51 ? -12.203 -16.953 -15.453 1 98.38 51 GLY B CA 1
ATOM 2918 C C . GLY B 1 51 ? -11.891 -18.406 -15.102 1 98.38 51 GLY B C 1
ATOM 2919 O O . GLY B 1 51 ? -11.219 -18.672 -14.102 1 98.38 51 GLY B O 1
ATOM 2920 N N . TYR B 1 52 ? -12.562 -19.375 -15.883 1 98.38 52 TYR B N 1
ATOM 2921 C CA . TYR B 1 52 ? -12.242 -20.766 -15.594 1 98.38 52 TYR B CA 1
ATOM 2922 C C . TYR B 1 52 ? -12.477 -21.641 -16.828 1 98.38 52 TYR B C 1
ATOM 2924 O O . TYR B 1 52 ? -13.117 -21.219 -17.781 1 98.38 52 TYR B O 1
ATOM 2932 N N . VAL B 1 53 ? -11.875 -22.766 -16.812 1 98.44 53 VAL B N 1
ATOM 2933 C CA . VAL B 1 53 ? -12.109 -23.891 -17.703 1 98.44 53 VAL B CA 1
ATOM 2934 C C . VAL B 1 53 ? -12.484 -25.125 -16.891 1 98.44 53 VAL B C 1
ATOM 2936 O O . VAL B 1 53 ? -11.68 -25.625 -16.109 1 98.44 53 VAL B O 1
ATOM 2939 N N . ASP B 1 54 ? -13.695 -25.609 -17.109 1 98.62 54 ASP B N 1
ATOM 2940 C CA . ASP B 1 54 ? -14.133 -26.844 -16.469 1 98.62 54 ASP B CA 1
ATOM 2941 C C . ASP B 1 54 ? -13.734 -28.062 -17.281 1 98.62 54 ASP B C 1
ATOM 2943 O O . ASP B 1 54 ? -13.961 -28.109 -18.5 1 98.62 54 ASP B O 1
ATOM 2947 N N . VAL B 1 55 ? -13.18 -29.016 -16.562 1 98.81 55 VAL B N 1
ATOM 2948 C CA . VAL B 1 55 ? -12.766 -30.234 -17.25 1 98.81 55 VAL B CA 1
ATOM 2949 C C . VAL B 1 55 ? -13.258 -31.453 -16.484 1 98.81 55 VAL B C 1
ATOM 2951 O O . VAL B 1 55 ? -13.719 -31.328 -15.352 1 98.81 55 VAL B O 1
ATOM 2954 N N . ASN B 1 56 ? -13.133 -32.625 -17.141 1 98.5 56 ASN B N 1
ATOM 2955 C CA . ASN B 1 56 ? -13.367 -33.906 -16.484 1 98.5 56 ASN B CA 1
ATOM 2956 C C . ASN B 1 56 ? -12.242 -34.25 -15.523 1 98.5 56 ASN B C 1
ATOM 2958 O O . ASN B 1 56 ? -11.086 -34.375 -15.922 1 98.5 56 ASN B O 1
ATOM 2962 N N . PRO B 1 57 ? -12.578 -34.438 -14.242 1 98.12 57 PRO B N 1
ATOM 2963 C CA . PRO B 1 57 ? -11.516 -34.688 -13.266 1 98.12 57 PRO B CA 1
ATOM 2964 C C . PRO B 1 57 ? -10.773 -36 -13.516 1 98.12 57 PRO B C 1
ATOM 2966 O O . PRO B 1 57 ? -9.633 -36.188 -13.078 1 98.12 57 PRO B O 1
ATOM 2969 N N . GLU B 1 58 ? -11.359 -36.875 -14.227 1 96.88 58 GLU B N 1
ATOM 2970 C CA . GLU B 1 58 ? -10.711 -38.156 -14.516 1 96.88 58 GLU B CA 1
ATOM 2971 C C . GLU B 1 58 ? -9.922 -38.094 -15.82 1 96.88 58 GLU B C 1
ATOM 2973 O O . GLU B 1 58 ? -9.117 -38.969 -16.109 1 96.88 58 GLU B O 1
ATOM 2978 N N . ASN B 1 59 ? -10.227 -37.156 -16.625 1 97.25 59 ASN B N 1
ATOM 2979 C CA . ASN B 1 59 ? -9.539 -36.906 -17.891 1 97.25 59 ASN B CA 1
ATOM 2980 C C . ASN B 1 59 ? -9.516 -35.406 -18.219 1 97.25 59 ASN B C 1
ATOM 2982 O O . ASN B 1 59 ? -10.273 -34.938 -19.062 1 97.25 59 ASN B O 1
ATOM 2986 N N . PRO B 1 60 ? -8.539 -34.656 -17.703 1 98.5 60 PRO B N 1
ATOM 2987 C CA . PRO B 1 60 ? -8.539 -33.219 -17.797 1 98.5 60 PRO B CA 1
ATOM 2988 C C . PRO B 1 60 ? -8.469 -32.719 -19.25 1 98.5 60 PRO B C 1
ATOM 2990 O O . PRO B 1 60 ? -8.703 -31.547 -19.516 1 98.5 60 PRO B O 1
ATOM 2993 N N . ALA B 1 61 ? -8.141 -33.531 -20.188 1 97.94 61 ALA B N 1
ATOM 2994 C CA . ALA B 1 61 ? -8.125 -33.156 -21.594 1 97.94 61 ALA B CA 1
ATOM 2995 C C . ALA B 1 61 ? -9.531 -32.875 -22.109 1 97.94 61 ALA B C 1
ATOM 2997 O O . ALA B 1 61 ? -9.711 -32.219 -23.141 1 97.94 61 ALA B O 1
ATOM 2998 N N . GLU B 1 62 ? -10.492 -33.438 -21.438 1 98.5 62 GLU B N 1
ATOM 2999 C CA . GLU B 1 62 ? -11.891 -33.25 -21.828 1 98.5 62 GLU B CA 1
ATOM 3000 C C . GLU B 1 62 ? -12.477 -31.984 -21.203 1 98.5 62 GLU B C 1
ATOM 3002 O O . GLU B 1 62 ? -12.859 -31.984 -20.031 1 98.5 62 GLU B O 1
ATOM 3007 N N . ILE B 1 63 ? -12.688 -30.984 -22.031 1 98.56 63 ILE B N 1
ATOM 3008 C CA . ILE B 1 63 ? -13.234 -29.703 -21.578 1 98.56 63 ILE B CA 1
ATOM 3009 C C . ILE B 1 63 ? -14.758 -29.781 -21.531 1 98.56 63 ILE B C 1
ATOM 3011 O O . ILE B 1 63 ? -15.398 -30.266 -22.469 1 98.56 63 ILE B O 1
ATOM 3015 N N . ILE B 1 64 ? -15.273 -29.328 -20.484 1 98.31 64 ILE B N 1
ATOM 3016 C CA . ILE B 1 64 ? -16.719 -29.328 -20.281 1 98.31 64 ILE B CA 1
ATOM 3017 C C . ILE B 1 64 ? -17.281 -27.938 -20.578 1 98.31 64 ILE B C 1
ATOM 3019 O O . ILE B 1 64 ? -18.328 -27.812 -21.234 1 98.31 64 ILE B O 1
ATOM 3023 N N . GLU B 1 65 ? -16.609 -26.938 -20.016 1 96.81 65 GLU B N 1
ATOM 3024 C CA . GLU B 1 65 ? -17.109 -25.578 -20.141 1 96.81 65 GLU B CA 1
ATOM 3025 C C . GLU B 1 65 ? -15.984 -24.562 -19.938 1 96.81 65 GLU B C 1
ATOM 3027 O O . GLU B 1 65 ? -15.047 -24.812 -19.172 1 96.81 65 GLU B O 1
ATOM 3032 N N . VAL B 1 66 ? -16.078 -23.406 -20.672 1 96.88 66 VAL B N 1
ATOM 3033 C CA . VAL B 1 66 ? -15.234 -22.25 -20.453 1 96.88 66 VAL B CA 1
ATOM 3034 C C . VAL B 1 66 ? -16.094 -21.062 -20.016 1 96.88 66 VAL B C 1
ATOM 3036 O O . VAL B 1 66 ? -17.141 -20.797 -20.609 1 96.88 66 VAL B O 1
ATOM 3039 N N . SER B 1 67 ? -15.695 -20.375 -19 1 96.31 67 SER B N 1
ATOM 3040 C CA . SER B 1 67 ? -16.484 -19.25 -18.484 1 96.31 67 SER B CA 1
ATOM 3041 C C . SER B 1 67 ? -16.719 -18.203 -19.562 1 96.31 67 SER B C 1
ATOM 3043 O O . SER B 1 67 ? -15.797 -17.859 -20.312 1 96.31 67 SER B O 1
ATOM 3045 N N . SER B 1 68 ? -17.906 -17.688 -19.609 1 95.25 68 SER B N 1
ATOM 3046 C CA . SER B 1 68 ? -18.25 -16.672 -20.594 1 95.25 68 SER B CA 1
ATOM 3047 C C . SER B 1 68 ? -18 -15.266 -20.047 1 95.25 68 SER B C 1
ATOM 3049 O O . SER B 1 68 ? -17.938 -14.305 -20.812 1 95.25 68 SER B O 1
ATOM 3051 N N . GLN B 1 69 ? -17.953 -15.156 -18.75 1 96.38 69 GLN B N 1
ATOM 3052 C CA . GLN B 1 69 ? -17.641 -13.914 -18.062 1 96.38 69 GLN B CA 1
ATOM 3053 C C . GLN B 1 69 ? -16.578 -14.133 -16.984 1 96.38 69 GLN B C 1
ATOM 3055 O O . GLN B 1 69 ? -16.422 -15.242 -16.484 1 96.38 69 GLN B O 1
ATOM 3060 N N . PRO B 1 70 ? -15.867 -13.07 -16.672 1 98.06 70 PRO B N 1
ATOM 3061 C CA . PRO B 1 70 ? -14.938 -13.227 -15.555 1 98.06 70 PRO B CA 1
ATOM 3062 C C . PRO B 1 70 ? -15.648 -13.492 -14.234 1 98.06 70 PRO B C 1
ATOM 3064 O O . PRO B 1 70 ? -16.734 -12.969 -13.992 1 98.06 70 PRO B O 1
ATOM 3067 N N . VAL B 1 71 ? -15.008 -14.281 -13.438 1 98.56 71 VAL B N 1
ATOM 3068 C CA . VAL B 1 71 ? -15.531 -14.484 -12.086 1 98.56 71 VAL B CA 1
ATOM 3069 C C . VAL B 1 71 ? -14.977 -13.414 -11.156 1 98.56 71 VAL B C 1
ATOM 3071 O O . VAL B 1 71 ? -15.492 -13.211 -10.055 1 98.56 71 VAL B O 1
ATOM 3074 N N . LEU B 1 72 ? -13.875 -12.781 -11.523 1 98.75 72 LEU B N 1
ATOM 3075 C CA . LEU B 1 72 ? -13.297 -11.609 -10.859 1 98.75 72 LEU B CA 1
ATOM 3076 C C . LEU B 1 72 ? -12.719 -10.641 -11.883 1 98.75 72 LEU B C 1
ATOM 3078 O O . LEU B 1 72 ? -11.797 -10.992 -12.625 1 98.75 72 LEU B O 1
ATOM 3082 N N . ASP B 1 73 ? -13.227 -9.492 -11.953 1 98.31 73 ASP B N 1
ATOM 3083 C CA . ASP B 1 73 ? -12.758 -8.438 -12.852 1 98.31 73 ASP B CA 1
ATOM 3084 C C . ASP B 1 73 ? -11.727 -7.543 -12.156 1 98.31 73 ASP B C 1
ATOM 3086 O O . ASP B 1 73 ? -11.367 -7.785 -11 1 98.31 73 ASP B O 1
ATOM 3090 N N . ILE B 1 74 ? -11.242 -6.531 -12.859 1 98.38 74 ILE B N 1
ATOM 3091 C CA . ILE B 1 74 ? -10.258 -5.609 -12.305 1 98.38 74 ILE B CA 1
ATOM 3092 C C . ILE B 1 74 ? -10.922 -4.734 -11.242 1 98.38 74 ILE B C 1
ATOM 3094 O O . ILE B 1 74 ? -12.141 -4.582 -11.227 1 98.38 74 ILE B O 1
ATOM 3098 N N . GLY B 1 75 ? -10.094 -4.25 -10.352 1 97.5 75 GLY B N 1
ATOM 3099 C CA . GLY B 1 75 ? -10.594 -3.35 -9.328 1 97.5 75 GLY B CA 1
ATOM 3100 C C . GLY B 1 75 ? -10.844 -1.94 -9.836 1 97.5 75 GLY B C 1
ATOM 3101 O O . GLY B 1 75 ? -10.523 -1.625 -10.984 1 97.5 75 GLY B O 1
ATOM 3102 N N . ARG B 1 76 ? -11.367 -1.138 -8.953 1 95.12 76 ARG B N 1
ATOM 3103 C CA . ARG B 1 76 ? -11.625 0.27 -9.25 1 95.12 76 ARG B CA 1
ATOM 3104 C C . ARG B 1 76 ? -10.32 1.024 -9.492 1 95.12 76 ARG B C 1
ATOM 3106 O O . ARG B 1 76 ? -9.258 0.605 -9.031 1 95.12 76 ARG B O 1
ATOM 3113 N N . LYS B 1 77 ? -10.453 2.146 -10.156 1 95.06 77 LYS B N 1
ATOM 3114 C CA . LYS B 1 77 ? -9.289 2.984 -10.43 1 95.06 77 LYS B CA 1
ATOM 3115 C C . LYS B 1 77 ? -8.555 3.35 -9.148 1 95.06 77 LYS B C 1
ATOM 3117 O O . LYS B 1 77 ? -9.164 3.844 -8.195 1 95.06 77 LYS B O 1
ATOM 3122 N N . GLY B 1 78 ? -7.258 3.055 -9.117 1 95 78 GLY B N 1
ATOM 3123 C CA . GLY B 1 78 ? -6.426 3.398 -7.973 1 95 78 GLY B CA 1
ATOM 3124 C C . GLY B 1 78 ? -6.227 2.242 -7.012 1 95 78 GLY B C 1
ATOM 3125 O O . GLY B 1 78 ? -5.32 2.273 -6.176 1 95 78 GLY B O 1
ATOM 3126 N N . CYS B 1 79 ? -7.082 1.23 -7.129 1 97.12 79 CYS B N 1
ATOM 3127 C CA . CYS B 1 79 ? -6.891 0.051 -6.293 1 97.12 79 CYS B CA 1
ATOM 3128 C C . CYS B 1 79 ? -5.68 -0.75 -6.746 1 97.12 79 CYS B C 1
ATOM 3130 O O . CYS B 1 79 ? -5.172 -0.541 -7.852 1 97.12 79 CYS B O 1
ATOM 3132 N N . PHE B 1 80 ? -5.18 -1.672 -5.918 1 98.06 80 PHE B N 1
ATOM 3133 C CA . PHE B 1 80 ? -3.947 -2.416 -6.152 1 98.06 80 PHE B CA 1
ATOM 3134 C C . PHE B 1 80 ? -4.094 -3.342 -7.355 1 98.06 80 PHE B C 1
ATOM 3136 O O . PHE B 1 80 ? -3.102 -3.871 -7.859 1 98.06 80 PHE B O 1
ATOM 3143 N N . ASP B 1 81 ? -5.297 -3.518 -7.777 1 98.69 81 ASP B N 1
ATOM 3144 C CA . ASP B 1 81 ? -5.586 -4.473 -8.844 1 98.69 81 ASP B CA 1
ATOM 3145 C C . ASP B 1 81 ? -6.34 -3.807 -9.992 1 98.69 81 ASP B C 1
ATOM 3147 O O . ASP B 1 81 ? -7.137 -4.453 -10.68 1 98.69 81 ASP B O 1
ATOM 3151 N N . ASP B 1 82 ? -6.102 -2.531 -10.18 1 98.25 82 ASP B N 1
ATOM 3152 C CA . ASP B 1 82 ? -6.879 -1.779 -11.156 1 98.25 82 ASP B CA 1
ATOM 3153 C C . ASP B 1 82 ? -6.332 -1.989 -12.57 1 98.25 82 ASP B C 1
ATOM 3155 O O . ASP B 1 82 ? -6.918 -1.516 -13.539 1 98.25 82 ASP B O 1
ATOM 3159 N N . ASN B 1 83 ? -5.219 -2.775 -12.711 1 98.69 83 ASN B N 1
ATOM 3160 C CA . ASN B 1 83 ? -4.68 -3.072 -14.039 1 98.69 83 ASN B CA 1
ATOM 3161 C C . ASN B 1 83 ? -4.516 -4.574 -14.25 1 98.69 83 ASN B C 1
ATOM 3163 O O . ASN B 1 83 ? -3.568 -5.012 -14.906 1 98.69 83 ASN B O 1
ATOM 3167 N N . GLY B 1 84 ? -5.309 -5.367 -13.539 1 98.69 84 GLY B N 1
ATOM 3168 C CA . GLY B 1 84 ? -5.355 -6.793 -13.828 1 98.69 84 GLY B CA 1
ATOM 3169 C C . GLY B 1 84 ? -5.316 -7.656 -12.578 1 98.69 84 GLY B C 1
ATOM 3170 O O . GLY B 1 84 ? -4.812 -7.23 -11.539 1 98.69 84 GLY B O 1
ATOM 3171 N N . VAL B 1 85 ? -5.84 -8.836 -12.742 1 98.88 85 VAL B N 1
ATOM 3172 C CA . VAL B 1 85 ? -5.84 -9.844 -11.688 1 98.88 85 VAL B CA 1
ATOM 3173 C C . VAL B 1 85 ? -5.559 -11.219 -12.297 1 98.88 85 VAL B C 1
ATOM 3175 O O . VAL B 1 85 ? -5.953 -11.5 -13.43 1 98.88 85 VAL B O 1
ATOM 3178 N N . VAL B 1 86 ? -4.891 -12.07 -11.539 1 98.81 86 VAL B N 1
ATOM 3179 C CA . VAL B 1 86 ? -4.699 -13.469 -11.898 1 98.81 86 VAL B CA 1
ATOM 3180 C C . VAL B 1 86 ? -4.84 -14.344 -10.656 1 98.81 86 VAL B C 1
ATOM 3182 O O . VAL B 1 86 ? -4.469 -13.93 -9.555 1 98.81 86 VAL B O 1
ATOM 3185 N N . PRO B 1 87 ? -5.379 -15.531 -10.836 1 98.88 87 PRO B N 1
ATOM 3186 C CA . PRO B 1 87 ? -5.477 -16.438 -9.688 1 98.88 87 PRO B CA 1
ATOM 3187 C C . PRO B 1 87 ? -4.121 -17.016 -9.281 1 98.88 87 PRO B C 1
ATOM 3189 O O . PRO B 1 87 ? -3.217 -17.125 -10.109 1 98.88 87 PRO B O 1
ATOM 3192 N N . ILE B 1 88 ? -4.035 -17.391 -7.988 1 98.62 88 ILE B N 1
ATOM 3193 C CA . ILE B 1 88 ? -2.723 -17.906 -7.621 1 98.62 88 ILE B CA 1
ATOM 3194 C C . ILE B 1 88 ? -2.879 -19.062 -6.645 1 98.62 88 ILE B C 1
ATOM 3196 O O . ILE B 1 88 ? -2.266 -20.125 -6.824 1 98.62 88 ILE B O 1
ATOM 3200 N N . SER B 1 89 ? -3.697 -18.953 -5.602 1 98.62 89 SER B N 1
ATOM 3201 C CA . SER B 1 89 ? -3.936 -20 -4.602 1 98.62 89 SER B CA 1
ATOM 3202 C C . SER B 1 89 ? -5.41 -20.062 -4.215 1 98.62 89 SER B C 1
ATOM 3204 O O . SER B 1 89 ? -6.117 -19.047 -4.266 1 98.62 89 SER B O 1
ATOM 3206 N N . ILE B 1 90 ? -5.836 -21.281 -3.848 1 98.44 90 ILE B N 1
ATOM 3207 C CA . ILE B 1 90 ? -7.254 -21.469 -3.562 1 98.44 90 ILE B CA 1
ATOM 3208 C C . ILE B 1 90 ? -7.43 -22.484 -2.439 1 98.44 90 ILE B C 1
ATOM 3210 O O . ILE B 1 90 ? -6.727 -23.5 -2.4 1 98.44 90 ILE B O 1
ATOM 3214 N N . ILE B 1 91 ? -8.266 -22.141 -1.504 1 97 91 ILE B N 1
ATOM 3215 C CA . ILE B 1 91 ? -8.562 -23.094 -0.43 1 97 91 ILE B CA 1
ATOM 3216 C C . ILE B 1 91 ? -10.055 -23.062 -0.115 1 97 91 ILE B C 1
ATOM 3218 O O . ILE B 1 91 ? -10.711 -22.047 -0.278 1 97 91 ILE B O 1
ATOM 3222 N N . LYS B 1 92 ? -10.539 -24.156 0.29 1 94.69 92 LYS B N 1
ATOM 3223 C CA . LYS B 1 92 ? -11.898 -24.234 0.819 1 94.69 92 LYS B CA 1
ATOM 3224 C C . LYS B 1 92 ? -11.922 -23.938 2.316 1 94.69 92 LYS B C 1
ATOM 3226 O O . LYS B 1 92 ? -11.102 -24.469 3.07 1 94.69 92 LYS B O 1
ATOM 3231 N N . LYS B 1 93 ? -12.695 -23.078 2.68 1 93.19 93 LYS B N 1
ATOM 3232 C CA . LYS B 1 93 ? -12.93 -22.75 4.082 1 93.19 93 LYS B CA 1
ATOM 3233 C C . LYS B 1 93 ? -14.406 -22.875 4.438 1 93.19 93 LYS B C 1
ATOM 3235 O O . LYS B 1 93 ? -15.188 -21.953 4.207 1 93.19 93 LYS B O 1
ATOM 3240 N N . GLU B 1 94 ? -14.773 -23.938 5.055 1 90.19 94 GLU B N 1
ATOM 3241 C CA . GLU B 1 94 ? -16.172 -24.266 5.297 1 90.19 94 GLU B CA 1
ATOM 3242 C C . GLU B 1 94 ? -16.969 -24.281 3.996 1 90.19 94 GLU B C 1
ATOM 3244 O O . GLU B 1 94 ? -16.609 -24.984 3.049 1 90.19 94 GLU B O 1
ATOM 3249 N N . ASP B 1 95 ? -17.984 -23.422 3.938 1 92.31 95 ASP B N 1
ATOM 3250 C CA . ASP B 1 95 ? -18.812 -23.422 2.734 1 92.31 95 ASP B CA 1
ATOM 3251 C C . ASP B 1 95 ? -18.359 -22.328 1.76 1 92.31 95 ASP B C 1
ATOM 3253 O O . ASP B 1 95 ? -19.016 -22.094 0.739 1 92.31 95 ASP B O 1
ATOM 3257 N N . ARG B 1 96 ? -17.234 -21.797 2.045 1 96.19 96 ARG B N 1
ATOM 3258 C CA . ARG B 1 96 ? -16.719 -20.719 1.201 1 96.19 96 ARG B CA 1
ATOM 3259 C C . ARG B 1 96 ? -15.461 -21.141 0.467 1 96.19 96 ARG B C 1
ATOM 3261 O O . ARG B 1 96 ? -14.805 -22.109 0.863 1 96.19 96 ARG B O 1
ATOM 3268 N N . VAL B 1 97 ? -15.195 -20.469 -0.59 1 98.06 97 VAL B N 1
ATOM 3269 C CA . VAL B 1 97 ? -13.953 -20.641 -1.331 1 98.06 97 VAL B CA 1
ATOM 3270 C C . VAL B 1 97 ? -13.125 -19.359 -1.245 1 98.06 97 VAL B C 1
ATOM 3272 O O . VAL B 1 97 ? -13.609 -18.281 -1.575 1 98.06 97 VAL B O 1
ATOM 3275 N N . PHE B 1 98 ? -11.93 -19.516 -0.691 1 98.56 98 PHE B N 1
ATOM 3276 C CA . PHE B 1 98 ? -10.961 -18.422 -0.668 1 98.56 98 PHE B CA 1
ATOM 3277 C C . PHE B 1 98 ? -10.039 -18.484 -1.878 1 98.56 98 PHE B C 1
ATOM 3279 O O . PHE B 1 98 ? -9.328 -19.469 -2.068 1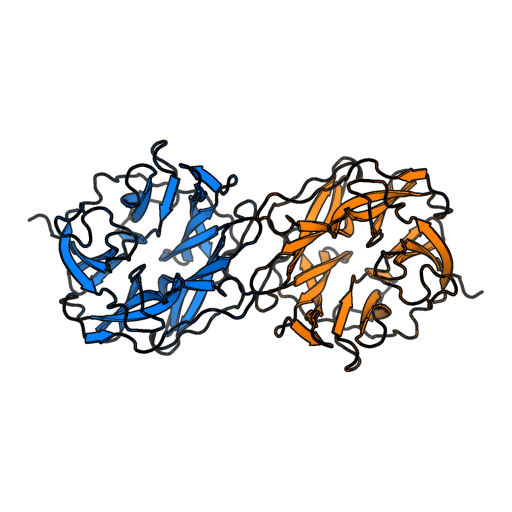 98.56 98 PHE B O 1
ATOM 3286 N N . LEU B 1 99 ? -10.141 -17.469 -2.67 1 98.81 99 LEU B N 1
ATOM 3287 C CA . LEU B 1 99 ? -9.219 -17.312 -3.791 1 98.81 99 LEU B CA 1
ATOM 3288 C C . LEU B 1 99 ? -8.227 -16.188 -3.531 1 98.81 99 LEU B C 1
ATOM 3290 O O . LEU B 1 99 ? -8.602 -15.016 -3.537 1 98.81 99 LEU B O 1
ATOM 3294 N N . TYR B 1 100 ? -6.996 -16.562 -3.254 1 98.88 100 TYR B N 1
ATOM 3295 C CA . TYR B 1 100 ? -5.926 -15.578 -3.279 1 98.88 100 TYR B CA 1
ATOM 3296 C C . TYR B 1 100 ? -5.52 -15.25 -4.711 1 98.88 100 TYR B C 1
ATOM 3298 O O . TYR B 1 100 ? -5.395 -16.141 -5.547 1 98.88 100 TYR B O 1
ATOM 3306 N N . TYR B 1 101 ? -5.367 -13.984 -4.98 1 98.88 101 TYR B N 1
ATOM 3307 C CA . TYR B 1 101 ? -5.039 -13.555 -6.336 1 98.88 101 TYR B CA 1
ATOM 3308 C C . TYR B 1 101 ? -3.977 -12.461 -6.316 1 98.88 101 TYR B C 1
ATOM 3310 O O . TYR B 1 101 ? -3.678 -11.891 -5.262 1 98.88 101 TYR B O 1
ATOM 3318 N N . ILE B 1 102 ? -3.32 -12.242 -7.441 1 98.81 102 ILE B N 1
ATOM 3319 C CA . ILE B 1 102 ? -2.377 -11.141 -7.617 1 98.81 102 ILE B CA 1
ATOM 3320 C C . ILE B 1 102 ? -3.084 -9.953 -8.266 1 98.81 102 ILE B C 1
ATOM 3322 O O 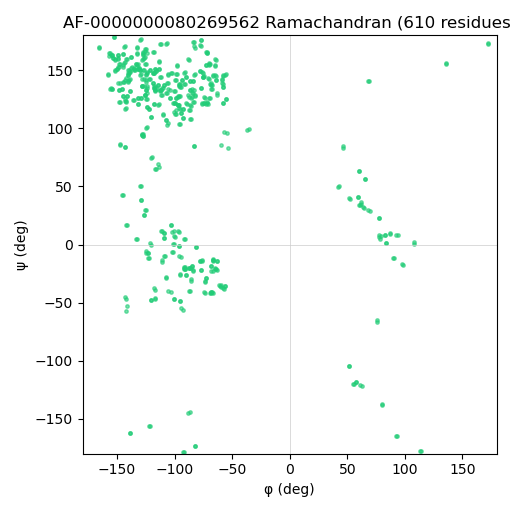. ILE B 1 102 ? -3.791 -10.117 -9.266 1 98.81 102 ILE B O 1
ATOM 3326 N N . GLY B 1 103 ? -2.967 -8.828 -7.68 1 98.81 103 GLY B N 1
ATOM 3327 C CA . GLY B 1 103 ? -3.363 -7.582 -8.312 1 98.81 103 GLY B CA 1
ATOM 3328 C C . GLY B 1 103 ? -2.197 -6.824 -8.922 1 98.81 103 GLY B C 1
ATOM 3329 O O . GLY B 1 103 ? -1.108 -6.785 -8.344 1 98.81 103 GLY B O 1
ATOM 3330 N N . PHE B 1 104 ? -2.453 -6.227 -10.07 1 98.62 104 PHE B N 1
ATOM 3331 C CA . PHE B 1 104 ? -1.432 -5.449 -10.766 1 98.62 104 PHE B CA 1
ATOM 3332 C C . PHE B 1 104 ? -1.785 -3.965 -10.758 1 98.62 104 PHE B C 1
ATOM 3334 O O . PHE B 1 104 ? -2.898 -3.588 -11.125 1 98.62 104 PHE B O 1
ATOM 3341 N N . GLN B 1 105 ? -0.856 -3.234 -10.359 1 98.06 105 GLN B N 1
ATOM 3342 C CA . GLN B 1 105 ? -0.97 -1.78 -10.414 1 98.06 105 GLN B CA 1
ATOM 3343 C C . GLN B 1 105 ? 0.211 -1.166 -11.164 1 98.06 105 GLN B C 1
ATOM 3345 O O . GLN B 1 105 ? 1.367 -1.471 -10.867 1 98.06 105 GLN B O 1
ATOM 3350 N N . LEU B 1 106 ? -0.062 -0.329 -12.141 1 97.75 106 LEU B N 1
ATOM 3351 C CA . LEU B 1 106 ? 1.011 0.319 -12.883 1 97.75 106 LEU B CA 1
ATOM 3352 C C . LEU B 1 106 ? 1.645 1.438 -12.062 1 97.75 106 LEU B C 1
ATOM 3354 O O . LEU B 1 106 ? 0.974 2.068 -11.242 1 97.75 106 LEU B O 1
ATOM 3358 N N . GLY B 1 107 ? 2.906 1.632 -12.273 1 95.69 107 GLY B N 1
ATOM 3359 C CA . GLY B 1 107 ? 3.621 2.689 -11.578 1 95.69 107 GLY B CA 1
ATOM 3360 C C . GLY B 1 107 ? 4.199 3.736 -12.508 1 95.69 107 GLY B C 1
ATOM 3361 O O . GLY B 1 107 ? 4.277 3.52 -13.719 1 95.69 107 GLY B O 1
ATOM 3362 N N . ILE B 1 108 ? 4.594 4.852 -11.922 1 96.75 108 ILE B N 1
ATOM 3363 C CA . ILE B 1 108 ? 5.207 5.934 -12.68 1 96.75 108 ILE B CA 1
ATOM 3364 C C . ILE B 1 108 ? 6.727 5.816 -12.609 1 96.75 108 ILE B C 1
ATOM 3366 O O . ILE B 1 108 ? 7.402 5.797 -13.641 1 96.75 108 ILE B O 1
ATOM 3370 N N . GLN B 1 109 ? 7.266 5.629 -11.367 1 94.31 109 GLN B N 1
ATOM 3371 C CA . GLN B 1 109 ? 8.711 5.578 -11.172 1 94.31 109 GLN B CA 1
ATOM 3372 C C . GLN B 1 109 ? 9.25 4.168 -11.398 1 94.31 109 GLN B C 1
ATOM 3374 O O . GLN B 1 109 ? 10.453 3.977 -11.562 1 94.31 109 GLN B O 1
ATOM 3379 N N . VAL B 1 110 ? 8.422 3.201 -11.328 1 93.56 110 VAL B N 1
ATOM 3380 C CA . VAL B 1 110 ? 8.695 1.803 -11.648 1 93.56 110 VAL B CA 1
ATOM 3381 C C . VAL B 1 110 ? 7.586 1.247 -12.531 1 93.56 110 VAL B C 1
ATOM 3383 O O . VAL B 1 110 ? 6.488 1.81 -12.594 1 93.56 110 VAL B O 1
ATOM 3386 N N . PRO B 1 111 ? 7.801 0.133 -13.172 1 93.81 111 PRO B N 1
ATOM 3387 C CA . PRO B 1 111 ? 6.828 -0.31 -14.164 1 93.81 111 PRO B CA 1
ATOM 3388 C C . PRO B 1 111 ? 5.496 -0.735 -13.547 1 93.81 111 PRO B C 1
ATOM 3390 O O . PRO B 1 111 ? 4.434 -0.464 -14.109 1 93.81 111 PRO B O 1
ATOM 3393 N N . TYR B 1 112 ? 5.598 -1.469 -12.391 1 96.06 112 TYR B N 1
ATOM 3394 C CA . TYR B 1 112 ? 4.363 -1.983 -11.805 1 96.06 112 TYR B CA 1
ATOM 3395 C C . TYR B 1 112 ? 4.594 -2.457 -10.375 1 96.06 112 TYR B C 1
ATOM 3397 O O . TYR B 1 112 ? 5.738 -2.529 -9.914 1 96.06 112 TYR B O 1
ATOM 3405 N N . PHE B 1 113 ? 3.533 -2.721 -9.734 1 96.94 113 PHE B N 1
ATOM 3406 C CA . PHE B 1 113 ? 3.461 -3.361 -8.43 1 96.94 113 PHE B CA 1
ATOM 3407 C C . PHE B 1 113 ? 2.584 -4.605 -8.484 1 96.94 113 PHE B C 1
ATOM 3409 O O . PHE B 1 113 ? 1.605 -4.648 -9.234 1 96.94 113 PHE B O 1
ATOM 3416 N N . MET B 1 114 ? 2.904 -5.594 -7.676 1 97.88 114 MET B N 1
ATOM 3417 C CA . MET B 1 114 ? 2.098 -6.809 -7.555 1 97.88 114 MET B CA 1
ATOM 3418 C C . MET B 1 114 ? 1.843 -7.148 -6.09 1 97.88 114 MET B C 1
ATOM 3420 O O . MET B 1 114 ? 2.783 -7.398 -5.336 1 97.88 114 MET B O 1
ATOM 3424 N N . PHE B 1 115 ? 0.622 -7.203 -5.734 1 98.5 115 PHE B N 1
ATOM 3425 C CA . PHE B 1 115 ? 0.293 -7.504 -4.348 1 98.5 115 PHE B CA 1
ATOM 3426 C C . PHE B 1 115 ? -0.827 -8.531 -4.27 1 98.5 115 PHE B C 1
ATOM 3428 O O . PHE B 1 115 ? -1.671 -8.609 -5.164 1 98.5 115 PHE B O 1
ATOM 3435 N N . GLY B 1 116 ? -0.806 -9.297 -3.232 1 98.56 116 GLY B N 1
ATOM 3436 C CA . GLY B 1 116 ? -1.772 -10.375 -3.064 1 98.56 116 GLY B CA 1
ATOM 3437 C C . GLY B 1 116 ? -3.102 -9.898 -2.508 1 98.56 116 GLY B C 1
ATOM 3438 O O . GLY B 1 116 ? -3.141 -9.172 -1.514 1 98.56 116 GLY B O 1
ATOM 3439 N N . GLY B 1 117 ? -4.137 -10.25 -3.174 1 98.69 117 GLY B N 1
ATOM 3440 C CA . GLY B 1 117 ? -5.492 -10.008 -2.705 1 98.69 117 GLY B CA 1
ATOM 3441 C C . GLY B 1 117 ? -6.234 -11.281 -2.342 1 98.69 117 GLY B C 1
ATOM 3442 O O . GLY B 1 117 ? -5.711 -12.383 -2.52 1 98.69 117 GLY B O 1
ATOM 3443 N N . LEU B 1 118 ? -7.41 -11.094 -1.759 1 98.75 118 LEU B N 1
ATOM 3444 C CA . LEU B 1 118 ? -8.305 -12.188 -1.403 1 98.75 118 LEU B CA 1
ATOM 3445 C C . LEU B 1 118 ? -9.711 -11.938 -1.929 1 98.75 118 LEU B C 1
ATOM 3447 O O . LEU B 1 118 ? -10.25 -10.836 -1.77 1 98.75 118 LEU B O 1
ATOM 3451 N N . ALA B 1 119 ? -10.219 -12.844 -2.635 1 98.81 119 ALA B N 1
ATOM 3452 C CA . ALA B 1 119 ? -11.625 -12.859 -3.045 1 98.81 119 ALA B CA 1
ATOM 3453 C C . ALA B 1 119 ? -12.336 -14.094 -2.502 1 98.81 119 ALA B C 1
ATOM 3455 O O . ALA B 1 119 ? -11.742 -15.172 -2.404 1 98.81 119 ALA B O 1
ATOM 3456 N N . VAL B 1 120 ? -13.617 -13.961 -2.203 1 98.75 120 VAL B N 1
ATOM 3457 C CA . VAL B 1 120 ? -14.359 -15.023 -1.541 1 98.75 120 VAL B CA 1
ATOM 3458 C C . VAL B 1 120 ? -15.586 -15.391 -2.365 1 98.75 120 VAL B C 1
ATOM 3460 O O . VAL B 1 120 ? -16.281 -14.508 -2.867 1 98.75 120 VAL B O 1
ATOM 3463 N N . SER B 1 121 ? -15.797 -16.609 -2.555 1 98.62 121 SER B N 1
ATOM 3464 C CA . SER B 1 121 ? -17 -17.109 -3.211 1 98.62 121 SER B CA 1
ATOM 3465 C C . SER B 1 121 ? -17.906 -17.859 -2.223 1 98.62 121 SER B C 1
ATOM 3467 O O . SER B 1 121 ? -17.422 -18.672 -1.432 1 98.62 121 SER B O 1
ATOM 3469 N N . ASN B 1 122 ? -19.188 -17.547 -2.305 1 97.62 122 ASN B N 1
ATOM 3470 C CA . ASN B 1 122 ? -20.203 -18.234 -1.514 1 97.62 122 ASN B CA 1
ATOM 3471 C C . ASN B 1 122 ? -21.078 -19.141 -2.385 1 97.62 122 ASN B C 1
ATOM 3473 O O . ASN B 1 122 ? -22.094 -19.641 -1.927 1 97.62 122 ASN B O 1
ATOM 3477 N N . ASP B 1 123 ? -20.719 -19.25 -3.652 1 96.5 123 ASP B N 1
ATOM 3478 C CA . ASP B 1 123 ? -21.531 -20.016 -4.598 1 96.5 123 ASP B CA 1
ATOM 3479 C C . ASP B 1 123 ? -20.656 -21.016 -5.367 1 96.5 123 ASP B C 1
ATOM 3481 O O . ASP B 1 123 ? -20.812 -21.172 -6.582 1 96.5 123 ASP B O 1
ATOM 3485 N N . LYS B 1 124 ? -19.688 -21.609 -4.668 1 93.38 124 LYS B N 1
ATOM 3486 C CA . LYS B 1 124 ? -18.828 -22.688 -5.156 1 93.38 124 LYS B CA 1
ATOM 3487 C C . LYS B 1 124 ? -18 -22.25 -6.355 1 93.38 124 LYS B C 1
ATOM 3489 O O . LYS B 1 124 ? -17.891 -22.969 -7.344 1 93.38 124 LYS B O 1
ATOM 3494 N N . GLY B 1 125 ? -17.609 -20.984 -6.328 1 94.94 125 GLY B N 1
ATOM 3495 C CA . GLY B 1 125 ? -16.641 -20.531 -7.32 1 94.94 125 GLY B CA 1
ATOM 3496 C C . GLY B 1 125 ? -17.297 -19.922 -8.547 1 94.94 125 GLY B C 1
ATOM 3497 O O . GLY B 1 125 ? -16.625 -19.594 -9.523 1 94.94 125 GLY B O 1
ATOM 3498 N N . LYS B 1 126 ? -18.562 -19.719 -8.547 1 95.19 126 LYS B N 1
ATOM 3499 C CA . LYS B 1 126 ? -19.25 -19.109 -9.68 1 95.19 126 LYS B CA 1
ATOM 3500 C C . LYS B 1 126 ? -18.969 -17.609 -9.734 1 95.19 126 LYS B C 1
ATOM 3502 O O . LYS B 1 126 ? -18.828 -17.031 -10.82 1 95.19 126 LYS B O 1
ATOM 3507 N N . THR B 1 127 ? -18.969 -17.031 -8.602 1 97 127 THR B N 1
ATOM 3508 C CA . THR B 1 127 ? -18.641 -15.617 -8.484 1 97 127 THR B CA 1
ATOM 3509 C C . THR B 1 127 ? -17.734 -15.375 -7.277 1 97 127 THR B C 1
ATOM 3511 O O . THR B 1 127 ? -17.734 -16.156 -6.328 1 97 127 THR B O 1
ATOM 3514 N N . PHE B 1 128 ? -16.953 -14.375 -7.383 1 98.69 128 PHE B N 1
ATOM 3515 C CA . PHE B 1 128 ? -16.094 -13.984 -6.277 1 98.69 128 PHE B CA 1
ATOM 3516 C C . PHE B 1 128 ? -16.281 -12.508 -5.934 1 98.69 128 PHE B C 1
ATOM 3518 O O . PHE B 1 128 ? -16.438 -11.672 -6.824 1 98.69 128 PHE B O 1
ATOM 3525 N N . GLN B 1 129 ? -16.219 -12.273 -4.66 1 98.25 129 GLN B N 1
ATOM 3526 C CA . GLN B 1 129 ? -16.234 -10.914 -4.141 1 98.25 129 GLN B CA 1
ATOM 3527 C C . GLN B 1 129 ? -14.922 -10.594 -3.416 1 98.25 129 GLN B C 1
ATOM 3529 O O . GLN B 1 129 ? -14.445 -11.391 -2.611 1 98.25 129 GLN B O 1
ATOM 3534 N N . ARG B 1 130 ? -14.414 -9.445 -3.777 1 98.25 130 ARG B N 1
ATOM 3535 C CA . ARG B 1 130 ? -13.219 -9.016 -3.064 1 98.25 130 ARG B CA 1
ATOM 3536 C C . ARG B 1 130 ? -13.477 -8.922 -1.564 1 98.25 130 ARG B C 1
ATOM 3538 O O . ARG B 1 130 ? -14.492 -8.383 -1.136 1 98.25 130 ARG B O 1
ATOM 3545 N N . TYR B 1 131 ? -12.57 -9.422 -0.789 1 97.81 131 TYR B N 1
ATOM 3546 C CA . TYR B 1 131 ? -12.641 -9.227 0.655 1 97.81 131 TYR B CA 1
ATOM 3547 C C . TYR B 1 131 ? -12.398 -7.77 1.019 1 97.81 131 TYR B C 1
ATOM 3549 O O . TYR B 1 131 ? -13.023 -7.238 1.938 1 97.81 131 TYR B O 1
ATOM 3557 N N . SER B 1 132 ? -11.469 -7.195 0.344 1 96.62 132 SER B N 1
ATOM 3558 C CA . SER B 1 132 ? -11.047 -5.816 0.555 1 96.62 132 SER B CA 1
ATOM 3559 C C . SER B 1 132 ? -10.531 -5.191 -0.739 1 96.62 132 SER B C 1
ATOM 3561 O O . SER B 1 132 ? -9.992 -5.891 -1.601 1 96.62 132 SER B O 1
ATOM 3563 N N . GLU B 1 133 ? -10.703 -3.867 -0.799 1 96.75 133 GLU B N 1
ATOM 3564 C CA . GLU B 1 133 ? -10.141 -3.166 -1.949 1 96.75 133 GLU B CA 1
ATOM 3565 C C . GLU B 1 133 ? -8.641 -2.965 -1.792 1 96.75 133 GLU B C 1
ATOM 3567 O O . GLU B 1 133 ? -7.949 -2.617 -2.752 1 96.75 133 GLU B O 1
ATOM 3572 N N . SER B 1 134 ? -8.164 -3.158 -0.627 1 96.81 134 SER B N 1
ATOM 3573 C CA . SER B 1 134 ? -6.73 -3.193 -0.358 1 96.81 134 SER B CA 1
ATOM 3574 C C . SER B 1 134 ? -6.211 -4.625 -0.307 1 96.81 134 SER B C 1
ATOM 3576 O O . SER B 1 134 ? -6.961 -5.555 -0.002 1 96.81 134 SER B O 1
ATOM 3578 N N . PRO B 1 135 ? -4.91 -4.816 -0.606 1 97.94 135 PRO B N 1
ATOM 3579 C CA . PRO B 1 135 ? -4.371 -6.18 -0.562 1 97.94 135 PRO B CA 1
ATOM 3580 C C . PRO B 1 135 ? -4.379 -6.77 0.845 1 97.94 135 PRO B C 1
ATOM 3582 O O . PRO B 1 135 ? -4.277 -6.035 1.83 1 97.94 135 PRO B O 1
ATOM 3585 N N . VAL B 1 136 ? -4.43 -8.07 0.922 1 97.38 136 VAL B N 1
ATOM 3586 C CA . VAL B 1 136 ? -4.203 -8.742 2.199 1 97.38 136 VAL B CA 1
ATOM 3587 C C . VAL B 1 136 ? -2.703 -8.922 2.426 1 97.38 136 VAL B C 1
ATOM 3589 O O . VAL B 1 136 ? -2.262 -9.141 3.557 1 97.38 136 VAL B O 1
ATOM 3592 N N . LEU B 1 137 ? -1.938 -8.891 1.353 1 97.31 137 LEU B N 1
ATOM 3593 C CA . LEU B 1 137 ? -0.481 -8.922 1.411 1 97.31 137 LEU B CA 1
ATOM 3594 C C . LEU B 1 137 ? 0.112 -7.676 0.758 1 97.31 137 LEU B C 1
ATOM 3596 O O . LEU B 1 137 ? 0.725 -7.762 -0.308 1 97.31 137 LEU B O 1
ATOM 3600 N N . ASP B 1 138 ? 0.021 -6.59 1.408 1 96.69 138 ASP B N 1
ATOM 3601 C CA . ASP B 1 138 ? 0.523 -5.316 0.9 1 96.69 138 ASP B CA 1
ATOM 3602 C C . ASP B 1 138 ? 2.02 -5.168 1.169 1 96.69 138 ASP B C 1
ATOM 3604 O O . ASP B 1 138 ? 2.631 -6.039 1.79 1 96.69 138 ASP B O 1
ATOM 3608 N N . ARG B 1 139 ? 2.564 -4.078 0.625 1 96.62 139 ARG B N 1
ATOM 3609 C CA . ARG B 1 139 ? 3.973 -3.793 0.875 1 96.62 139 ARG B CA 1
ATOM 3610 C C . ARG B 1 139 ? 4.262 -3.723 2.371 1 96.62 139 ARG B C 1
ATOM 3612 O O . ARG B 1 139 ? 3.395 -3.334 3.158 1 96.62 139 ARG B O 1
ATOM 3619 N N . ARG B 1 140 ? 5.418 -4.141 2.73 1 94.81 140 ARG B N 1
ATOM 3620 C CA . ARG B 1 140 ? 5.867 -4.145 4.117 1 94.81 140 ARG B CA 1
ATOM 3621 C C . ARG B 1 140 ? 7.391 -4.082 4.199 1 94.81 140 ARG B C 1
ATOM 3623 O O . ARG B 1 140 ? 8.086 -4.801 3.475 1 94.81 140 ARG B O 1
ATOM 3630 N N . GLY B 1 141 ? 7.898 -3.186 5.098 1 93.06 141 GLY B N 1
ATOM 3631 C CA . GLY B 1 141 ? 9.344 -3.053 5.207 1 93.06 141 GLY B CA 1
ATOM 3632 C C . GLY B 1 141 ? 10.008 -2.68 3.898 1 93.06 141 GLY B C 1
ATOM 3633 O O . GLY B 1 141 ? 9.648 -1.68 3.275 1 93.06 141 GLY B O 1
ATOM 3634 N N . ASP B 1 142 ? 10.859 -3.621 3.484 1 91.5 142 ASP B N 1
ATOM 3635 C CA . ASP B 1 142 ? 11.602 -3.318 2.264 1 91.5 142 ASP B CA 1
ATOM 3636 C C . ASP B 1 142 ? 10.992 -4.039 1.062 1 91.5 142 ASP B C 1
ATOM 3638 O O . ASP B 1 142 ? 11.508 -3.938 -0.054 1 91.5 142 ASP B O 1
ATOM 3642 N N . GLU B 1 143 ? 9.93 -4.793 1.277 1 94.69 143 GLU B N 1
ATOM 3643 C CA . GLU B 1 143 ? 9.203 -5.391 0.162 1 94.69 143 GLU B CA 1
ATOM 3644 C C . GLU B 1 143 ? 8.211 -4.398 -0.442 1 94.69 143 GLU B C 1
ATOM 3646 O O . GLU B 1 143 ? 7 -4.547 -0.273 1 94.69 143 GLU B O 1
ATOM 3651 N N . VAL B 1 144 ? 8.727 -3.615 -1.303 1 95.38 144 VAL B N 1
ATOM 3652 C CA . VAL B 1 144 ? 8.008 -2.418 -1.72 1 95.38 144 VAL B CA 1
ATOM 3653 C C . VAL B 1 144 ? 7.223 -2.703 -3 1 95.38 144 VAL B C 1
ATOM 3655 O O . VAL B 1 144 ? 6.141 -2.152 -3.211 1 95.38 144 VAL B O 1
ATOM 3658 N N . TYR B 1 145 ? 7.664 -3.664 -3.787 1 95.44 145 TYR B N 1
ATOM 3659 C CA . TYR B 1 145 ? 7.164 -3.76 -5.152 1 95.44 145 TYR B CA 1
ATOM 3660 C C . TYR B 1 145 ? 6.227 -4.953 -5.309 1 95.44 145 TYR B C 1
ATOM 3662 O O . TYR B 1 145 ? 5.352 -4.953 -6.176 1 95.44 145 TYR B O 1
ATOM 3670 N N . ALA B 1 146 ? 6.531 -5.922 -4.465 1 96.69 146 ALA B N 1
ATOM 3671 C CA . ALA B 1 146 ? 5.762 -7.141 -4.691 1 96.69 146 ALA B CA 1
ATOM 3672 C C . ALA B 1 146 ? 5.676 -7.98 -3.42 1 96.69 146 ALA B C 1
ATOM 3674 O O . ALA B 1 146 ? 6.672 -8.148 -2.713 1 96.69 146 ALA B O 1
ATOM 3675 N N . ARG B 1 147 ? 4.57 -8.438 -3.135 1 97.12 147 ARG B N 1
ATOM 3676 C CA . ARG B 1 147 ? 4.191 -9.539 -2.256 1 97.12 147 ARG B CA 1
ATOM 3677 C C . ARG B 1 147 ? 3.004 -10.312 -2.82 1 97.12 147 ARG B C 1
ATOM 3679 O O . ARG B 1 147 ? 1.857 -10.062 -2.441 1 97.12 147 ARG B O 1
ATOM 3686 N N . CYS B 1 148 ? 3.162 -11.258 -3.709 1 95.62 148 CYS B N 1
ATOM 3687 C CA . CYS B 1 148 ? 2.045 -11.664 -4.555 1 95.62 148 CYS B CA 1
ATOM 3688 C C . CYS B 1 148 ? 2.047 -13.172 -4.77 1 95.62 148 CYS B C 1
ATOM 3690 O O . CYS B 1 148 ? 0.987 -13.805 -4.805 1 95.62 148 CYS B O 1
ATOM 3692 N N . GLY B 1 149 ? 3.211 -13.836 -5.25 1 96.12 149 GLY B N 1
ATOM 3693 C CA . GLY B 1 149 ? 3.293 -15.258 -5.562 1 96.12 149 GLY B CA 1
ATOM 3694 C C . GLY B 1 149 ? 2.98 -16.141 -4.375 1 96.12 149 GLY B C 1
ATOM 3695 O O . GLY B 1 149 ? 3.881 -16.75 -3.795 1 96.12 149 GLY B O 1
ATOM 3696 N N . ILE B 1 150 ? 1.638 -16.422 -4.164 1 97.88 150 ILE B N 1
ATOM 3697 C CA . ILE B 1 150 ? 1.117 -16.938 -2.902 1 97.88 150 ILE B CA 1
ATOM 3698 C C . ILE B 1 150 ? 0.754 -18.406 -3.053 1 97.88 150 ILE B C 1
ATOM 3700 O O . ILE B 1 150 ? 0.161 -18.812 -4.059 1 97.88 150 ILE B O 1
ATOM 3704 N N . ASN B 1 151 ? 1.062 -19.172 -2.074 1 98.69 151 ASN B N 1
ATOM 3705 C CA . ASN B 1 151 ? 0.443 -20.453 -1.788 1 98.69 151 ASN B CA 1
ATOM 3706 C C . ASN B 1 151 ? 0.041 -20.578 -0.32 1 98.69 151 ASN B C 1
ATOM 3708 O O . ASN B 1 151 ? 0.862 -20.359 0.572 1 98.69 151 ASN B O 1
ATOM 3712 N N . VAL B 1 152 ? -1.189 -20.891 -0.101 1 98.56 152 VAL B N 1
ATOM 3713 C CA . VAL B 1 152 ? -1.683 -21.031 1.266 1 98.56 152 VAL B CA 1
ATOM 3714 C C . VAL B 1 152 ? -2.164 -22.453 1.506 1 98.56 152 VAL B C 1
ATOM 3716 O O . VAL B 1 152 ? -2.875 -23.031 0.675 1 98.56 152 VAL B O 1
ATOM 3719 N N . ILE B 1 153 ? -1.813 -23.016 2.59 1 98.06 153 ILE B N 1
ATOM 3720 C CA . ILE B 1 153 ? -2.391 -24.281 3.045 1 98.06 153 ILE B CA 1
ATOM 3721 C C . ILE B 1 153 ? -2.811 -24.156 4.508 1 98.06 153 ILE B C 1
ATOM 3723 O O . ILE B 1 153 ? -2.334 -23.281 5.223 1 98.06 153 ILE B O 1
ATOM 3727 N N . PHE B 1 154 ? -3.816 -24.938 4.895 1 97 154 PHE B N 1
ATOM 3728 C CA . PHE B 1 154 ? -4.133 -25.109 6.309 1 97 154 PHE B CA 1
ATOM 3729 C C . PHE B 1 154 ? -3.439 -26.359 6.867 1 97 154 PHE B C 1
ATOM 3731 O O . PHE B 1 154 ? -3.709 -27.469 6.43 1 97 154 PHE B O 1
ATOM 3738 N N . ASP B 1 155 ? -2.529 -26.141 7.742 1 95.81 155 ASP B N 1
ATOM 3739 C CA . ASP B 1 155 ? -1.687 -27.203 8.281 1 95.81 155 ASP B CA 1
ATOM 3740 C C . ASP B 1 155 ? -1.354 -26.953 9.75 1 95.81 155 ASP B C 1
ATOM 3742 O O . ASP B 1 155 ? -0.965 -25.844 10.125 1 95.81 155 ASP B O 1
ATOM 3746 N N . GLU B 1 156 ? -1.62 -28 10.609 1 94.81 156 GLU B N 1
ATOM 3747 C CA . GLU B 1 156 ? -1.299 -27.953 12.031 1 94.81 156 GLU B CA 1
ATOM 3748 C C . GLU B 1 156 ? -2.039 -26.812 12.727 1 94.81 156 GLU B C 1
ATOM 3750 O O . GLU B 1 156 ? -1.446 -26.062 13.508 1 94.81 156 GLU B O 1
ATOM 3755 N N . GLY B 1 157 ? -3.199 -26.531 12.289 1 95.31 157 GLY B N 1
ATOM 3756 C CA . GLY B 1 157 ? -4.102 -25.641 12.992 1 95.31 157 GLY B CA 1
ATOM 3757 C C . GLY B 1 157 ? -3.893 -24.172 12.625 1 95.31 157 GLY B C 1
ATOM 3758 O O . GLY B 1 157 ? -4.414 -23.281 13.297 1 95.31 157 GLY B O 1
ATOM 3759 N N . LYS B 1 158 ? -3.105 -23.953 11.625 1 96.94 158 LYS B N 1
ATOM 3760 C CA . LYS B 1 158 ? -2.889 -22.594 11.18 1 96.94 158 LYS B CA 1
ATOM 3761 C C . LYS B 1 158 ? -2.797 -22.516 9.656 1 96.94 158 LYS B C 1
ATOM 3763 O O . LYS B 1 158 ? -2.643 -23.531 8.992 1 96.94 158 LYS B O 1
ATOM 3768 N N . TYR B 1 159 ? -3.008 -21.359 9.172 1 98.06 159 TYR B N 1
ATOM 3769 C CA . TYR B 1 159 ? -2.756 -21.094 7.758 1 98.06 159 TYR B CA 1
ATOM 3770 C C . TYR B 1 159 ? -1.295 -20.719 7.527 1 98.06 159 TYR B C 1
ATOM 3772 O O . TYR B 1 159 ? -0.751 -19.844 8.211 1 98.06 159 TYR B O 1
ATOM 3780 N N . LYS B 1 160 ? -0.685 -21.453 6.605 1 98.44 160 LYS B N 1
ATOM 3781 C CA . LYS B 1 160 ? 0.703 -21.219 6.215 1 98.44 160 LYS B CA 1
ATOM 3782 C C . LYS B 1 160 ? 0.793 -20.688 4.789 1 98.44 160 LYS B C 1
ATOM 3784 O O . LYS B 1 160 ? 0.138 -21.203 3.883 1 98.44 160 LYS B O 1
ATOM 3789 N N . MET B 1 161 ? 1.589 -19.641 4.68 1 98.69 161 MET B N 1
ATOM 3790 C CA . MET B 1 161 ? 1.724 -19.031 3.357 1 98.69 161 MET B CA 1
ATOM 3791 C C . MET B 1 161 ? 3.186 -18.984 2.93 1 98.69 161 MET B C 1
ATOM 3793 O O . MET B 1 161 ? 4.043 -18.516 3.686 1 98.69 161 MET B O 1
ATOM 3797 N N . TRP B 1 162 ? 3.477 -19.5 1.844 1 98.75 162 TRP B N 1
ATOM 3798 C CA . TRP B 1 162 ? 4.691 -19.188 1.1 1 98.75 162 TRP B CA 1
ATOM 3799 C C . TRP B 1 162 ? 4.41 -18.203 -0.029 1 98.75 162 TRP B C 1
ATOM 3801 O O . TRP B 1 162 ? 3.434 -18.359 -0.767 1 98.75 162 TRP B O 1
ATOM 3811 N N . TYR B 1 163 ? 5.211 -17.172 -0.134 1 98.06 163 TYR B N 1
ATOM 3812 C CA . TYR B 1 163 ? 4.934 -16.172 -1.151 1 98.06 163 TYR B CA 1
ATOM 3813 C C . TYR B 1 163 ? 6.227 -15.594 -1.723 1 98.06 163 TYR B C 1
ATOM 3815 O O . TYR B 1 163 ? 7.305 -15.805 -1.162 1 98.06 163 TYR B O 1
ATOM 3823 N N . ILE B 1 164 ? 6.031 -14.938 -2.893 1 97 164 ILE B N 1
ATOM 3824 C CA . ILE B 1 164 ? 7.137 -14.273 -3.568 1 97 164 ILE B CA 1
ATOM 3825 C C . ILE B 1 164 ? 7.145 -12.789 -3.213 1 97 164 ILE B C 1
ATOM 3827 O O . ILE B 1 164 ? 6.16 -12.086 -3.449 1 97 164 ILE B O 1
ATOM 3831 N N . GLY B 1 165 ? 8.172 -12.359 -2.648 1 95.56 165 GLY B N 1
ATOM 3832 C CA . GLY B 1 165 ? 8.352 -10.961 -2.297 1 95.56 165 GLY B CA 1
ATOM 3833 C C . GLY B 1 165 ? 9.516 -10.305 -3.02 1 95.56 165 GLY B C 1
ATOM 3834 O O . GLY B 1 165 ? 10.477 -10.984 -3.387 1 95.56 165 GLY B O 1
ATOM 3835 N N . SER B 1 166 ? 9.367 -8.961 -3.238 1 92.19 166 SER B N 1
ATOM 3836 C CA . SER B 1 166 ? 10.5 -8.234 -3.803 1 92.19 166 SER B CA 1
ATOM 3837 C C . SER B 1 166 ? 11.625 -8.102 -2.787 1 92.19 166 SER B C 1
ATOM 3839 O O . SER B 1 166 ? 11.375 -7.953 -1.59 1 92.19 166 SER B O 1
ATOM 3841 N N . ASN B 1 167 ? 12.828 -8.195 -3.32 1 83.31 167 ASN B N 1
ATOM 3842 C CA .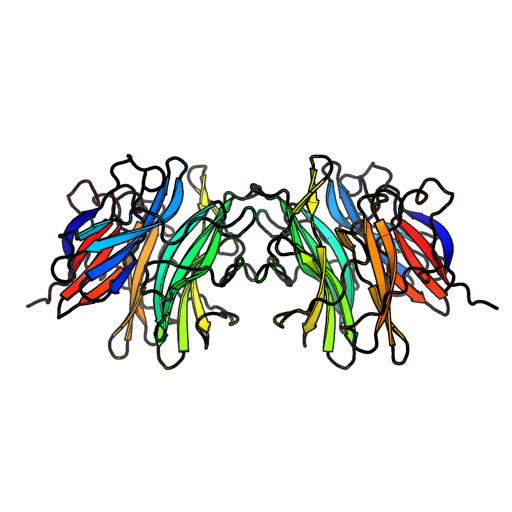 ASN B 1 167 ? 13.992 -7.902 -2.49 1 83.31 167 ASN B CA 1
ATOM 3843 C C . ASN B 1 167 ? 14.195 -6.398 -2.322 1 83.31 167 ASN B C 1
ATOM 3845 O O . ASN B 1 167 ? 13.5 -5.602 -2.951 1 83.31 167 ASN B O 1
ATOM 3849 N N . HIS B 1 168 ? 15.109 -6.098 -1.45 1 78.12 168 HIS B N 1
ATOM 3850 C CA . HIS B 1 168 ? 15.406 -4.695 -1.191 1 78.12 168 HIS B CA 1
ATOM 3851 C C . HIS B 1 168 ? 15.828 -3.977 -2.469 1 78.12 168 HIS B C 1
ATOM 3853 O O . HIS B 1 168 ? 15.383 -2.857 -2.732 1 78.12 168 HIS B O 1
ATOM 3859 N N . GLU B 1 169 ? 16.531 -4.613 -3.297 1 81.38 169 GLU B N 1
ATOM 3860 C CA . GLU B 1 169 ? 17.031 -3.986 -4.52 1 81.38 169 GLU B CA 1
ATOM 3861 C C . GLU B 1 169 ? 15.898 -3.773 -5.523 1 81.38 169 GLU B C 1
ATOM 3863 O O . GLU B 1 169 ? 15.914 -2.803 -6.285 1 81.38 169 GLU B O 1
ATOM 3868 N N . GLY B 1 170 ? 14.898 -4.652 -5.422 1 84.25 170 GLY B N 1
ATOM 3869 C CA . GLY B 1 170 ? 13.688 -4.523 -6.219 1 84.25 170 GLY B CA 1
ATOM 3870 C C . GLY B 1 170 ? 13.875 -4.941 -7.664 1 84.25 170 GLY B C 1
ATOM 3871 O O . GLY B 1 170 ? 13.43 -6.016 -8.07 1 84.25 170 GLY B O 1
ATOM 3872 N N . TRP B 1 171 ? 14.719 -4.121 -8.391 1 84.75 171 TRP B N 1
ATOM 3873 C CA . TRP B 1 171 ? 14.844 -4.301 -9.836 1 84.75 171 TRP B CA 1
ATOM 3874 C C . TRP B 1 171 ? 16.312 -4.398 -10.25 1 84.75 171 TRP B C 1
ATOM 3876 O O . TRP B 1 171 ? 17.188 -3.84 -9.586 1 84.75 171 TRP B O 1
ATOM 3886 N N . THR B 1 172 ? 16.531 -5.145 -11.227 1 80.75 172 THR B N 1
ATOM 3887 C CA . THR B 1 172 ? 17.844 -5.215 -11.844 1 80.75 172 THR B CA 1
ATOM 3888 C C . THR B 1 172 ? 17.766 -4.926 -13.344 1 80.75 172 THR B C 1
ATOM 3890 O O . THR B 1 172 ? 16.719 -5.148 -13.961 1 80.75 172 THR B O 1
ATOM 3893 N N . MET B 1 173 ? 18.828 -4.309 -13.805 1 81.31 173 MET B N 1
ATOM 3894 C CA . MET B 1 173 ? 18.906 -4.07 -15.242 1 81.31 173 MET B CA 1
ATOM 3895 C C . MET B 1 173 ? 19.516 -5.273 -15.961 1 81.31 173 MET B C 1
ATOM 3897 O O . MET B 1 173 ? 20.594 -5.738 -15.594 1 81.31 173 MET B O 1
ATOM 3901 N N . SER B 1 174 ? 18.812 -5.852 -16.844 1 78.25 174 SER B N 1
ATOM 3902 C CA . SER B 1 174 ? 19.312 -6.926 -17.703 1 78.25 174 SER B CA 1
ATOM 3903 C C . SER B 1 174 ? 18.875 -6.723 -19.141 1 78.25 174 SER B C 1
ATOM 3905 O O . SER B 1 174 ? 17.688 -6.605 -19.438 1 78.25 174 SER B O 1
ATOM 3907 N N . ASN B 1 175 ? 19.875 -6.703 -20 1 81.19 175 ASN B N 1
ATOM 3908 C CA . ASN B 1 175 ? 19.641 -6.512 -21.438 1 81.19 175 ASN B CA 1
ATOM 3909 C C . ASN B 1 175 ? 18.781 -5.281 -21.703 1 81.19 175 ASN B C 1
ATOM 3911 O O . ASN B 1 175 ? 17.828 -5.34 -22.484 1 81.19 175 ASN B O 1
ATOM 3915 N N . GLY B 1 176 ? 19.031 -4.188 -20.938 1 79.62 176 GLY B N 1
ATOM 3916 C CA . GLY B 1 176 ? 18.391 -2.898 -21.141 1 79.62 176 GLY B CA 1
ATOM 3917 C C . GLY B 1 176 ? 16.969 -2.842 -20.609 1 79.62 176 GLY B C 1
ATOM 3918 O O . GLY B 1 176 ? 16.25 -1.869 -20.844 1 79.62 176 GLY B O 1
ATOM 3919 N N . LYS B 1 177 ? 16.562 -3.861 -19.953 1 81.69 177 LYS B N 1
ATOM 3920 C CA . LYS B 1 177 ? 15.227 -3.887 -19.375 1 81.69 177 LYS B CA 1
ATOM 3921 C C . LYS B 1 177 ? 15.281 -4.105 -17.859 1 81.69 177 LYS B C 1
ATOM 3923 O O . LYS B 1 177 ? 16.141 -4.84 -17.375 1 81.69 177 LYS B O 1
ATOM 3928 N N . LEU B 1 178 ? 14.375 -3.408 -17.188 1 83.06 178 LEU B N 1
ATOM 3929 C CA . LEU B 1 178 ? 14.25 -3.621 -15.742 1 83.06 178 LEU B CA 1
ATOM 3930 C C . LEU B 1 178 ? 13.555 -4.941 -15.445 1 83.06 178 LEU B C 1
ATOM 3932 O O . LEU B 1 178 ? 12.477 -5.215 -15.984 1 83.06 178 LEU B O 1
ATOM 3936 N N . LYS B 1 179 ? 14.273 -5.801 -14.703 1 84.19 179 LYS B N 1
ATOM 3937 C CA . LYS B 1 179 ? 13.703 -7.07 -14.266 1 84.19 179 LYS B CA 1
ATOM 3938 C C . LYS B 1 179 ? 13.555 -7.117 -12.75 1 84.19 179 LYS B C 1
ATOM 3940 O O . LYS B 1 179 ? 14.453 -6.699 -12.023 1 84.19 179 LYS B O 1
ATOM 3945 N N . PRO B 1 180 ? 12.461 -7.621 -12.367 1 87.12 180 PRO B N 1
ATOM 3946 C CA . PRO B 1 180 ? 12.266 -7.672 -10.922 1 87.12 180 PRO B CA 1
ATOM 3947 C C . PRO B 1 180 ? 13.086 -8.773 -10.258 1 87.12 180 PRO B C 1
ATOM 3949 O O . PRO B 1 180 ? 13.305 -9.836 -10.852 1 87.12 180 PRO B O 1
ATOM 3952 N N . LEU B 1 181 ? 13.562 -8.5 -9.07 1 90.75 181 LEU B N 1
ATOM 3953 C CA . LEU B 1 181 ? 14.219 -9.477 -8.211 1 90.75 181 LEU B CA 1
ATOM 3954 C C . LEU B 1 181 ? 13.266 -9.992 -7.137 1 90.75 181 LEU B C 1
ATOM 3956 O O . LEU B 1 181 ? 12.734 -9.203 -6.348 1 90.75 181 LEU B O 1
ATOM 3960 N N . TYR B 1 182 ? 13.078 -11.32 -7.148 1 92.12 182 TYR B N 1
ATOM 3961 C CA . TYR B 1 182 ? 12.086 -11.914 -6.25 1 92.12 182 TYR B CA 1
ATOM 3962 C C . TYR B 1 182 ? 12.719 -12.992 -5.375 1 92.12 182 TYR B C 1
ATOM 3964 O O . TYR B 1 182 ? 13.57 -13.75 -5.836 1 92.12 182 TYR B O 1
ATOM 3972 N N . ILE B 1 183 ? 12.289 -13.023 -4.191 1 93 183 ILE B N 1
ATOM 3973 C CA . ILE B 1 183 ? 12.672 -14.094 -3.268 1 93 183 ILE B CA 1
ATOM 3974 C C . ILE B 1 183 ? 11.422 -14.75 -2.693 1 93 183 ILE B C 1
ATOM 3976 O O . ILE B 1 183 ? 10.312 -14.219 -2.83 1 93 183 ILE B O 1
ATOM 3980 N N . MET B 1 184 ? 11.594 -15.852 -2.092 1 96.44 184 MET B N 1
ATOM 3981 C CA . MET B 1 184 ? 10.461 -16.547 -1.502 1 96.44 184 MET B CA 1
ATOM 3982 C C . MET B 1 184 ? 10.469 -16.422 0.017 1 96.44 184 MET B C 1
ATOM 3984 O O . MET B 1 184 ? 11.508 -16.594 0.654 1 96.44 184 MET B O 1
ATOM 3988 N N . LYS B 1 185 ? 9.336 -16.109 0.551 1 97.12 185 LYS B N 1
ATOM 3989 C CA . LYS B 1 185 ? 9.188 -15.914 1.991 1 97.12 185 LYS B CA 1
ATOM 3990 C C . LYS B 1 185 ? 8.047 -16.75 2.547 1 97.12 185 LYS B C 1
ATOM 3992 O O . LYS B 1 185 ? 7.262 -17.328 1.784 1 97.12 185 LYS B O 1
ATOM 3997 N N . TYR B 1 186 ? 8.094 -16.891 3.867 1 98.06 186 TYR B N 1
ATOM 3998 C CA . TYR B 1 186 ? 7.117 -17.672 4.617 1 98.06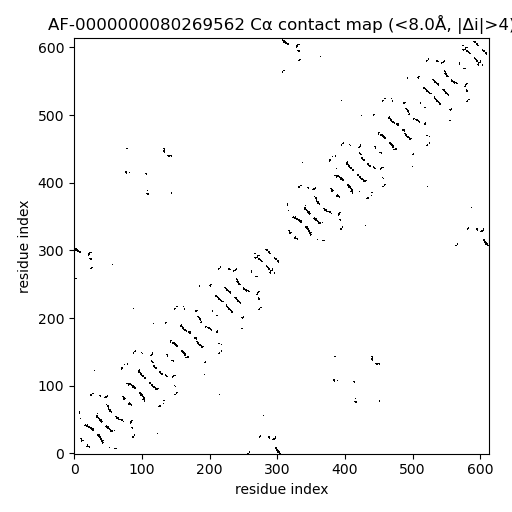 186 TYR B CA 1
ATOM 3999 C C . TYR B 1 186 ? 6.5 -16.844 5.742 1 98.06 186 TYR B C 1
ATOM 4001 O O . TYR B 1 186 ? 7.199 -16.078 6.418 1 98.06 186 TYR B O 1
ATOM 4009 N N . VAL B 1 187 ? 5.141 -16.938 5.906 1 97.94 187 VAL B N 1
ATOM 4010 C CA . VAL B 1 187 ? 4.43 -16.266 6.992 1 97.94 187 VAL B CA 1
ATOM 4011 C C . VAL B 1 187 ? 3.207 -17.094 7.391 1 97.94 187 VAL B C 1
ATOM 4013 O O . VAL B 1 187 ? 2.754 -17.953 6.633 1 97.94 187 VAL B O 1
ATOM 4016 N N . GLU B 1 188 ? 2.627 -16.828 8.578 1 98 188 GLU B N 1
ATOM 4017 C CA . GLU B 1 188 ? 1.495 -17.594 9.086 1 98 188 GLU B CA 1
ATOM 4018 C C . GLU B 1 188 ? 0.331 -16.688 9.461 1 98 188 GLU B C 1
ATOM 4020 O O . GLU B 1 188 ? 0.518 -15.484 9.664 1 98 188 GLU B O 1
ATOM 4025 N N . SER B 1 189 ? -0.814 -17.234 9.555 1 97.69 189 SER B N 1
ATOM 4026 C CA . SER B 1 189 ? -2.049 -16.562 9.953 1 97.69 189 SER B CA 1
ATOM 4027 C C . SER B 1 189 ? -2.984 -17.531 10.68 1 97.69 189 SER B C 1
ATOM 4029 O O . SER B 1 189 ? -2.992 -18.719 10.406 1 97.69 189 SER B O 1
ATOM 4031 N N . LEU B 1 190 ? -3.826 -16.969 11.555 1 96.5 190 LEU B N 1
ATOM 4032 C CA . LEU B 1 190 ? -4.785 -17.797 12.273 1 96.5 190 LEU B CA 1
ATOM 4033 C C . LEU B 1 190 ? -6.109 -17.875 11.523 1 96.5 190 LEU B C 1
ATOM 4035 O O . LEU B 1 190 ? -6.898 -18.812 11.734 1 96.5 190 LEU B O 1
ATOM 4039 N N . ASP B 1 191 ? -6.344 -16.922 10.648 1 96.31 191 ASP B N 1
ATOM 4040 C CA . ASP B 1 191 ? -7.676 -16.859 10.062 1 96.31 191 ASP B CA 1
ATOM 4041 C C . ASP B 1 191 ? -7.602 -16.906 8.531 1 96.31 191 ASP B C 1
ATOM 4043 O O . ASP B 1 191 ? -8.633 -16.906 7.855 1 96.31 191 ASP B O 1
ATOM 4047 N N . GLY B 1 192 ? -6.398 -16.844 7.926 1 96.88 192 GLY B N 1
ATOM 4048 C CA . GLY B 1 192 ? -6.234 -16.891 6.48 1 96.88 192 GLY B CA 1
ATOM 4049 C C . GLY B 1 192 ? -6.52 -15.562 5.809 1 96.88 192 GLY B C 1
ATOM 4050 O O . GLY B 1 192 ? -6.578 -15.477 4.582 1 96.88 192 GLY B O 1
ATOM 4051 N N . ILE B 1 193 ? -6.715 -14.539 6.602 1 96.62 193 ILE B N 1
ATOM 4052 C CA . ILE B 1 193 ? -7.07 -13.219 6.09 1 96.62 193 ILE B CA 1
ATOM 4053 C C . ILE B 1 193 ? -6.016 -12.195 6.512 1 96.62 193 ILE B C 1
ATOM 4055 O O . ILE B 1 193 ? -5.516 -11.43 5.688 1 96.62 193 ILE B O 1
ATOM 4059 N N . ASN B 1 194 ? -5.676 -12.242 7.785 1 94.81 194 ASN B N 1
ATOM 4060 C CA . ASN B 1 194 ? -4.676 -11.336 8.336 1 94.81 194 ASN B CA 1
ATOM 4061 C C . ASN B 1 194 ? -3.297 -11.992 8.391 1 94.81 194 ASN B C 1
ATOM 4063 O O . ASN B 1 194 ? -3.109 -12.992 9.078 1 94.81 194 ASN B O 1
ATOM 4067 N N . TRP B 1 195 ? -2.363 -11.414 7.711 1 96.19 195 TRP B N 1
ATOM 4068 C CA . TRP B 1 195 ? -1.004 -11.938 7.625 1 96.19 195 TRP B CA 1
ATOM 4069 C C . TRP B 1 195 ? -0.007 -10.969 8.25 1 96.19 195 TRP B C 1
ATOM 4071 O O . TRP B 1 195 ? 0.876 -10.453 7.562 1 96.19 195 TRP B O 1
ATOM 4081 N N . ASN B 1 196 ? -0.061 -10.734 9.484 1 88.69 196 ASN B N 1
ATOM 4082 C CA . ASN B 1 196 ? 0.654 -9.664 10.172 1 88.69 196 ASN B CA 1
ATOM 4083 C C . ASN B 1 196 ? 1.96 -10.164 10.781 1 88.69 196 ASN B C 1
ATOM 4085 O O . ASN B 1 196 ? 2.736 -9.383 11.328 1 88.69 196 ASN B O 1
ATOM 4089 N N . GLY B 1 197 ? 2.262 -11.391 10.656 1 89.38 197 GLY B N 1
ATOM 4090 C CA . GLY B 1 197 ? 3.492 -11.914 11.227 1 89.38 197 GLY B CA 1
ATOM 4091 C C . GLY B 1 197 ? 4.73 -11.484 10.461 1 89.38 197 GLY B C 1
ATOM 4092 O O . GLY B 1 197 ? 4.633 -10.969 9.352 1 89.38 197 GLY B O 1
ATOM 4093 N N . ASP B 1 198 ? 5.84 -11.703 11.148 1 90.88 198 ASP B N 1
ATOM 4094 C CA . ASP B 1 198 ? 7.113 -11.438 10.484 1 90.88 198 ASP B CA 1
ATOM 4095 C C . ASP B 1 198 ? 7.445 -12.547 9.484 1 90.88 198 ASP B C 1
ATOM 4097 O O . ASP B 1 198 ? 7.57 -13.711 9.859 1 90.88 198 ASP B O 1
ATOM 4101 N N . ALA B 1 199 ? 7.594 -12.125 8.289 1 95.25 199 ALA B N 1
ATOM 4102 C CA . ALA B 1 199 ? 7.918 -13.094 7.242 1 95.25 199 ALA B CA 1
ATOM 4103 C C . ALA B 1 199 ? 9.391 -13.469 7.289 1 95.25 199 ALA B C 1
ATOM 4105 O O . ALA B 1 199 ? 10.242 -12.648 7.641 1 95.25 199 ALA B O 1
ATOM 4106 N N . VAL B 1 200 ? 9.703 -14.711 6.891 1 96.69 200 VAL B N 1
ATOM 4107 C CA . VAL B 1 200 ? 11.078 -15.18 6.863 1 96.69 200 VAL B CA 1
ATOM 4108 C C . VAL B 1 200 ? 11.43 -15.68 5.461 1 96.69 200 VAL B C 1
ATOM 4110 O O . VAL B 1 200 ? 10.609 -16.312 4.797 1 96.69 200 VAL B O 1
ATOM 4113 N N . GLN B 1 201 ? 12.594 -15.266 5.023 1 95.31 201 GLN B N 1
ATOM 4114 C CA . GLN B 1 201 ? 13.078 -15.805 3.754 1 95.31 201 GLN B CA 1
ATOM 4115 C C . GLN B 1 201 ? 13.289 -17.312 3.842 1 95.31 201 GLN B C 1
ATOM 4117 O O . GLN B 1 201 ? 13.984 -17.797 4.738 1 95.31 201 GLN B O 1
ATOM 4122 N N . CYS B 1 202 ? 12.727 -18.031 2.891 1 96.88 202 CYS B N 1
ATOM 4123 C CA . CYS B 1 202 ? 12.766 -19.469 3.043 1 96.88 202 CYS B CA 1
ATOM 4124 C C . CYS B 1 202 ? 13.453 -20.125 1.852 1 96.88 202 CYS B C 1
ATOM 4126 O O . CYS B 1 202 ? 13.711 -21.344 1.862 1 96.88 202 CYS B O 1
ATOM 4128 N N . MET B 1 203 ? 13.688 -19.438 0.833 1 93.94 203 MET B N 1
ATOM 4129 C CA . MET B 1 203 ? 14.375 -19.969 -0.346 1 93.94 203 MET B CA 1
ATOM 4130 C C . MET B 1 203 ? 15.305 -18.906 -0.938 1 93.94 203 MET B C 1
ATOM 4132 O O . MET B 1 203 ? 15.008 -17.719 -0.891 1 93.94 203 MET B O 1
ATOM 4136 N N . THR B 1 204 ? 16.422 -19.359 -1.409 1 86.31 204 THR B N 1
ATOM 4137 C CA . THR B 1 204 ? 17.359 -18.453 -2.057 1 86.31 204 THR B CA 1
ATOM 4138 C C . THR B 1 204 ? 17.797 -19.016 -3.406 1 86.31 204 THR B C 1
ATOM 4140 O O . THR B 1 204 ? 17.453 -20.125 -3.77 1 86.31 204 THR B O 1
ATOM 4143 N N . TYR B 1 205 ? 18.594 -18.188 -4.078 1 92.38 205 TYR B N 1
ATOM 4144 C CA . TYR B 1 205 ? 19.094 -18.562 -5.395 1 92.38 205 TYR B CA 1
ATOM 4145 C C . TYR B 1 205 ? 20.203 -19.609 -5.285 1 92.38 205 TYR B C 1
ATOM 4147 O O . TYR B 1 205 ? 21.031 -19.547 -4.371 1 92.38 205 TYR B O 1
ATOM 4155 N N . LYS B 1 206 ? 20.203 -20.5 -6.258 1 93.69 206 LYS B N 1
ATOM 4156 C CA . LYS B 1 206 ? 21.25 -21.516 -6.301 1 93.69 206 LYS B CA 1
ATOM 4157 C C . LYS B 1 206 ? 22.484 -21 -7.016 1 93.69 206 LYS B C 1
ATOM 4159 O O . LYS B 1 206 ? 23.594 -21.516 -6.812 1 93.69 206 LYS B O 1
ATOM 4164 N N . ASN B 1 207 ? 22.266 -20.141 -7.914 1 93.06 207 ASN B N 1
ATOM 4165 C CA . ASN B 1 207 ? 23.344 -19.578 -8.711 1 93.06 207 ASN B CA 1
ATOM 4166 C C . ASN B 1 207 ? 23.016 -18.172 -9.219 1 93.06 207 ASN B C 1
ATOM 4168 O O . ASN B 1 207 ? 21.906 -17.688 -9.008 1 93.06 207 ASN B O 1
ATOM 4172 N N . ALA B 1 208 ? 23.891 -17.578 -9.891 1 91.38 208 ALA B N 1
ATOM 4173 C CA . ALA B 1 208 ? 23.766 -16.188 -10.312 1 91.38 208 ALA B CA 1
ATOM 4174 C C . ALA B 1 208 ? 22.812 -16.047 -11.484 1 91.38 208 ALA B C 1
ATOM 4176 O O . ALA B 1 208 ? 22.406 -14.938 -11.836 1 91.38 208 ALA B O 1
ATOM 4177 N N . ASP B 1 209 ? 22.5 -17.156 -12.086 1 93.81 209 ASP B N 1
ATOM 4178 C CA . ASP B 1 209 ? 21.594 -17.109 -13.227 1 93.81 209 ASP B CA 1
ATOM 4179 C C . ASP B 1 209 ? 20.141 -16.938 -12.773 1 93.81 209 ASP B C 1
ATOM 4181 O O . ASP B 1 209 ? 19.281 -16.562 -13.57 1 93.81 209 ASP B O 1
ATOM 4185 N N . GLU B 1 210 ? 19.922 -17.312 -11.516 1 94.06 210 GLU B N 1
ATOM 4186 C CA . GLU B 1 210 ? 18.562 -17.203 -10.969 1 94.06 210 GLU B CA 1
ATOM 4187 C C . GLU B 1 210 ? 18.297 -15.789 -10.445 1 94.06 210 GLU B C 1
ATOM 4189 O O . GLU B 1 210 ? 19.188 -15.156 -9.867 1 94.06 210 GLU B O 1
ATOM 4194 N N . HIS B 1 211 ? 17.047 -15.32 -10.711 1 91.94 211 HIS B N 1
ATOM 4195 C CA . HIS B 1 211 ? 16.75 -13.992 -10.188 1 91.94 211 HIS B CA 1
ATOM 4196 C C . HIS B 1 211 ? 15.32 -13.914 -9.672 1 91.94 211 HIS B C 1
ATOM 4198 O O . HIS B 1 211 ? 14.773 -12.82 -9.492 1 91.94 211 HIS B O 1
ATOM 4204 N N . GLY B 1 212 ? 14.766 -15.094 -9.461 1 93.06 212 GLY B N 1
ATOM 4205 C CA . GLY B 1 212 ? 13.438 -15.07 -8.883 1 93.06 212 GLY B CA 1
ATOM 4206 C C . GLY B 1 212 ? 12.766 -16.438 -8.844 1 93.06 212 GLY B C 1
ATOM 4207 O O . GLY B 1 212 ? 13.32 -17.406 -9.359 1 93.06 212 GLY B O 1
ATOM 4208 N N . PHE B 1 213 ? 11.688 -16.438 -8.219 1 94.62 213 PHE B N 1
ATOM 4209 C CA . PHE B 1 213 ? 10.797 -17.594 -8.148 1 94.62 213 PHE B CA 1
ATOM 4210 C C . PHE B 1 213 ? 9.383 -17.203 -8.562 1 94.62 213 PHE B C 1
ATOM 4212 O O . PHE B 1 213 ? 9.07 -16.016 -8.703 1 94.62 213 PHE B O 1
ATOM 4219 N N . GLY B 1 214 ? 8.633 -18.234 -8.805 1 94.25 214 GLY B N 1
ATOM 4220 C CA . GLY B 1 214 ? 7.238 -17.984 -9.133 1 94.25 214 GLY B CA 1
ATOM 4221 C C . GLY B 1 214 ? 6.316 -19.094 -8.664 1 94.25 214 GLY B C 1
ATOM 4222 O O . GLY B 1 214 ? 6.66 -20.281 -8.758 1 94.25 214 GLY B O 1
ATOM 4223 N N . ARG B 1 215 ? 5.258 -18.672 -8.047 1 94.12 215 ARG B N 1
ATOM 4224 C CA . ARG B 1 215 ? 4.121 -19.453 -7.586 1 94.12 215 ARG B CA 1
ATOM 4225 C C . ARG B 1 215 ? 4.594 -20.719 -6.859 1 94.12 215 ARG B C 1
ATOM 4227 O O . ARG B 1 215 ? 4.598 -21.812 -7.434 1 94.12 215 ARG B O 1
ATOM 4234 N N . PRO B 1 216 ? 4.887 -20.719 -5.719 1 97.88 216 PRO B N 1
ATOM 4235 C CA . PRO B 1 216 ? 5.07 -21.953 -4.953 1 97.88 216 PRO B CA 1
ATOM 4236 C C . PRO B 1 216 ? 3.785 -22.766 -4.824 1 97.88 216 PRO B C 1
ATOM 4238 O O . PRO B 1 216 ? 2.697 -22.188 -4.711 1 97.88 216 PRO B O 1
ATOM 4241 N N . PHE B 1 217 ? 3.896 -24.047 -4.891 1 98.5 217 PHE B N 1
ATOM 4242 C CA . PHE B 1 217 ? 2.838 -24.969 -4.504 1 98.5 217 PHE B CA 1
ATOM 4243 C C . PHE B 1 217 ? 3.332 -25.953 -3.447 1 98.5 217 PHE B C 1
ATOM 4245 O O . PHE B 1 217 ? 4.188 -26.797 -3.727 1 98.5 217 PHE B O 1
ATOM 4252 N N . VAL B 1 218 ? 2.721 -25.891 -2.324 1 98.5 218 VAL B N 1
ATOM 4253 C CA . VAL B 1 218 ? 3.209 -26.656 -1.184 1 98.5 218 VAL B CA 1
ATOM 4254 C C . VAL B 1 218 ? 2.137 -27.656 -0.728 1 98.5 218 VAL B C 1
ATOM 4256 O O . VAL B 1 218 ? 0.95 -27.312 -0.694 1 98.5 218 VAL B O 1
ATOM 4259 N N . TRP B 1 219 ? 2.568 -28.875 -0.392 1 96.94 219 TRP B N 1
ATOM 4260 C CA . TRP B 1 219 ? 1.665 -29.828 0.229 1 96.94 219 TRP B CA 1
ATOM 4261 C C . TRP B 1 219 ? 2.402 -30.688 1.258 1 96.94 219 TRP B C 1
ATOM 4263 O O . TRP B 1 219 ? 3.629 -30.797 1.215 1 96.94 219 TRP B O 1
ATOM 4273 N N . ARG B 1 220 ? 1.661 -31.141 2.148 1 96.25 220 ARG B N 1
ATOM 4274 C CA . ARG B 1 220 ? 2.195 -32.062 3.148 1 96.25 220 ARG B CA 1
ATOM 4275 C C . ARG B 1 220 ? 2.178 -33.5 2.637 1 96.25 220 ARG B C 1
ATOM 4277 O O . ARG B 1 220 ? 1.181 -33.938 2.068 1 96.25 220 ARG B O 1
ATOM 4284 N N . ASP B 1 221 ? 3.213 -34.188 2.738 1 94.81 221 ASP B N 1
ATOM 4285 C CA . ASP B 1 221 ? 3.371 -35.594 2.441 1 94.81 221 ASP B CA 1
ATOM 4286 C C . ASP B 1 221 ? 4.012 -36.344 3.615 1 94.81 221 ASP B C 1
ATOM 4288 O O . ASP B 1 221 ? 5.234 -36.438 3.689 1 94.81 221 ASP B O 1
ATOM 4292 N N . GLY B 1 222 ? 3.172 -36.906 4.453 1 94.56 222 GLY B N 1
ATOM 4293 C CA . GLY B 1 222 ? 3.668 -37.469 5.699 1 94.56 222 GLY B CA 1
ATOM 4294 C C . GLY B 1 222 ? 4.301 -36.438 6.613 1 94.56 222 GLY B C 1
ATOM 4295 O O . GLY B 1 222 ? 3.672 -35.438 6.945 1 94.56 222 GLY B O 1
ATOM 4296 N N . ASP B 1 223 ? 5.57 -36.719 6.918 1 95.62 223 ASP B N 1
ATOM 4297 C CA . ASP B 1 223 ? 6.266 -35.844 7.84 1 95.62 223 ASP B CA 1
ATOM 4298 C C . ASP B 1 223 ? 6.992 -34.719 7.09 1 95.62 223 ASP B C 1
ATOM 4300 O O . ASP B 1 223 ? 7.637 -33.875 7.703 1 95.62 223 ASP B O 1
ATOM 4304 N N . LEU B 1 224 ? 6.762 -34.719 5.785 1 97 224 LEU B N 1
ATOM 4305 C CA . LEU B 1 224 ? 7.492 -33.75 4.98 1 97 224 LEU B CA 1
ATOM 4306 C C . LEU B 1 224 ? 6.531 -32.781 4.293 1 97 224 LEU B C 1
ATOM 4308 O O . LEU B 1 224 ? 5.383 -33.125 4.008 1 97 224 LEU B O 1
ATOM 4312 N N . LEU B 1 225 ? 7.055 -31.594 4.16 1 98.12 225 LEU B N 1
ATOM 4313 C CA . LEU B 1 225 ? 6.469 -30.656 3.207 1 98.12 225 LEU B CA 1
ATOM 4314 C C . LEU B 1 225 ? 7.211 -30.703 1.874 1 98.12 225 LEU B C 1
ATOM 4316 O O . LEU B 1 225 ? 8.438 -30.797 1.847 1 98.12 225 LEU B O 1
ATOM 4320 N N . LYS B 1 226 ? 6.461 -30.688 0.864 1 98.25 226 LYS B N 1
ATOM 4321 C CA . LYS B 1 226 ? 7.016 -30.672 -0.487 1 98.25 226 LYS B CA 1
ATOM 4322 C C . LYS B 1 226 ? 6.539 -29.453 -1.262 1 98.25 226 LYS B C 1
ATOM 4324 O O . LYS B 1 226 ? 5.465 -28.906 -0.981 1 98.25 226 LYS B O 1
ATOM 4329 N N . MET B 1 227 ? 7.402 -29.031 -2.17 1 98.5 227 MET B N 1
ATOM 4330 C CA . MET B 1 227 ? 7.082 -27.812 -2.916 1 98.5 227 MET B CA 1
ATOM 4331 C C . MET B 1 227 ? 7.508 -27.938 -4.375 1 98.5 227 MET B C 1
ATOM 4333 O O . MET B 1 227 ? 8.625 -28.375 -4.664 1 98.5 227 MET B O 1
ATOM 4337 N N . TYR B 1 228 ? 6.617 -27.672 -5.27 1 98.38 228 TYR B N 1
ATOM 4338 C CA . TYR B 1 228 ? 6.977 -27.312 -6.633 1 98.38 228 TYR B CA 1
ATOM 4339 C C . TYR B 1 228 ? 6.938 -25.797 -6.82 1 98.38 228 TYR B C 1
ATOM 4341 O O . TYR B 1 228 ? 6.129 -25.109 -6.195 1 98.38 228 TYR B O 1
ATOM 4349 N N . TYR B 1 229 ? 7.781 -25.281 -7.641 1 98 229 TYR B N 1
ATOM 4350 C CA . TYR B 1 229 ? 7.84 -23.844 -7.891 1 98 229 TYR B CA 1
ATOM 4351 C C . TYR B 1 229 ? 8.469 -23.562 -9.242 1 98 229 TYR B C 1
ATOM 4353 O O . TYR B 1 229 ? 9.023 -24.453 -9.891 1 98 229 TYR B O 1
ATOM 4361 N N . SER B 1 230 ? 8.281 -22.328 -9.688 1 97.44 230 SER B N 1
ATOM 4362 C CA . SER B 1 230 ? 8.961 -21.859 -10.883 1 97.44 230 SER B CA 1
ATOM 4363 C C . SER B 1 230 ? 10.258 -21.125 -10.539 1 97.44 230 SER B C 1
ATOM 4365 O O . SER B 1 230 ? 10.297 -20.344 -9.594 1 97.44 230 SER B O 1
ATOM 4367 N N . ILE B 1 231 ? 11.273 -21.438 -11.266 1 96.31 231 ILE B N 1
ATOM 4368 C CA . ILE B 1 231 ? 12.555 -20.75 -11.156 1 96.31 231 ILE B CA 1
ATOM 4369 C C . ILE B 1 231 ? 12.727 -19.797 -12.352 1 96.31 231 ILE B C 1
ATOM 4371 O O . ILE B 1 231 ? 12.609 -20.219 -13.5 1 96.31 231 ILE B O 1
ATOM 4375 N N . ARG B 1 232 ? 12.984 -18.609 -12 1 94.25 232 ARG B N 1
ATOM 4376 C CA . ARG B 1 232 ? 13.234 -17.609 -13.039 1 94.25 232 ARG B CA 1
ATOM 4377 C C . ARG B 1 232 ? 14.734 -17.422 -13.258 1 94.25 232 ARG B C 1
ATOM 4379 O O . ARG B 1 232 ? 15.477 -17.156 -12.312 1 94.25 232 ARG B O 1
ATOM 4386 N N . THR B 1 233 ? 15.172 -17.531 -14.516 1 92.5 233 THR B N 1
ATOM 4387 C CA . THR B 1 233 ? 16.578 -17.391 -14.844 1 92.5 233 THR B CA 1
ATOM 4388 C C . THR B 1 233 ? 16.781 -16.375 -15.961 1 92.5 233 THR B C 1
ATOM 4390 O O . THR B 1 233 ? 15.852 -16.078 -16.719 1 92.5 233 THR B O 1
ATOM 4393 N N . TYR B 1 234 ? 17.938 -15.898 -16.016 1 90.38 234 TYR B N 1
ATOM 4394 C CA . TYR B 1 234 ? 18.297 -14.984 -17.094 1 90.38 234 TYR B CA 1
ATOM 4395 C C . TYR B 1 234 ? 18.469 -15.734 -18.406 1 90.38 234 TYR B C 1
ATOM 4397 O O . TYR B 1 234 ? 18.125 -15.203 -19.469 1 90.38 234 TYR B O 1
ATOM 4405 N N . SER B 1 235 ? 18.891 -16.922 -18.375 1 88.12 235 SER B N 1
ATOM 4406 C CA . SER B 1 235 ? 19.312 -17.656 -19.562 1 88.12 235 SER B CA 1
ATOM 4407 C C . SER B 1 235 ? 18.141 -18.344 -20.25 1 88.12 235 SER B C 1
ATOM 4409 O O . SER B 1 235 ? 18.047 -18.359 -21.469 1 88.12 235 SER B O 1
ATOM 4411 N N . ARG B 1 236 ? 17.219 -18.906 -19.5 1 86.12 236 ARG B N 1
ATOM 4412 C CA . ARG B 1 236 ? 16.234 -19.766 -20.156 1 86.12 236 ARG B CA 1
ATOM 4413 C C . ARG B 1 236 ? 14.82 -19.438 -19.688 1 86.12 236 ARG B C 1
ATOM 4415 O O . ARG B 1 236 ? 13.883 -20.188 -19.984 1 86.12 236 ARG B O 1
ATOM 4422 N N . GLY B 1 237 ? 14.68 -18.422 -18.891 1 88.62 237 GLY B N 1
ATOM 4423 C CA . GLY B 1 237 ? 13.344 -18.109 -18.406 1 88.62 237 GLY B CA 1
ATOM 4424 C C . GLY B 1 237 ? 12.906 -18.984 -17.25 1 88.62 237 GLY B C 1
ATOM 4425 O O . GLY B 1 237 ? 13.703 -19.297 -16.359 1 88.62 237 GLY B O 1
ATOM 4426 N N . TYR B 1 238 ? 11.594 -19.422 -17.344 1 92.25 238 TYR B N 1
ATOM 4427 C CA . TYR B 1 238 ? 11.047 -20.172 -16.219 1 92.25 238 TYR B CA 1
ATOM 4428 C C . TYR B 1 238 ? 11.195 -21.672 -16.422 1 92.25 238 TYR B C 1
ATOM 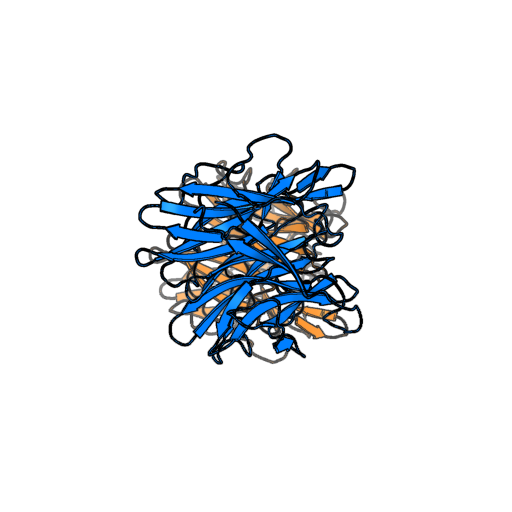4430 O O . TYR B 1 238 ? 11 -22.172 -17.531 1 92.25 238 TYR B O 1
ATOM 4438 N N . TYR B 1 239 ? 11.477 -22.359 -15.414 1 93.69 239 TYR B N 1
ATOM 4439 C CA . TYR B 1 239 ? 11.359 -23.812 -15.367 1 93.69 239 TYR B CA 1
ATOM 4440 C C . TYR B 1 239 ? 10.898 -24.281 -13.984 1 93.69 239 TYR B C 1
ATOM 4442 O O . TYR B 1 239 ? 10.82 -23.484 -13.047 1 93.69 239 TYR B O 1
ATOM 4450 N N . ILE B 1 240 ? 10.578 -25.5 -13.875 1 97 240 ILE B N 1
ATOM 4451 C CA . ILE B 1 240 ? 9.93 -25.984 -12.664 1 97 240 ILE B CA 1
ATOM 4452 C C . ILE B 1 240 ? 10.961 -26.641 -11.742 1 97 240 ILE B C 1
ATOM 4454 O O . ILE B 1 240 ? 11.766 -27.453 -12.188 1 97 240 ILE B O 1
ATOM 4458 N N . GLY B 1 241 ? 11 -26.172 -10.484 1 97 241 GLY B N 1
ATOM 4459 C CA . GLY B 1 241 ? 11.844 -26.75 -9.453 1 97 241 GLY B CA 1
ATOM 4460 C C . GLY B 1 241 ? 11.062 -27.547 -8.422 1 97 241 GLY B C 1
ATOM 4461 O O . GLY B 1 241 ? 9.836 -27.609 -8.484 1 97 241 GLY B O 1
ATOM 4462 N N . TYR B 1 242 ? 11.859 -28.203 -7.555 1 97.62 242 TYR B N 1
ATOM 4463 C CA . TYR B 1 242 ? 11.305 -29.062 -6.516 1 97.62 242 TYR B CA 1
ATOM 4464 C C . TYR B 1 242 ? 12.141 -28.984 -5.242 1 97.62 242 TYR B C 1
ATOM 4466 O O . TYR B 1 242 ? 13.367 -28.875 -5.301 1 97.62 242 TYR B O 1
ATOM 4474 N N . ALA B 1 243 ? 11.43 -28.969 -4.074 1 98.25 243 ALA B N 1
ATOM 4475 C CA . ALA B 1 243 ? 12.125 -28.922 -2.795 1 98.25 243 ALA B CA 1
ATOM 4476 C C . ALA B 1 243 ? 11.336 -29.641 -1.709 1 98.25 243 ALA B C 1
ATOM 4478 O O . ALA B 1 243 ? 10.133 -29.859 -1.854 1 98.25 243 ALA B O 1
ATOM 4479 N N . GLU B 1 244 ? 12.023 -30.031 -0.626 1 98.38 244 GLU B N 1
ATOM 4480 C CA . GLU B 1 244 ? 11.414 -30.672 0.539 1 98.38 244 GLU B CA 1
ATOM 4481 C C . GLU B 1 244 ? 11.844 -29.984 1.83 1 98.38 244 GLU B C 1
ATOM 4483 O O . GLU B 1 244 ? 12.93 -29.406 1.9 1 98.38 244 GLU B O 1
ATOM 4488 N N . SER B 1 245 ? 11.008 -30.016 2.799 1 98.44 245 SER B N 1
ATOM 4489 C CA . SER B 1 245 ? 11.281 -29.391 4.09 1 98.44 245 SER B CA 1
ATOM 4490 C C . SER B 1 245 ? 10.539 -30.094 5.215 1 98.44 245 SER B C 1
ATOM 4492 O O . SER B 1 245 ? 9.445 -30.641 5.004 1 98.44 245 SER B O 1
ATOM 4494 N N . LYS B 1 246 ? 11.109 -30.078 6.402 1 97.44 246 LYS B N 1
ATOM 4495 C CA . LYS B 1 246 ? 10.453 -30.625 7.578 1 97.44 246 LYS B CA 1
ATOM 4496 C C . LYS B 1 246 ? 9.609 -29.562 8.289 1 97.44 246 LYS B C 1
ATOM 4498 O O . LYS B 1 246 ? 8.617 -29.891 8.945 1 97.44 246 LYS B O 1
ATOM 4503 N N . ASP B 1 247 ? 10 -28.344 8.109 1 97.06 247 ASP B N 1
ATOM 4504 C CA . ASP B 1 247 ? 9.383 -27.312 8.938 1 97.06 247 ASP B CA 1
ATOM 4505 C C . ASP B 1 247 ? 8.727 -26.234 8.086 1 97.06 247 ASP B C 1
ATOM 4507 O O . ASP B 1 247 ? 8.078 -25.328 8.609 1 97.06 247 ASP B O 1
ATOM 4511 N N . GLY B 1 248 ? 8.906 -26.25 6.773 1 97.25 248 GLY B N 1
ATOM 4512 C CA . GLY B 1 248 ? 8.312 -25.266 5.883 1 97.25 248 GLY B CA 1
ATOM 4513 C C . GLY B 1 248 ? 9.125 -23.984 5.785 1 97.25 248 GLY B C 1
ATOM 4514 O O . GLY B 1 248 ? 8.773 -23.078 5.031 1 97.25 248 GLY B O 1
ATOM 4515 N N . ILE B 1 249 ? 10.25 -23.891 6.449 1 97.69 249 ILE B N 1
ATOM 4516 C CA . ILE B 1 249 ? 11.078 -22.688 6.488 1 97.69 249 ILE B CA 1
ATOM 4517 C C . ILE B 1 249 ? 12.438 -22.969 5.855 1 97.69 249 ILE B C 1
ATOM 4519 O O . ILE B 1 249 ? 12.938 -22.172 5.066 1 97.69 249 ILE B O 1
ATOM 4523 N N . HIS B 1 250 ? 13.023 -24.094 6.234 1 97.38 250 HIS B N 1
ATOM 4524 C CA . HIS B 1 250 ? 14.289 -24.531 5.652 1 97.38 250 HIS B CA 1
ATOM 4525 C C . HIS B 1 250 ? 14.055 -25.594 4.586 1 97.38 250 HIS B C 1
ATOM 4527 O O . HIS B 1 250 ? 13.734 -26.75 4.906 1 97.38 250 HIS B O 1
ATOM 4533 N N . TRP B 1 251 ? 14.336 -25.219 3.391 1 98.25 251 TRP B N 1
ATOM 4534 C CA . TRP B 1 251 ? 14.023 -26.125 2.283 1 98.25 251 TRP B CA 1
ATOM 4535 C C . TRP B 1 251 ? 15.297 -26.703 1.681 1 98.25 251 TRP B C 1
ATOM 4537 O O . TRP B 1 251 ? 16.281 -26 1.505 1 98.25 251 TRP B O 1
ATOM 4547 N N . ASN B 1 252 ? 15.219 -27.953 1.427 1 97.69 252 ASN B N 1
ATOM 4548 C CA . ASN B 1 252 ? 16.234 -28.625 0.625 1 97.69 252 ASN B CA 1
ATOM 4549 C C . ASN B 1 252 ? 15.859 -28.656 -0.853 1 97.69 252 ASN B C 1
ATOM 4551 O O . ASN B 1 252 ? 14.953 -29.391 -1.251 1 97.69 252 ASN B O 1
ATOM 4555 N N . ARG B 1 253 ? 16.547 -27.906 -1.615 1 97.69 253 ARG B N 1
ATOM 4556 C CA . ARG B 1 253 ? 16.25 -27.844 -3.043 1 97.69 253 ARG B CA 1
ATOM 4557 C C . ARG B 1 253 ? 16.703 -29.109 -3.75 1 97.69 253 ARG B C 1
ATOM 4559 O O . ARG B 1 253 ? 17.859 -29.531 -3.613 1 97.69 253 ARG B O 1
ATOM 4566 N N . LEU B 1 254 ? 15.836 -29.703 -4.438 1 97.31 254 LEU B N 1
ATOM 4567 C CA . LEU B 1 254 ? 16.047 -30.906 -5.219 1 97.31 254 LEU B CA 1
ATOM 4568 C C . LEU B 1 254 ? 15.539 -30.734 -6.645 1 97.31 254 LEU B C 1
ATOM 4570 O O . LEU B 1 254 ? 14.812 -31.594 -7.16 1 97.31 254 LEU B O 1
ATOM 4574 N N . ASP B 1 255 ? 15.945 -29.688 -7.25 1 96.19 255 ASP B N 1
ATOM 4575 C CA . ASP B 1 255 ? 15.406 -29.281 -8.539 1 96.19 255 ASP B CA 1
ATOM 4576 C C . ASP B 1 255 ? 15.547 -30.391 -9.578 1 96.19 255 ASP B C 1
ATOM 4578 O O . ASP B 1 255 ? 14.68 -30.547 -10.438 1 96.19 255 ASP B O 1
ATOM 4582 N N . GLU B 1 256 ? 16.594 -31.125 -9.523 1 93.69 256 GLU B N 1
ATOM 4583 C CA . GLU B 1 256 ? 16.859 -32.188 -10.477 1 93.69 256 GLU B CA 1
ATOM 4584 C C . GLU B 1 256 ? 15.836 -33.312 -10.328 1 93.69 256 GLU B C 1
ATOM 4586 O O . GLU B 1 256 ? 15.703 -34.188 -11.211 1 93.69 256 GLU B O 1
ATOM 4591 N N . GLN B 1 257 ? 15.117 -33.281 -9.242 1 95.5 257 GLN B N 1
ATOM 4592 C CA . GLN B 1 257 ? 14.148 -34.312 -8.969 1 95.5 257 GLN B CA 1
ATOM 4593 C C . GLN B 1 257 ? 12.727 -33.875 -9.289 1 95.5 257 GLN B C 1
ATOM 4595 O O . GLN B 1 257 ? 11.758 -34.531 -8.922 1 95.5 257 GLN B O 1
ATOM 4600 N N . ALA B 1 258 ? 12.508 -32.781 -9.953 1 96.12 258 ALA B N 1
ATOM 4601 C CA . ALA B 1 258 ? 11.172 -32.281 -10.289 1 96.12 258 ALA B CA 1
ATOM 4602 C C . ALA B 1 258 ? 10.422 -33.281 -11.156 1 96.12 258 ALA B C 1
ATOM 4604 O O . ALA B 1 258 ? 9.195 -33.375 -11.094 1 96.12 258 ALA B O 1
ATOM 4605 N N . GLY B 1 259 ? 11.195 -33.969 -12.055 1 95.38 259 GLY B N 1
ATOM 4606 C CA . GLY B 1 259 ? 10.641 -35.125 -12.781 1 95.38 259 GLY B CA 1
ATOM 4607 C C . GLY B 1 259 ? 9.836 -34.719 -14 1 95.38 259 GLY B C 1
ATOM 4608 O O . GLY B 1 259 ? 9.07 -35.5 -14.539 1 95.38 259 GLY B O 1
ATOM 4609 N N . ILE B 1 260 ? 9.867 -33.438 -14.352 1 94.38 260 ILE B N 1
ATOM 4610 C CA . ILE B 1 260 ? 9.18 -32.938 -15.531 1 94.38 260 ILE B CA 1
ATOM 4611 C C . ILE B 1 260 ? 10.141 -32.125 -16.391 1 94.38 260 ILE B C 1
ATOM 4613 O O . ILE B 1 260 ? 10.953 -31.375 -15.875 1 94.38 260 ILE B O 1
ATOM 4617 N N . GLU B 1 261 ? 10.094 -32.344 -17.719 1 89.38 261 GLU B N 1
ATOM 4618 C CA . GLU B 1 261 ? 11.008 -31.688 -18.641 1 89.38 261 GLU B CA 1
ATOM 4619 C C . GLU B 1 261 ? 10.234 -30.969 -19.75 1 89.38 261 GLU B C 1
ATOM 4621 O O . GLU B 1 261 ? 9.031 -31.188 -19.906 1 89.38 261 GLU B O 1
ATOM 4626 N N . LEU B 1 262 ? 10.961 -30.172 -20.453 1 91.81 262 LEU B N 1
ATOM 4627 C CA . LEU B 1 262 ? 10.383 -29.469 -21.594 1 91.81 262 LEU B CA 1
ATOM 4628 C C . LEU B 1 262 ? 9.797 -30.453 -22.609 1 91.81 262 LEU B C 1
ATOM 4630 O O . LEU B 1 262 ? 10.305 -31.562 -22.75 1 91.81 262 LEU B O 1
ATOM 4634 N N . GLY B 1 263 ? 8.75 -29.938 -23.156 1 85.38 263 GLY B N 1
ATOM 4635 C CA . GLY B 1 263 ? 8.117 -30.766 -24.172 1 85.38 263 GLY B CA 1
ATOM 4636 C C . GLY B 1 263 ? 8.766 -30.641 -25.531 1 85.38 263 GLY B C 1
ATOM 4637 O O . GLY B 1 263 ? 9.688 -29.844 -25.719 1 85.38 263 GLY B O 1
ATOM 4638 N N . SER B 1 264 ? 8.273 -31.562 -26.328 1 84.81 264 SER B N 1
ATOM 4639 C CA . SER B 1 264 ? 8.727 -31.562 -27.719 1 84.81 264 SER B CA 1
ATOM 4640 C C . SER B 1 264 ? 7.742 -30.812 -28.625 1 84.81 264 SER B C 1
ATOM 4642 O O . SER B 1 264 ? 8.055 -30.5 -29.766 1 84.81 264 SER B O 1
ATOM 4644 N N . ASP B 1 265 ? 6.66 -30.531 -28 1 86 265 ASP B N 1
ATOM 4645 C CA . ASP B 1 265 ? 5.625 -29.812 -28.75 1 86 265 ASP B CA 1
ATOM 4646 C C . ASP B 1 265 ? 5.82 -28.297 -28.641 1 86 265 ASP B C 1
ATOM 4648 O O . ASP B 1 265 ? 6.383 -27.812 -27.656 1 86 265 ASP B O 1
ATOM 4652 N N . SER B 1 266 ? 5.238 -27.594 -29.578 1 89 266 SER B N 1
ATOM 4653 C CA . SER B 1 266 ? 5.484 -26.172 -29.734 1 89 266 SER B CA 1
ATOM 4654 C C . SER B 1 266 ? 4.906 -25.375 -28.578 1 89 266 SER B C 1
ATOM 4656 O O . SER B 1 266 ? 5.316 -24.234 -28.328 1 89 266 SER B O 1
ATOM 4658 N N . TRP B 1 267 ? 3.971 -25.984 -27.844 1 96.19 267 TRP B N 1
ATOM 4659 C CA . TRP B 1 267 ? 3.305 -25.156 -26.844 1 96.19 267 TRP B CA 1
ATOM 4660 C C . TRP B 1 267 ? 4.105 -25.109 -25.562 1 96.19 267 TRP B C 1
ATOM 4662 O O . TRP B 1 267 ? 3.9 -24.219 -24.719 1 96.19 267 TRP B O 1
ATOM 4672 N N . ASP B 1 268 ? 5.051 -26.016 -25.266 1 96.88 268 ASP B N 1
ATOM 4673 C CA . ASP B 1 268 ? 5.812 -26.031 -24.031 1 96.88 268 ASP B CA 1
ATOM 4674 C C . ASP B 1 268 ? 7.242 -26.516 -24.266 1 96.88 268 ASP B C 1
ATOM 4676 O O . ASP B 1 268 ? 7.812 -27.219 -23.438 1 96.88 268 ASP B O 1
ATOM 4680 N N . ASP B 1 269 ? 7.867 -26.078 -25.312 1 95.44 269 ASP B N 1
ATOM 4681 C CA . ASP B 1 269 ? 9.188 -26.578 -25.703 1 95.44 269 ASP B CA 1
ATOM 4682 C C . ASP B 1 269 ? 10.281 -25.594 -25.297 1 95.44 269 ASP B C 1
ATOM 4684 O O . ASP B 1 269 ? 11.469 -25.891 -25.453 1 95.44 269 ASP B O 1
ATOM 4688 N N . THR B 1 270 ? 9.953 -24.516 -24.844 1 94.38 270 THR B N 1
ATOM 4689 C CA . THR B 1 270 ? 10.977 -23.531 -24.469 1 94.38 270 THR B CA 1
ATOM 4690 C C . THR B 1 270 ? 10.914 -23.234 -22.969 1 94.38 270 THR B C 1
ATOM 4692 O O . THR B 1 270 ? 11.953 -23.031 -22.328 1 94.38 270 THR B O 1
ATOM 4695 N N . ASN B 1 271 ? 9.688 -23.156 -22.438 1 94.12 271 ASN B N 1
ATOM 4696 C CA . ASN B 1 271 ? 9.508 -22.875 -21.016 1 94.12 271 ASN B CA 1
ATOM 4697 C C . ASN B 1 271 ? 8.328 -23.641 -20.422 1 94.12 271 ASN B C 1
ATOM 4699 O O . ASN B 1 271 ? 7.43 -24.062 -21.156 1 94.12 271 ASN B O 1
ATOM 4703 N N . MET B 1 272 ? 8.352 -23.828 -19.125 1 95.69 272 MET B N 1
ATOM 4704 C CA . MET B 1 272 ? 7.25 -24.328 -18.297 1 95.69 272 MET B CA 1
ATOM 4705 C C . MET B 1 272 ? 7.203 -23.578 -16.969 1 95.69 272 MET B C 1
ATOM 4707 O O . MET B 1 272 ? 8.242 -23.297 -16.375 1 95.69 272 MET B O 1
ATOM 4711 N N . SER B 1 273 ? 6.043 -23.297 -16.531 1 97.44 273 SER B N 1
ATOM 4712 C CA . SER B 1 273 ? 5.973 -22.484 -15.312 1 97.44 273 SER B CA 1
ATOM 4713 C C . SER B 1 273 ? 4.668 -22.734 -14.562 1 97.44 273 SER B C 1
ATOM 4715 O O . SER B 1 273 ? 3.754 -23.375 -15.094 1 97.44 273 SER B O 1
ATOM 4717 N N . TYR B 1 274 ? 4.602 -22.359 -13.312 1 97.94 274 TYR B N 1
ATOM 4718 C CA . TYR B 1 274 ? 3.432 -22.188 -12.461 1 97.94 274 TYR B CA 1
ATOM 4719 C C . TYR B 1 274 ? 2.742 -23.516 -12.211 1 97.94 274 TYR B C 1
ATOM 4721 O O . TYR B 1 274 ? 1.538 -23.656 -12.438 1 97.94 274 TYR B O 1
ATOM 4729 N N . PRO B 1 275 ? 3.504 -24.422 -11.688 1 98.12 275 PRO B N 1
ATOM 4730 C CA . PRO B 1 275 ? 2.93 -25.734 -11.398 1 98.12 275 PRO B CA 1
ATOM 4731 C C . PRO B 1 275 ? 1.876 -25.688 -10.289 1 98.12 275 PRO B C 1
ATOM 4733 O O . PRO B 1 275 ? 2.002 -24.906 -9.344 1 98.12 275 PRO B O 1
ATOM 4736 N N . PHE B 1 276 ? 0.904 -26.531 -10.453 1 98.56 276 PHE B N 1
ATOM 4737 C CA . PHE B 1 276 ? -0.132 -26.781 -9.453 1 98.56 276 PHE B CA 1
ATOM 4738 C C . PHE B 1 276 ? -0.505 -28.266 -9.414 1 98.56 276 PHE B C 1
ATOM 4740 O O . PHE B 1 276 ? -0.959 -28.812 -10.422 1 98.56 276 PHE B O 1
ATOM 4747 N N . ILE B 1 277 ? -0.368 -28.875 -8.258 1 97.44 277 ILE B N 1
ATOM 4748 C CA . ILE B 1 277 ? -0.631 -30.297 -8.133 1 97.44 277 ILE B CA 1
ATOM 4749 C C . ILE B 1 277 ? -2.064 -30.516 -7.652 1 97.44 277 ILE B C 1
ATOM 4751 O O . ILE B 1 277 ? -2.543 -29.812 -6.758 1 97.44 277 ILE B O 1
ATOM 4755 N N . PHE B 1 278 ? -2.738 -31.5 -8.25 1 97.56 278 PHE B N 1
ATOM 4756 C CA . PHE B 1 278 ? -4.098 -31.859 -7.871 1 97.56 278 PHE B CA 1
ATOM 4757 C C . PHE B 1 278 ? -4.258 -33.375 -7.859 1 97.56 278 PHE B C 1
ATOM 4759 O O . PHE B 1 278 ? -3.861 -34.062 -8.805 1 97.56 278 PHE B O 1
ATOM 4766 N N . ARG B 1 279 ? -4.82 -33.844 -6.828 1 96.06 279 ARG B N 1
ATOM 4767 C CA . ARG B 1 279 ? -5.043 -35.281 -6.684 1 96.06 279 ARG B CA 1
ATOM 4768 C C . ARG B 1 279 ? -6.531 -35.594 -6.727 1 96.06 279 ARG B C 1
ATOM 4770 O O . ARG B 1 279 ? -7.34 -34.938 -6.086 1 96.06 279 ARG B O 1
ATOM 4777 N N . TYR B 1 280 ? -6.82 -36.625 -7.551 1 96.31 280 TYR B N 1
ATOM 4778 C CA . TYR B 1 280 ? -8.211 -37.031 -7.68 1 96.31 280 TYR B CA 1
ATOM 4779 C C . TYR B 1 280 ? -8.312 -38.531 -7.938 1 96.31 280 TYR B C 1
ATOM 4781 O O . TYR B 1 280 ? -7.805 -39.031 -8.945 1 96.31 280 TYR B O 1
ATOM 4789 N N . LYS B 1 281 ? -9.016 -39.281 -7.102 1 94.75 281 LYS B N 1
ATOM 4790 C CA . LYS B 1 281 ? -9.336 -40.688 -7.23 1 94.75 281 LYS B CA 1
ATOM 4791 C C . LYS B 1 281 ? -8.125 -41.469 -7.719 1 94.75 281 LYS B C 1
ATOM 4793 O O . LYS B 1 281 ? -8.219 -42.219 -8.695 1 94.75 281 LYS B O 1
ATOM 4798 N N . GLY B 1 282 ? -7.02 -41.281 -7.102 1 91.56 282 GLY B N 1
ATOM 4799 C CA . GLY B 1 282 ? -5.816 -42.062 -7.383 1 91.56 282 GLY B CA 1
ATOM 4800 C C . GLY B 1 282 ? -4.945 -41.438 -8.453 1 91.56 282 GLY B C 1
ATOM 4801 O O . GLY B 1 282 ? -3.82 -41.875 -8.688 1 91.56 282 GLY B O 1
ATOM 4802 N N . HIS B 1 283 ? -5.52 -40.406 -9.141 1 94.62 283 HIS B N 1
ATOM 4803 C CA . HIS B 1 283 ? -4.723 -39.688 -10.109 1 94.62 283 HIS B CA 1
ATOM 4804 C C . HIS B 1 283 ? -4.047 -38.469 -9.461 1 94.62 283 HIS B C 1
ATOM 4806 O O . HIS B 1 283 ? -4.641 -37.812 -8.617 1 94.62 283 HIS B O 1
ATOM 4812 N N . THR B 1 284 ? -2.812 -38.281 -9.828 1 96.5 284 THR B N 1
ATOM 4813 C CA . THR B 1 284 ? -2.107 -37.062 -9.453 1 96.5 284 THR B CA 1
ATOM 4814 C C . THR B 1 284 ? -1.707 -36.281 -10.688 1 96.5 284 THR B C 1
ATOM 4816 O O . THR B 1 284 ? -0.978 -36.781 -11.547 1 96.5 284 THR B O 1
ATOM 4819 N N . TYR B 1 285 ? -2.207 -35.062 -10.742 1 98.06 285 TYR B N 1
ATOM 4820 C CA . TYR B 1 285 ? -1.957 -34.219 -11.891 1 98.06 285 TYR B CA 1
ATOM 4821 C C . TYR B 1 285 ? -1.067 -33.031 -11.508 1 98.06 285 TYR B C 1
ATOM 4823 O O . TYR B 1 285 ? -1.147 -32.531 -10.391 1 98.06 285 TYR B O 1
ATOM 4831 N N . MET B 1 286 ? -0.217 -32.656 -12.43 1 98.06 286 MET B N 1
ATOM 4832 C CA . MET B 1 286 ? 0.414 -31.344 -12.414 1 98.06 286 MET B CA 1
ATOM 4833 C C . MET B 1 286 ? -0.121 -30.469 -13.547 1 98.06 286 MET B C 1
ATOM 4835 O O . MET B 1 286 ? 0.066 -30.781 -14.719 1 98.06 286 MET B O 1
ATOM 4839 N N . PHE B 1 287 ? -0.819 -29.469 -13.203 1 98.69 287 PHE B N 1
ATOM 4840 C CA . PHE B 1 287 ? -1.18 -28.438 -14.18 1 98.69 287 PHE B CA 1
ATOM 4841 C C . PHE B 1 287 ? -0.085 -27.391 -14.281 1 98.69 287 PHE B C 1
ATOM 4843 O O . PHE B 1 287 ? 0.526 -27.016 -13.281 1 98.69 287 PHE B O 1
ATOM 4850 N N . TYR B 1 288 ? 0.191 -26.922 -15.492 1 98.25 288 TYR B N 1
ATOM 4851 C CA . TYR B 1 288 ? 1.271 -25.953 -15.664 1 98.25 288 TYR B CA 1
ATOM 4852 C C . TYR B 1 288 ? 1.062 -25.141 -16.938 1 98.25 288 TYR B C 1
ATOM 4854 O O . TYR B 1 288 ? 0.249 -25.484 -17.781 1 98.25 288 TYR B O 1
ATOM 4862 N N . ASN B 1 289 ? 1.727 -24.047 -17.016 1 98.25 289 ASN B N 1
ATOM 4863 C CA . ASN B 1 289 ? 1.742 -23.219 -18.219 1 98.25 289 ASN B CA 1
ATOM 4864 C C . ASN B 1 289 ? 2.891 -23.609 -19.156 1 98.25 289 ASN B C 1
ATOM 4866 O O . ASN B 1 289 ? 3.973 -23.969 -18.688 1 98.25 289 ASN B O 1
ATOM 4870 N N . GLY B 1 290 ? 2.63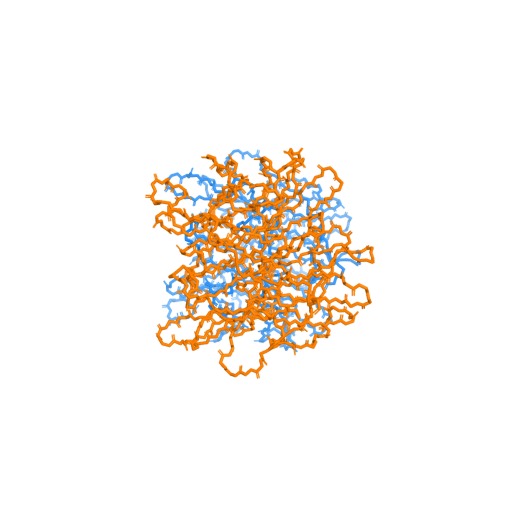3 -23.438 -20.438 1 96.75 290 GLY B N 1
ATOM 4871 C CA . GLY B 1 290 ? 3.676 -23.625 -21.438 1 96.75 290 GLY B CA 1
ATOM 4872 C C . GLY B 1 290 ? 4.477 -22.359 -21.703 1 96.75 290 GLY B C 1
ATOM 4873 O O . GLY B 1 290 ? 4.758 -21.594 -20.766 1 96.75 290 GLY B O 1
ATOM 4874 N N . ASN B 1 291 ? 4.871 -22.203 -23 1 96.19 291 ASN B N 1
ATOM 4875 C CA . ASN B 1 291 ? 5.766 -21.109 -23.391 1 96.19 291 ASN B CA 1
ATOM 4876 C C . ASN B 1 291 ? 5.18 -19.75 -23.047 1 96.19 291 ASN B C 1
ATOM 4878 O O . ASN B 1 291 ? 3.973 -19.531 -23.172 1 96.19 291 ASN B O 1
ATOM 4882 N N . GLY B 1 292 ? 6.082 -18.875 -22.609 1 94.31 292 GLY B N 1
ATOM 4883 C CA . GLY B 1 292 ? 5.703 -17.484 -22.406 1 94.31 292 GLY B CA 1
ATOM 4884 C C . GLY B 1 292 ? 4.762 -17.297 -21.234 1 94.31 292 GLY B C 1
ATOM 4885 O O . GLY B 1 292 ? 3.875 -16.438 -21.266 1 94.31 292 GLY B O 1
ATOM 4886 N N . CYS B 1 293 ? 4.809 -18.109 -20.234 1 94.38 293 CYS B N 1
ATOM 4887 C CA . CYS B 1 293 ? 4.027 -17.984 -19.016 1 94.38 293 CYS B CA 1
ATOM 4888 C C . CYS B 1 293 ? 2.533 -18 -19.312 1 94.38 293 CYS B C 1
ATOM 4890 O O . CYS B 1 293 ? 1.795 -17.141 -18.828 1 94.38 293 CYS B O 1
ATOM 4892 N N . GLY B 1 294 ? 2.111 -18.859 -20.234 1 96.31 294 GLY B N 1
ATOM 4893 C CA . GLY B 1 294 ? 0.695 -19 -20.531 1 96.31 294 GLY B CA 1
ATOM 4894 C C . GLY B 1 294 ? 0.31 -18.406 -21.875 1 96.31 294 GLY B C 1
ATOM 4895 O O . GLY B 1 294 ? -0.861 -18.438 -22.266 1 96.31 294 GLY B O 1
ATOM 4896 N N . LYS B 1 295 ? 1.274 -17.891 -22.609 1 96.38 295 LYS B N 1
ATOM 4897 C CA . LYS B 1 295 ? 0.997 -17.406 -23.969 1 96.38 295 LYS B CA 1
ATOM 4898 C C . LYS B 1 295 ? 0.491 -18.547 -24.859 1 96.38 295 LYS B C 1
ATOM 4900 O O . LYS B 1 295 ? -0.338 -18.312 -25.734 1 96.38 295 LYS B O 1
ATOM 4905 N N . THR B 1 296 ? 1.045 -19.734 -24.594 1 97.25 296 THR B N 1
ATOM 4906 C CA . THR B 1 296 ? 0.646 -20.891 -25.391 1 97.25 296 THR B CA 1
ATOM 4907 C C . THR B 1 296 ? -0.323 -21.781 -24.609 1 97.25 296 THR B C 1
ATOM 4909 O O . THR B 1 296 ? -0.488 -22.953 -24.922 1 97.25 296 THR B O 1
ATOM 4912 N N . GLY B 1 297 ? -0.896 -21.234 -23.547 1 97.81 297 GLY B N 1
ATOM 4913 C CA . GLY B 1 297 ? -1.938 -21.938 -22.812 1 97.81 297 GLY B CA 1
ATOM 4914 C C . GLY B 1 297 ? -1.407 -22.75 -21.641 1 97.81 297 GLY B C 1
ATOM 4915 O O . GLY B 1 297 ? -0.329 -22.469 -21.125 1 97.81 297 GLY B O 1
ATOM 4916 N N . PHE B 1 298 ? -2.291 -23.641 -21.156 1 98.38 298 PHE B N 1
ATOM 4917 C CA . PHE B 1 298 ? -1.909 -24.516 -20.062 1 98.38 298 PHE B CA 1
ATOM 4918 C C . PHE B 1 298 ? -2.275 -25.953 -20.375 1 98.38 298 PHE B C 1
ATOM 4920 O O . PHE B 1 298 ? -3.176 -26.219 -21.172 1 98.38 298 PHE B O 1
ATOM 4927 N N . GLY B 1 299 ? -1.526 -26.859 -19.828 1 98.25 299 GLY B N 1
ATOM 4928 C CA . GLY B 1 299 ? -1.736 -28.297 -19.953 1 98.25 299 GLY B CA 1
ATOM 4929 C C . GLY B 1 299 ? -1.515 -29.031 -18.641 1 98.25 299 GLY B C 1
ATOM 4930 O O . GLY B 1 299 ? -1.705 -28.484 -17.562 1 98.25 299 GLY B O 1
ATOM 4931 N N . TYR B 1 300 ? -1.328 -30.359 -18.812 1 98.12 300 TYR B N 1
ATOM 4932 C CA . TYR B 1 300 ? -1.137 -31.125 -17.578 1 98.12 300 TYR B CA 1
ATOM 4933 C C . TYR B 1 300 ? -0.277 -32.375 -17.828 1 98.12 300 TYR B C 1
ATOM 4935 O O . TYR B 1 300 ? -0.028 -32.719 -18.984 1 98.12 300 TYR B O 1
ATOM 4943 N N . ALA B 1 301 ? 0.267 -32.812 -16.781 1 97.31 301 ALA B N 1
ATOM 4944 C CA . ALA B 1 301 ? 0.994 -34.062 -16.703 1 97.31 301 ALA B CA 1
ATOM 4945 C C . ALA B 1 301 ? 0.44 -34.969 -15.594 1 97.31 301 ALA B C 1
ATOM 4947 O O . ALA B 1 301 ? -0.224 -34.469 -14.68 1 97.31 301 ALA B O 1
ATOM 4948 N N . GLU B 1 302 ? 0.665 -36.219 -15.766 1 97.19 302 GLU B N 1
ATOM 4949 C CA . GLU B 1 302 ? 0.202 -37.156 -14.766 1 97.19 302 GLU B CA 1
ATOM 4950 C C . GLU B 1 302 ? 1.374 -37.906 -14.133 1 97.19 302 GLU B C 1
ATOM 4952 O O . GLU B 1 302 ? 2.309 -38.312 -14.828 1 97.19 302 GLU B O 1
ATOM 4957 N N . LEU B 1 303 ? 1.252 -38 -12.797 1 95.75 303 LEU B N 1
ATOM 4958 C CA . LEU B 1 303 ? 2.305 -38.688 -12.07 1 95.75 303 LEU B CA 1
ATOM 4959 C C . LEU B 1 303 ? 2.264 -40.188 -12.367 1 95.75 303 LEU B C 1
ATOM 4961 O O . LEU B 1 303 ? 1.193 -40.812 -12.359 1 95.75 303 LEU B O 1
ATOM 4965 N N . VAL B 1 304 ? 3.422 -40.719 -12.797 1 87.81 304 VAL B N 1
ATOM 4966 C CA . VAL B 1 304 ? 3.506 -42.156 -13.086 1 87.81 304 VAL B CA 1
ATOM 4967 C C . VAL B 1 304 ? 4.133 -42.875 -11.906 1 87.81 304 VAL B C 1
ATOM 4969 O O . VAL B 1 304 ? 5.102 -42.406 -11.312 1 87.81 304 VAL B O 1
ATOM 4972 N N . ASP B 1 305 ? 3.424 -43.781 -11.203 1 69.44 305 ASP B N 1
ATOM 4973 C CA . ASP B 1 305 ? 3.949 -44.656 -10.164 1 69.44 305 ASP B CA 1
ATOM 4974 C C . ASP B 1 305 ? 5.094 -45.5 -10.695 1 69.44 305 ASP B C 1
ATOM 4976 O O . ASP B 1 305 ? 5.074 -45.938 -11.852 1 69.44 305 ASP B O 1
ATOM 4980 N N . ASP B 1 306 ? 6.434 -45.156 -10.523 1 50.59 306 ASP B N 1
ATOM 4981 C CA . ASP B 1 306 ? 7.387 -46.219 -10.875 1 50.59 306 ASP B CA 1
ATOM 4982 C C . ASP B 1 306 ? 6.855 -47.594 -10.477 1 50.59 306 ASP B C 1
ATOM 4984 O O . ASP B 1 306 ? 6.512 -47.812 -9.312 1 50.59 306 ASP B O 1
ATOM 4988 N N . VAL B 1 307 ? 6.273 -48.375 -11.336 1 39.69 307 VAL B N 1
ATOM 4989 C CA . VAL B 1 307 ? 6.246 -49.812 -11.109 1 39.69 307 VAL B CA 1
ATOM 4990 C C . VAL B 1 307 ? 7.668 -50.344 -10.891 1 39.69 307 VAL B C 1
ATOM 4992 O O . VAL B 1 307 ? 8.602 -49.906 -11.562 1 39.69 307 VAL B O 1
#